Protein AF-0000000079810829 (afdb_homodimer)

Radius of gyration: 22.99 Å; Cα contacts (8 Å, |Δi|>4): 496; chains: 2; bounding box: 79×59×46 Å

Sequence (404 aa):
MSELPKYLPADERRTATVEAVVDLAAQQNPSDITTTAIAQHMGVTQGALFRHFASKDAILQAVMSWVAQRLMARVDAAADGAASPLAALEAVFMAHIHFVCERPGVPRLIFGELQRPGQTLPKQMVQTLITAYGERLRGLLETGKAAGELDPQLDAQAAAVLFIGTVQGLVMQSLLAGDVQRMRRDAQGVFAIYRRGIGRALMSELPKYLPADERRTATVEAVVDLAAQQNPSDITTTAIAQHMGVTQGALFRHFASKDAILQAVMSWVAQRLMARVDAAADGAASPLAALEAVFMAHIHFVCERPGVPRLIFGELQRPGQTLPKQMVQTLITAYGERLRGLLETGKAAGELDPQLDAQAAAVLFIGTVQGLVMQSLLAGDVQRMRRDAQGVFAIYRRGIGRAL

InterPro domains:
  IPR001647 DNA-binding HTH domain, TetR-type [PF00440] (20-63)
  IPR001647 DNA-binding HTH domain, TetR-type [PS50977] (11-71)
  IPR009057 Homedomain-like superfamily [SSF46689] (5-88)
  IPR011075 Tetracyclin repressor-like, C-terminal domain [PF16925] (124-187)
  IPR036271 Tetracyclin repressor-like, C-terminal domain superfamily [SSF48498] (84-199)
  IPR050109 HTH-type, TetR-like transcriptional regulator [PTHR30055] (9-200)

Structure (mmCIF, N/CA/C/O backbone):
data_AF-0000000079810829-model_v1
#
loop_
_entity.id
_entity.type
_entity.pdbx_description
1 polymer 'TetR family transcriptional regulator'
#
loop_
_atom_site.group_PDB
_atom_site.id
_atom_site.type_symbol
_atom_site.label_atom_id
_atom_site.label_alt_id
_atom_site.label_comp_id
_atom_site.label_asym_id
_atom_site.label_entity_id
_atom_site.label_seq_id
_atom_site.pdbx_PDB_ins_code
_atom_site.Cartn_x
_atom_site.Cartn_y
_atom_site.Cartn_z
_atom_site.occupancy
_atom_site.B_iso_or_equiv
_atom_site.auth_seq_id
_atom_site.auth_comp_id
_atom_site.auth_asym_id
_atom_site.auth_atom_id
_atom_site.pdbx_PDB_model_num
ATOM 1 N N . MET A 1 1 ? -42.344 24.406 -6.645 1 32.59 1 MET A N 1
ATOM 2 C CA . MET A 1 1 ? -41.094 24.547 -5.883 1 32.59 1 MET A CA 1
ATOM 3 C C . MET A 1 1 ? -40.844 23.297 -5.051 1 32.59 1 MET A C 1
ATOM 5 O O . MET A 1 1 ? -41.531 23.047 -4.062 1 32.59 1 MET A O 1
ATOM 9 N N . SER A 1 2 ? -40.594 22.109 -5.508 1 36.62 2 SER A N 1
ATOM 10 C CA . SER A 1 2 ? -40.531 20.766 -4.938 1 36.62 2 SER A CA 1
ATOM 11 C C . SER A 1 2 ? -39.625 20.75 -3.701 1 36.62 2 SER A C 1
ATOM 13 O O . SER A 1 2 ? -38.5 21.219 -3.744 1 36.62 2 SER A O 1
ATOM 15 N N . GLU A 1 3 ? -40.156 20.906 -2.438 1 33.78 3 GLU A N 1
ATOM 16 C CA . GLU A 1 3 ? -39.562 21 -1.106 1 33.78 3 GLU A CA 1
ATOM 17 C C . GLU A 1 3 ? -38.5 19.906 -0.902 1 33.78 3 GLU A C 1
ATOM 19 O O . GLU A 1 3 ? -38.781 18.719 -1.124 1 33.78 3 GLU A O 1
ATOM 24 N N . LEU A 1 4 ? -37.312 20.078 -1.296 1 39.59 4 LEU A N 1
ATOM 25 C CA . LEU A 1 4 ? -36.25 19.156 -0.896 1 39.59 4 LEU A CA 1
ATOM 26 C C . LEU A 1 4 ? -36.531 18.562 0.478 1 39.59 4 LEU A C 1
ATOM 28 O O . LEU A 1 4 ? -36.781 19.297 1.439 1 39.59 4 LEU A O 1
ATOM 32 N N . PRO A 1 5 ? -37.188 17.422 0.604 1 41.75 5 PRO A N 1
ATOM 33 C CA . PRO A 1 5 ? -37.688 16.875 1.87 1 41.75 5 PRO A CA 1
ATOM 34 C C . PRO A 1 5 ? -36.75 17.156 3.045 1 41.75 5 PRO A C 1
ATOM 36 O O . PRO A 1 5 ? -35.531 17.219 2.871 1 41.75 5 PRO A O 1
ATOM 39 N N . LYS A 1 6 ? -37.188 17.922 4.094 1 45.38 6 LYS A N 1
ATOM 40 C CA . LYS A 1 6 ? -36.688 18.438 5.359 1 45.38 6 LYS A CA 1
ATOM 41 C C . LYS A 1 6 ? -35.688 17.5 5.984 1 45.38 6 LYS A C 1
ATOM 43 O O . LYS A 1 6 ? -34.562 17.906 6.277 1 45.38 6 LYS A O 1
ATOM 48 N N . TYR A 1 7 ? -35.938 16.75 7.227 1 45.5 7 TYR A N 1
ATOM 49 C CA . TYR A 1 7 ? -35.188 16.062 8.281 1 45.5 7 TYR A CA 1
ATOM 50 C C . TYR A 1 7 ? -34.688 14.711 7.793 1 45.5 7 TYR A C 1
ATOM 52 O O . TYR A 1 7 ? -35.469 13.812 7.512 1 45.5 7 TYR A O 1
ATOM 60 N N . LEU A 1 8 ? -33.812 14.617 6.926 1 53.03 8 LEU A N 1
ATOM 61 C CA . LEU A 1 8 ? -33.312 13.266 6.746 1 53.03 8 LEU A CA 1
ATOM 62 C C . LEU A 1 8 ? -33.188 12.547 8.086 1 53.03 8 LEU A C 1
ATOM 64 O O . LEU A 1 8 ? -32.688 13.125 9.062 1 53.03 8 LEU A O 1
ATOM 68 N N . PRO A 1 9 ? -33.938 11.461 8.32 1 58.72 9 PRO A N 1
ATOM 69 C CA . PRO A 1 9 ? -33.719 10.703 9.555 1 58.72 9 PRO A CA 1
ATOM 70 C C . PRO A 1 9 ? -32.25 10.547 9.922 1 58.72 9 PRO A C 1
ATOM 72 O O . PRO A 1 9 ? -31.375 10.633 9.047 1 58.72 9 PRO A O 1
ATOM 75 N N . ALA A 1 10 ? -31.984 10.672 11.18 1 63.91 10 ALA A N 1
ATOM 76 C CA . ALA A 1 10 ? -30.656 10.68 11.781 1 63.91 10 ALA A CA 1
ATOM 77 C C . ALA A 1 10 ? -29.719 9.727 11.047 1 63.91 10 ALA A C 1
ATOM 79 O O . ALA A 1 10 ? -28.562 10.062 10.797 1 63.91 10 ALA A O 1
ATOM 80 N N . ASP A 1 11 ? -30.312 8.656 10.602 1 70.81 11 ASP A N 1
ATOM 81 C CA . ASP A 1 11 ? -29.5 7.641 9.945 1 70.81 11 ASP A CA 1
ATOM 82 C C . ASP A 1 11 ? -29.125 8.07 8.531 1 70.81 11 ASP A C 1
ATOM 84 O O . ASP A 1 11 ? -28 7.828 8.078 1 70.81 11 ASP A O 1
ATOM 88 N N . GLU A 1 12 ? -29.984 8.758 7.891 1 74.75 12 GLU A N 1
ATOM 89 C CA . GLU A 1 12 ? -29.734 9.227 6.527 1 74.75 12 GLU A CA 1
ATOM 90 C C . GLU A 1 12 ? -28.688 10.344 6.508 1 74.75 12 GLU A C 1
ATOM 92 O O . GLU A 1 12 ? -27.844 10.391 5.617 1 74.75 12 GLU A O 1
ATOM 97 N N . ARG A 1 13 ? -28.781 11.172 7.484 1 78.69 13 ARG A N 1
ATOM 98 C CA . ARG A 1 13 ? -27.828 12.266 7.566 1 78.69 13 ARG A CA 1
ATOM 99 C C . ARG A 1 13 ? -26.422 11.742 7.848 1 78.69 13 ARG A C 1
ATOM 101 O O . ARG A 1 13 ? -25.438 12.258 7.309 1 78.69 13 ARG A O 1
ATOM 108 N N . ARG A 1 14 ? -26.438 10.727 8.672 1 85.06 14 ARG A N 1
ATOM 109 C CA . ARG A 1 14 ? -25.156 10.109 8.969 1 85.06 14 ARG A CA 1
ATOM 110 C C . ARG A 1 14 ? -24.516 9.531 7.711 1 85.06 14 ARG A C 1
ATOM 112 O O . ARG A 1 14 ? -23.328 9.734 7.457 1 85.06 14 ARG A O 1
ATOM 119 N N . THR A 1 15 ? -25.359 8.922 6.949 1 88.44 15 THR A N 1
ATOM 120 C CA . THR A 1 15 ? -24.859 8.336 5.707 1 88.44 15 THR A CA 1
ATOM 121 C C . THR A 1 15 ? -24.438 9.422 4.727 1 88.44 15 THR A C 1
ATOM 123 O O . THR A 1 15 ? -23.422 9.297 4.047 1 88.44 15 THR A O 1
ATOM 126 N N . ALA A 1 16 ? -25.141 10.422 4.711 1 90.56 16 ALA A N 1
ATOM 127 C CA . ALA A 1 16 ? -24.828 11.547 3.83 1 90.56 16 ALA A CA 1
ATOM 128 C C . ALA A 1 16 ? -23.484 12.18 4.215 1 90.56 16 ALA A C 1
ATOM 130 O O . ALA A 1 16 ? -22.719 12.586 3.348 1 90.56 16 ALA A O 1
ATOM 131 N N . THR A 1 17 ? -23.328 12.289 5.484 1 91.94 17 THR A N 1
ATOM 132 C CA . THR A 1 17 ? -22.062 12.852 5.977 1 91.94 17 THR A CA 1
ATOM 133 C C . THR A 1 17 ? -20.891 11.969 5.57 1 91.94 17 THR A C 1
ATOM 135 O O . THR A 1 17 ? -19.859 12.477 5.098 1 91.94 17 THR A O 1
ATOM 138 N N . VAL A 1 18 ? -21.094 10.75 5.738 1 92.44 18 VAL A N 1
ATOM 139 C CA . VAL A 1 18 ? -20.047 9.781 5.398 1 92.44 18 VAL A CA 1
ATOM 140 C C . VAL A 1 18 ? -19.719 9.875 3.912 1 92.44 18 VAL A C 1
ATOM 142 O O . VAL A 1 18 ? -18.547 9.938 3.533 1 92.44 18 VAL A O 1
ATOM 145 N N . GLU A 1 19 ? -20.703 9.953 3.125 1 92.31 19 GLU A N 1
ATOM 146 C CA . GLU A 1 19 ? -20.5 10.039 1.682 1 92.31 19 GLU A CA 1
ATOM 147 C C . GLU A 1 19 ? -19.812 11.344 1.3 1 92.31 19 GLU A C 1
ATOM 149 O O . GLU A 1 19 ? -18.984 11.375 0.392 1 92.31 19 GLU A O 1
ATOM 154 N N . ALA A 1 20 ? -20.156 12.336 1.996 1 93.69 20 ALA A N 1
ATOM 155 C CA . ALA A 1 20 ? -19.5 13.633 1.763 1 93.69 20 ALA A CA 1
ATOM 156 C C . ALA A 1 20 ? -18.016 13.555 2.051 1 93.69 20 ALA A C 1
ATOM 158 O O . ALA A 1 20 ? -17.203 14.078 1.282 1 93.69 20 ALA A O 1
ATOM 159 N N . VAL A 1 21 ? -17.688 12.922 3.16 1 94.5 21 VAL A N 1
ATOM 160 C CA . VAL A 1 21 ? -16.281 12.797 3.541 1 94.5 21 VAL A CA 1
ATOM 161 C C . VAL A 1 21 ? -15.531 11.977 2.49 1 94.5 21 VAL A C 1
ATOM 163 O O . VAL A 1 21 ? -14.43 12.344 2.074 1 94.5 21 VAL A O 1
ATOM 166 N N . VAL A 1 22 ? -16.109 10.93 2.053 1 93.62 22 VAL A N 1
ATOM 167 C CA . VAL A 1 22 ? -15.5 10.062 1.05 1 93.62 22 VAL A CA 1
ATOM 168 C C . VAL A 1 22 ? -15.32 10.828 -0.258 1 93.62 22 VAL A C 1
ATOM 170 O O . VAL A 1 22 ? -14.266 10.734 -0.895 1 93.62 22 VAL A O 1
ATOM 173 N N . ASP A 1 23 ? -16.297 11.594 -0.612 1 92.88 23 ASP A N 1
ATOM 174 C CA . ASP A 1 23 ? -16.234 12.391 -1.832 1 92.88 23 ASP A CA 1
ATOM 175 C C . ASP A 1 23 ? -15.125 13.438 -1.743 1 92.88 23 ASP A C 1
ATOM 177 O O . ASP A 1 23 ? -14.383 13.641 -2.703 1 92.88 23 ASP A O 1
ATOM 181 N N . LEU A 1 24 ? -15.086 14.078 -0.652 1 92.56 24 LEU A N 1
ATOM 182 C CA . LEU A 1 24 ? -14.07 15.102 -0.446 1 92.56 24 LEU A CA 1
ATOM 183 C C . LEU A 1 24 ? -12.672 14.492 -0.461 1 92.56 24 LEU A C 1
ATOM 185 O O . LEU A 1 24 ? -11.727 15.094 -0.982 1 92.56 24 LEU A O 1
ATOM 189 N N . ALA A 1 25 ? -12.562 13.312 0.08 1 90.94 25 ALA A N 1
ATOM 190 C CA . ALA A 1 25 ? -11.266 12.633 0.167 1 90.94 25 ALA A CA 1
ATOM 191 C C . ALA A 1 25 ? -10.773 12.227 -1.217 1 90.94 25 ALA A C 1
ATOM 193 O O . ALA A 1 25 ? -9.586 11.945 -1.398 1 90.94 25 ALA A O 1
ATOM 194 N N . ALA A 1 26 ? -11.656 12.156 -2.17 1 87.06 26 ALA A N 1
ATOM 195 C CA . ALA A 1 26 ? -11.266 11.844 -3.541 1 87.06 26 ALA A CA 1
ATOM 196 C C . ALA A 1 26 ? -10.586 13.031 -4.207 1 87.06 26 ALA A C 1
ATOM 198 O O . ALA A 1 26 ? -9.844 12.867 -5.18 1 87.06 26 ALA A O 1
ATOM 199 N N . GLN A 1 27 ? -10.75 14.195 -3.607 1 83.44 27 GLN A N 1
ATOM 200 C CA . GLN A 1 27 ? -10.336 15.414 -4.297 1 83.44 27 GLN A CA 1
ATOM 201 C C . GLN A 1 27 ? -9.219 16.125 -3.539 1 83.44 27 GLN A C 1
ATOM 203 O O . GLN A 1 27 ? -8.523 16.969 -4.102 1 83.44 27 GLN A O 1
ATOM 208 N N . GLN A 1 28 ? -9.133 15.805 -2.295 1 81.44 28 GLN A N 1
ATOM 209 C CA . GLN A 1 28 ? -8.117 16.484 -1.493 1 81.44 28 GLN A CA 1
ATOM 210 C C . GLN A 1 28 ? -7.535 15.555 -0.435 1 81.44 28 GLN A C 1
ATOM 212 O O . GLN A 1 28 ? -8.07 14.469 -0.19 1 81.44 28 GLN A O 1
ATOM 217 N N . ASN A 1 29 ? -6.492 16.016 0.226 1 78.06 29 ASN A N 1
ATOM 218 C CA . ASN A 1 29 ? -5.879 15.266 1.317 1 78.06 29 ASN A CA 1
ATOM 219 C C . ASN A 1 29 ? -6.848 15.086 2.486 1 78.06 29 ASN A C 1
ATOM 221 O O . ASN A 1 29 ? -7.379 16.062 3.01 1 78.06 29 ASN A O 1
ATOM 225 N N . PRO A 1 30 ? -7.012 13.883 2.881 1 81.75 30 PRO A N 1
ATOM 226 C CA . PRO A 1 30 ? -7.957 13.641 3.975 1 81.75 30 PRO A CA 1
ATOM 227 C C . PRO A 1 30 ? -7.625 14.438 5.23 1 81.75 30 PRO A C 1
ATOM 229 O O . PRO A 1 30 ? -8.531 14.875 5.945 1 81.75 30 PRO A O 1
ATOM 232 N N . SER A 1 31 ? -6.367 14.625 5.496 1 78.44 31 SER A N 1
ATOM 233 C CA . SER A 1 31 ? -5.957 15.352 6.691 1 78.44 31 SER A CA 1
ATOM 234 C C . SER A 1 31 ? -6.379 16.812 6.625 1 78.44 31 SER A C 1
ATOM 236 O O . SER A 1 31 ? -6.441 17.5 7.648 1 78.44 31 SER A O 1
ATOM 238 N N . ASP A 1 32 ? -6.695 17.266 5.484 1 82.62 32 ASP A N 1
ATOM 239 C CA . ASP A 1 32 ? -7.035 18.672 5.289 1 82.62 32 ASP A CA 1
ATOM 240 C C . ASP A 1 32 ? -8.547 18.875 5.27 1 82.62 32 ASP A C 1
ATOM 242 O O . ASP A 1 32 ? -9.023 20.016 5.203 1 82.62 32 ASP A O 1
ATOM 246 N N . ILE A 1 33 ? -9.227 17.812 5.258 1 88.56 33 ILE A N 1
ATOM 247 C CA . ILE A 1 33 ? -10.68 17.922 5.238 1 88.56 33 ILE A CA 1
ATOM 248 C C . ILE A 1 33 ? -11.172 18.469 6.57 1 88.56 33 ILE A C 1
ATOM 250 O O . ILE A 1 33 ? -11.008 17.844 7.613 1 88.56 33 ILE A O 1
ATOM 254 N N . THR A 1 34 ? -11.75 19.641 6.586 1 90.06 34 THR A N 1
ATOM 255 C CA . THR A 1 34 ? -12.273 20.266 7.793 1 90.06 34 THR A CA 1
ATOM 256 C C . THR A 1 34 ? -13.758 19.969 7.953 1 90.06 34 THR A C 1
ATOM 258 O O . THR A 1 34 ? -14.422 19.562 7 1 90.06 34 THR A O 1
ATOM 261 N N . THR A 1 35 ? -14.18 20.156 9.188 1 92.31 35 THR A N 1
ATOM 262 C CA . THR A 1 35 ? -15.602 19.984 9.445 1 92.31 35 THR A CA 1
ATOM 263 C C . THR A 1 35 ? -16.406 21.062 8.727 1 92.31 35 THR A C 1
ATOM 265 O O . THR A 1 35 ? -17.547 20.812 8.305 1 92.31 35 THR A O 1
ATOM 268 N N . THR A 1 36 ? -15.812 22.188 8.516 1 93.06 36 THR A N 1
ATOM 269 C CA . THR A 1 36 ? -16.453 23.25 7.742 1 93.06 36 THR A CA 1
ATOM 270 C C . THR A 1 36 ? -16.641 22.812 6.293 1 93.06 36 THR A C 1
ATOM 272 O O . THR A 1 36 ? -17.719 23.016 5.715 1 93.06 36 THR A O 1
ATOM 275 N N . ALA A 1 37 ? -15.648 22.219 5.695 1 93.19 37 ALA A N 1
ATOM 276 C CA . ALA A 1 37 ? -15.727 21.75 4.312 1 93.19 37 ALA A CA 1
ATOM 277 C C . ALA A 1 37 ? -16.781 20.656 4.164 1 93.19 37 ALA A C 1
ATOM 279 O O . ALA A 1 37 ? -17.5 20.609 3.158 1 93.19 37 ALA A O 1
ATOM 280 N N . ILE A 1 38 ? -16.859 19.766 5.137 1 94.12 38 ILE A N 1
ATOM 281 C CA . ILE A 1 38 ? -17.844 18.703 5.125 1 94.12 38 ILE A CA 1
ATOM 282 C C . ILE A 1 38 ? -19.25 19.297 5.148 1 94.12 38 ILE A C 1
ATOM 284 O O . ILE A 1 38 ? -20.094 18.922 4.336 1 94.12 38 ILE A O 1
ATOM 288 N N . ALA A 1 39 ? -19.469 20.219 6.082 1 93.69 39 ALA A N 1
ATOM 289 C CA . ALA A 1 39 ? -20.766 20.859 6.215 1 93.69 39 ALA A CA 1
ATOM 290 C C . ALA A 1 39 ? -21.156 21.578 4.926 1 93.69 39 ALA A C 1
ATOM 292 O O . ALA A 1 39 ? -22.297 21.453 4.453 1 93.69 39 ALA A O 1
ATOM 293 N N . GLN A 1 40 ? -20.219 22.266 4.34 1 94 40 GLN A N 1
ATOM 294 C CA . GLN A 1 40 ? -20.469 23 3.092 1 94 40 GLN A CA 1
ATOM 295 C C . GLN A 1 40 ? -20.828 22.031 1.964 1 94 40 GLN A C 1
ATOM 297 O O . GLN A 1 40 ? -21.75 22.297 1.186 1 94 40 GLN A O 1
ATOM 302 N N . HIS A 1 41 ? -20.109 20.984 1.918 1 92.81 41 HIS A N 1
ATOM 303 C CA . HIS A 1 41 ? -20.359 19.984 0.894 1 92.81 41 HIS A CA 1
ATOM 304 C C . HIS A 1 41 ? -21.781 19.406 1.019 1 92.81 41 HIS A C 1
ATOM 306 O O . HIS A 1 41 ? -22.406 19.062 0.013 1 92.81 41 HIS A O 1
ATOM 312 N N . MET A 1 42 ? -22.281 19.328 2.176 1 91.88 42 MET A N 1
ATOM 313 C CA . MET A 1 42 ? -23.594 18.766 2.457 1 91.88 42 MET A CA 1
ATOM 314 C C . MET A 1 42 ? -24.688 19.828 2.357 1 91.88 42 MET A C 1
ATOM 316 O O . MET A 1 42 ? -25.875 19.5 2.418 1 91.88 42 MET A O 1
ATOM 320 N N . GLY A 1 43 ? -24.281 21.062 2.299 1 92.94 43 GLY A N 1
ATOM 321 C CA . GLY A 1 43 ? -25.25 22.141 2.252 1 92.94 43 GLY A CA 1
ATOM 322 C C . GLY A 1 43 ? -25.891 22.422 3.596 1 92.94 43 GLY A C 1
ATOM 323 O O . GLY A 1 43 ? -27.078 22.75 3.66 1 92.94 43 GLY A O 1
ATOM 324 N N . VAL A 1 44 ? -25.188 22.172 4.641 1 92.19 44 VAL A N 1
ATOM 325 C CA . VAL A 1 44 ? -25.688 22.422 5.988 1 92.19 44 VAL A CA 1
ATOM 326 C C . VAL A 1 44 ? -24.688 23.312 6.738 1 92.19 44 VAL A C 1
ATOM 328 O O . VAL A 1 44 ? -23.594 23.578 6.254 1 92.19 44 VAL A O 1
ATOM 331 N N . THR A 1 45 ? -25.141 23.828 7.887 1 91.06 45 THR A N 1
ATOM 332 C CA . THR A 1 45 ? -24.234 24.578 8.75 1 91.06 45 THR A CA 1
ATOM 333 C C . THR A 1 45 ? -23.344 23.625 9.547 1 91.06 45 THR A C 1
ATOM 335 O O . THR A 1 45 ? -23.688 22.469 9.758 1 91.06 45 THR A O 1
ATOM 338 N N . GLN A 1 46 ? -22.172 24.094 9.875 1 90.5 46 GLN A N 1
ATOM 339 C CA . GLN A 1 46 ? -21.281 23.297 10.703 1 90.5 46 GLN A CA 1
ATOM 340 C C . GLN A 1 46 ? -21.969 22.891 12.016 1 90.5 46 GLN A C 1
ATOM 342 O O . GLN A 1 46 ? -21.75 21.781 12.508 1 90.5 46 GLN A O 1
ATOM 347 N N . GLY A 1 47 ? -22.75 23.781 12.578 1 90.19 47 GLY A N 1
ATOM 348 C CA . GLY A 1 47 ? -23.516 23.484 13.781 1 90.19 47 GLY A CA 1
ATOM 349 C C . GLY A 1 47 ? -24.438 22.297 13.609 1 90.19 47 GLY A C 1
ATOM 350 O O . GLY A 1 47 ? -24.531 21.438 14.484 1 90.19 47 GLY A O 1
ATOM 351 N N . ALA A 1 48 ? -25.125 22.25 12.562 1 89.5 48 ALA A N 1
ATOM 352 C CA . ALA A 1 48 ? -26.031 21.141 12.242 1 89.5 48 ALA A CA 1
ATOM 353 C C . ALA A 1 48 ? -25.25 19.828 12.148 1 89.5 48 ALA A C 1
ATOM 355 O O . ALA A 1 48 ? -25.75 18.781 12.57 1 89.5 48 ALA A O 1
ATOM 356 N N . LEU A 1 49 ? -24.047 19.859 11.578 1 90.62 49 LEU A N 1
ATOM 357 C CA . LEU A 1 49 ? -23.203 18.672 11.492 1 90.62 49 LEU A CA 1
ATOM 358 C C . LEU A 1 49 ? -22.875 18.125 12.875 1 90.62 49 LEU A C 1
ATOM 360 O O . LEU A 1 49 ? -22.938 16.922 13.094 1 90.62 49 LEU A O 1
ATOM 364 N N . PHE A 1 50 ? -22.672 19.016 13.758 1 89.75 50 PHE A N 1
ATOM 365 C CA . PHE A 1 50 ? -22.234 18.609 15.086 1 89.75 50 PHE A CA 1
ATOM 366 C C . PHE A 1 50 ? -23.438 18.219 15.953 1 89.75 50 PHE A C 1
ATOM 368 O O . PHE A 1 50 ? -23.266 17.734 17.078 1 89.75 50 PHE A O 1
ATOM 375 N N . ARG A 1 51 ? -24.609 18.422 15.516 1 88.38 51 ARG A N 1
ATOM 376 C CA . ARG A 1 51 ? -25.797 17.859 16.172 1 88.38 51 ARG A CA 1
ATOM 377 C C . ARG A 1 51 ? -25.812 16.344 16.031 1 88.38 51 ARG A C 1
ATOM 379 O O . ARG A 1 51 ? -26.359 15.641 16.891 1 88.38 51 ARG A O 1
ATOM 386 N N . HIS A 1 52 ? -25.141 15.961 15 1 87.31 52 HIS A N 1
ATOM 387 C CA . HIS A 1 52 ? -25.172 14.531 14.703 1 87.31 52 HIS A CA 1
ATOM 388 C C . HIS A 1 52 ? -23.859 13.859 15.062 1 87.31 52 HIS A C 1
ATOM 390 O O . HIS A 1 52 ? -23.828 12.656 15.32 1 87.31 52 HIS A O 1
ATOM 396 N N . PHE A 1 53 ? -22.812 14.664 15.062 1 91.12 53 PHE A N 1
ATOM 397 C CA . PHE A 1 53 ? -21.5 14.117 15.375 1 91.12 53 PHE A CA 1
ATOM 398 C C . PHE A 1 53 ? -20.797 14.961 16.438 1 91.12 53 PHE A C 1
ATOM 400 O O . PHE A 1 53 ? -20.609 16.156 16.266 1 91.12 53 PHE A O 1
ATOM 407 N N . ALA A 1 54 ? -20.422 14.273 17.438 1 88.69 54 ALA A N 1
ATOM 408 C CA . ALA A 1 54 ? -19.859 14.961 18.594 1 88.69 54 ALA A CA 1
ATOM 409 C C . ALA A 1 54 ? -18.469 15.531 18.281 1 88.69 54 ALA A C 1
ATOM 411 O O . ALA A 1 54 ? -18.031 16.484 18.922 1 88.69 54 ALA A O 1
ATOM 412 N N . SER A 1 55 ? -17.781 14.914 17.359 1 89.44 55 SER A N 1
ATOM 413 C CA . SER A 1 55 ? -16.422 15.32 17.047 1 89.44 55 SER A CA 1
ATOM 414 C C . SER A 1 55 ? -16.016 14.875 15.641 1 89.44 55 SER A C 1
ATOM 416 O O . SER A 1 55 ? -16.734 14.102 15 1 89.44 55 SER A O 1
ATOM 418 N N . LYS A 1 56 ? -14.898 15.414 15.18 1 88 56 LYS A N 1
ATOM 419 C CA . LYS A 1 56 ? -14.344 14.984 13.898 1 88 56 LYS A CA 1
ATOM 420 C C . LYS A 1 56 ? -14 13.5 13.922 1 88 56 LYS A C 1
ATOM 422 O O . LYS A 1 56 ? -14.188 12.805 12.922 1 88 56 LYS A O 1
ATOM 427 N N . ASP A 1 57 ? -13.594 13.016 15.055 1 87.94 57 ASP A N 1
ATOM 428 C CA . ASP A 1 57 ? -13.258 11.609 15.211 1 87.94 57 ASP A CA 1
ATOM 429 C C . ASP A 1 57 ? -14.508 10.734 15.07 1 87.94 57 ASP A C 1
ATOM 431 O O . ASP A 1 57 ? -14.438 9.633 14.516 1 87.94 57 ASP A O 1
ATOM 435 N N . ALA A 1 58 ? -15.516 11.219 15.609 1 92.12 58 ALA A N 1
ATOM 436 C CA . ALA A 1 58 ? -16.766 10.492 15.484 1 92.12 58 ALA A CA 1
ATOM 437 C C . ALA A 1 58 ? -17.188 10.359 14.023 1 92.12 58 ALA A C 1
ATOM 439 O O . ALA A 1 58 ? -17.75 9.344 13.617 1 92.12 58 ALA A O 1
ATOM 440 N N . ILE A 1 59 ? -16.938 11.391 13.281 1 92.94 59 ILE A N 1
ATOM 441 C CA . ILE A 1 59 ? -17.234 11.359 11.859 1 92.94 59 ILE A CA 1
ATOM 442 C C . ILE A 1 59 ? -16.375 10.297 11.172 1 92.94 59 ILE A C 1
ATOM 444 O O . ILE A 1 59 ? -16.875 9.484 10.398 1 92.94 59 ILE A O 1
ATOM 448 N N . LEU A 1 60 ? -15.125 10.281 11.516 1 91.88 60 LEU A N 1
ATOM 449 C CA . LEU A 1 60 ? -14.203 9.328 10.906 1 91.88 60 LEU A CA 1
ATOM 450 C C . LEU A 1 60 ? -14.562 7.898 11.289 1 91.88 60 LEU A C 1
ATOM 452 O O . LEU A 1 60 ? -14.438 6.984 10.477 1 91.88 60 LEU A O 1
ATOM 456 N N . GLN A 1 61 ? -14.969 7.734 12.469 1 93.12 61 GLN A N 1
ATOM 457 C CA . GLN A 1 61 ? -15.438 6.422 12.891 1 93.12 61 GLN A CA 1
ATOM 458 C C . GLN A 1 61 ? -16.625 5.961 12.055 1 93.12 61 GLN A C 1
ATOM 460 O O . GLN A 1 61 ? -16.688 4.801 11.641 1 93.12 61 GLN A O 1
ATOM 465 N N . ALA A 1 62 ? -17.484 6.891 11.875 1 94.19 62 ALA A N 1
ATOM 466 C CA . ALA A 1 62 ? -18.656 6.574 11.055 1 94.19 62 ALA A CA 1
ATOM 467 C C . ALA A 1 62 ? -18.234 6.23 9.625 1 94.19 62 ALA A C 1
ATOM 469 O O . ALA A 1 62 ? -18.797 5.32 9.016 1 94.19 62 ALA A O 1
ATOM 470 N N . VAL A 1 63 ? -17.297 6.918 9.125 1 94.62 63 VAL A N 1
ATOM 471 C CA . VAL A 1 63 ? -16.781 6.66 7.781 1 94.62 63 VAL A CA 1
ATOM 472 C C . VAL A 1 63 ? -16.172 5.262 7.715 1 94.62 63 VAL A C 1
ATOM 474 O O . VAL A 1 63 ? -16.484 4.492 6.801 1 94.62 63 VAL A O 1
ATOM 477 N N . MET A 1 64 ? -15.352 4.902 8.672 1 93.44 64 MET A N 1
ATOM 478 C CA . MET A 1 64 ? -14.711 3.588 8.688 1 93.44 64 MET A CA 1
ATOM 479 C C . MET A 1 64 ? -15.758 2.48 8.797 1 93.44 64 MET A C 1
ATOM 481 O O . MET A 1 64 ? -15.633 1.443 8.141 1 93.44 64 MET A O 1
ATOM 485 N N . SER A 1 65 ? -16.719 2.717 9.641 1 94.75 65 SER A N 1
ATOM 486 C CA . SER A 1 65 ? -17.797 1.743 9.781 1 94.75 65 SER A CA 1
ATOM 487 C C . SER A 1 65 ? -18.547 1.544 8.469 1 94.75 65 SER A C 1
ATOM 489 O O . SER A 1 65 ? -18.844 0.412 8.086 1 94.75 65 SER A O 1
ATOM 491 N N . TRP A 1 66 ? -18.859 2.617 7.879 1 94.19 66 TRP A N 1
ATOM 492 C CA . TRP A 1 66 ? -19.547 2.574 6.594 1 94.19 66 TRP A CA 1
ATOM 493 C C . TRP A 1 66 ? -18.719 1.836 5.551 1 94.19 66 TRP A C 1
ATOM 495 O O . TRP A 1 66 ? -19.234 0.975 4.832 1 94.19 66 TRP A O 1
ATOM 505 N N . VAL A 1 67 ? -17.469 2.158 5.379 1 94.06 67 VAL A N 1
ATOM 506 C CA . VAL A 1 67 ? -16.562 1.521 4.43 1 94.06 67 VAL A CA 1
ATOM 507 C C . VAL A 1 67 ? -16.516 0.017 4.695 1 94.06 67 VAL A C 1
ATOM 509 O O . VAL A 1 67 ? -16.641 -0.787 3.768 1 94.06 67 VAL A O 1
ATOM 512 N N . ALA A 1 68 ? -16.297 -0.337 5.953 1 94.38 68 ALA A N 1
ATOM 513 C CA . ALA A 1 68 ? -16.219 -1.744 6.34 1 94.38 68 ALA A CA 1
ATOM 514 C C . ALA A 1 68 ? -17.484 -2.496 5.938 1 94.38 68 ALA A C 1
ATOM 516 O O . ALA A 1 68 ? -17.406 -3.561 5.32 1 94.38 68 ALA A O 1
ATOM 517 N N . GLN A 1 69 ? -18.609 -1.906 6.289 1 95.12 69 GLN A N 1
ATOM 518 C CA . GLN A 1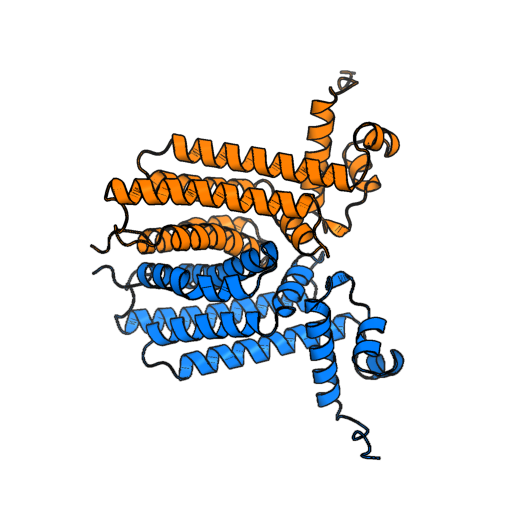 69 ? -19.891 -2.557 6.02 1 95.12 69 GLN A CA 1
ATOM 519 C C . GLN A 1 69 ? -20.125 -2.707 4.52 1 95.12 69 GLN A C 1
ATOM 521 O O . GLN A 1 69 ? -20.547 -3.771 4.059 1 95.12 69 GLN A O 1
ATOM 526 N N . ARG A 1 70 ? -19.891 -1.68 3.807 1 94.88 70 ARG A N 1
ATOM 527 C CA . ARG A 1 70 ? -20.141 -1.696 2.369 1 94.88 70 ARG A CA 1
ATOM 528 C C . ARG A 1 70 ? -19.172 -2.65 1.661 1 94.88 70 ARG A C 1
ATOM 530 O O . ARG A 1 70 ? -19.594 -3.428 0.8 1 94.88 70 ARG A O 1
ATOM 537 N N . LEU A 1 71 ? -17.875 -2.602 1.957 1 95.5 71 LEU A N 1
ATOM 538 C CA . LEU A 1 71 ? -16.891 -3.479 1.336 1 95.5 71 LEU A CA 1
ATOM 539 C C . LEU A 1 71 ? -17.188 -4.941 1.659 1 95.5 71 LEU A C 1
ATOM 541 O O . LEU A 1 71 ? -17.219 -5.785 0.762 1 95.5 71 LEU A O 1
ATOM 545 N N . MET A 1 72 ? -17.453 -5.246 2.979 1 96.62 72 MET A N 1
ATOM 546 C CA . MET A 1 72 ? -17.688 -6.625 3.393 1 96.62 72 MET A CA 1
ATOM 547 C C . MET A 1 72 ? -18.953 -7.176 2.734 1 96.62 72 MET A C 1
ATOM 549 O O . MET A 1 72 ? -18.969 -8.328 2.291 1 96.62 72 MET A O 1
ATOM 553 N N . ALA A 1 73 ? -19.969 -6.316 2.668 1 96.88 73 ALA A N 1
ATOM 554 C CA . ALA A 1 73 ? -21.203 -6.742 2.006 1 96.88 73 ALA A CA 1
ATOM 555 C C . ALA A 1 73 ? -20.938 -7.078 0.539 1 96.88 73 ALA A C 1
ATOM 557 O O . ALA A 1 73 ? -21.469 -8.062 0.019 1 96.88 73 ALA A O 1
ATOM 558 N N . ARG A 1 74 ? -20.188 -6.273 -0.096 1 96.12 74 ARG A N 1
ATOM 559 C CA . ARG A 1 74 ? -19.875 -6.465 -1.511 1 96.12 74 ARG A CA 1
ATOM 560 C C . ARG A 1 74 ? -19.078 -7.738 -1.728 1 96.12 74 ARG A C 1
ATOM 562 O O . ARG A 1 74 ? -19.359 -8.516 -2.645 1 96.12 74 ARG A O 1
ATOM 569 N N . VAL A 1 75 ? -18.047 -7.965 -0.94 1 96.38 75 VAL A N 1
ATOM 570 C CA . VAL A 1 75 ? -17.188 -9.125 -1.151 1 96.38 75 VAL A CA 1
ATOM 571 C C . VAL A 1 75 ? -17.922 -10.398 -0.761 1 96.38 75 VAL A C 1
ATOM 573 O O . VAL A 1 75 ? -17.734 -11.445 -1.389 1 96.38 75 VAL A O 1
ATOM 576 N N . ASP A 1 76 ? -18.781 -10.32 0.314 1 97.12 76 ASP A N 1
ATOM 577 C CA . ASP A 1 76 ? -19.594 -11.477 0.687 1 97.12 76 ASP A CA 1
ATOM 578 C C . ASP A 1 76 ? -20.562 -11.852 -0.434 1 97.12 76 ASP A C 1
ATOM 580 O O . ASP A 1 76 ? -20.703 -13.023 -0.771 1 97.12 76 ASP A O 1
ATOM 584 N N . ALA A 1 77 ? -21.188 -10.852 -0.997 1 97.56 77 ALA A N 1
ATOM 585 C CA . ALA A 1 77 ? -22.109 -11.094 -2.105 1 97.56 77 ALA A CA 1
ATOM 586 C C . ALA A 1 77 ? -21.391 -11.711 -3.299 1 97.56 77 ALA A C 1
ATOM 588 O O . ALA A 1 77 ? -21.922 -12.609 -3.957 1 97.56 77 ALA A O 1
ATOM 589 N N . ALA A 1 78 ? -20.219 -11.211 -3.615 1 97.44 78 ALA A N 1
ATOM 590 C CA . ALA A 1 78 ? -19.422 -11.727 -4.719 1 97.44 78 ALA A CA 1
ATOM 591 C C . ALA A 1 78 ? -19.047 -13.188 -4.488 1 97.44 78 ALA A C 1
ATOM 593 O O . ALA A 1 78 ? -19.094 -14.008 -5.41 1 97.44 78 ALA A O 1
ATOM 594 N N . ALA A 1 79 ? -18.641 -13.531 -3.271 1 96.94 79 ALA A N 1
ATOM 595 C CA . ALA A 1 79 ? -18.266 -14.898 -2.93 1 96.94 79 ALA A CA 1
ATOM 596 C C . ALA A 1 79 ? -19.453 -15.844 -3.031 1 96.94 79 ALA A C 1
ATOM 598 O O . ALA A 1 79 ? -19.328 -16.953 -3.543 1 96.94 79 ALA A O 1
ATOM 599 N N . ASP A 1 80 ? -20.625 -15.406 -2.508 1 95.56 80 ASP A N 1
ATOM 600 C CA . ASP A 1 80 ? -21.828 -16.219 -2.459 1 95.56 80 ASP A CA 1
ATOM 601 C C . ASP A 1 80 ? -22.312 -16.562 -3.863 1 95.56 80 ASP A C 1
ATOM 603 O O . ASP A 1 80 ? -22.906 -17.625 -4.074 1 95.56 80 ASP A O 1
ATOM 607 N N . GLY A 1 81 ? -22.031 -15.758 -4.777 1 93.88 81 GLY A N 1
ATOM 608 C CA . GLY A 1 81 ? -22.516 -15.953 -6.137 1 93.88 81 GLY A CA 1
ATOM 609 C C . GLY A 1 81 ? -21.562 -16.781 -6.992 1 93.88 81 GLY A C 1
ATOM 610 O O . GLY A 1 81 ? -21.891 -17.109 -8.141 1 93.88 81 GLY A O 1
ATOM 611 N N . ALA A 1 82 ? -20.516 -17.219 -6.457 1 94.62 82 ALA A N 1
ATOM 612 C CA . ALA A 1 82 ? -19.484 -17.875 -7.262 1 94.62 82 ALA A CA 1
ATOM 613 C C . ALA A 1 82 ? -19.688 -19.391 -7.309 1 94.62 82 ALA A C 1
ATOM 615 O O . ALA A 1 82 ? -20.219 -19.969 -6.363 1 94.62 82 ALA A O 1
ATOM 616 N N . ALA A 1 83 ? -19.203 -20.031 -8.336 1 94.25 83 ALA A N 1
ATOM 617 C CA . ALA A 1 83 ? -19.453 -21.453 -8.625 1 94.25 83 ALA A CA 1
ATOM 618 C C . ALA A 1 83 ? -18.453 -22.344 -7.906 1 94.25 83 ALA A C 1
ATOM 620 O O . ALA A 1 83 ? -18.688 -23.547 -7.766 1 94.25 83 ALA A O 1
ATOM 621 N N . SER A 1 84 ? -17.391 -21.906 -7.551 1 95.31 84 SER A N 1
ATOM 622 C CA . SER A 1 84 ? -16.312 -22.641 -6.891 1 95.31 84 SER A CA 1
ATOM 623 C C . SER A 1 84 ? -15.5 -21.734 -5.98 1 95.31 84 SER A C 1
ATOM 625 O O . SER A 1 84 ? -15.594 -20.5 -6.07 1 95.31 84 SER A O 1
ATOM 627 N N . PRO A 1 85 ? -14.758 -22.281 -5.105 1 94.56 85 PRO A N 1
ATOM 628 C CA . PRO A 1 85 ? -13.906 -21.453 -4.23 1 94.56 85 PRO A CA 1
ATOM 629 C C . PRO A 1 85 ? -12.945 -20.562 -5.012 1 94.56 85 PRO A C 1
ATOM 631 O O . PRO A 1 85 ? -12.75 -19.406 -4.648 1 94.56 85 PRO A O 1
ATOM 634 N N . LEU A 1 86 ? -12.383 -21.094 -6.023 1 94.75 86 LEU A N 1
ATOM 635 C CA . LEU A 1 86 ? -11.461 -20.297 -6.836 1 94.75 86 LEU A CA 1
ATOM 636 C C . LEU A 1 86 ? -12.203 -19.172 -7.547 1 94.75 86 LEU A C 1
ATOM 638 O O . LEU A 1 86 ? -11.711 -18.047 -7.613 1 94.75 86 LEU A O 1
ATOM 642 N N . ALA A 1 87 ? -13.359 -19.484 -8.078 1 96.5 87 ALA A N 1
ATOM 643 C CA . ALA A 1 87 ? -14.195 -18.438 -8.688 1 96.5 87 ALA A CA 1
ATOM 644 C C . ALA A 1 87 ? -14.609 -17.391 -7.66 1 96.5 87 ALA A C 1
ATOM 646 O O . ALA A 1 87 ? -14.719 -16.203 -7.988 1 96.5 87 ALA A O 1
ATOM 647 N N . ALA A 1 88 ? -14.859 -17.844 -6.48 1 97.62 88 ALA A N 1
ATOM 648 C CA . ALA A 1 88 ? -15.211 -16.922 -5.398 1 97.62 88 ALA A CA 1
ATOM 649 C C . ALA A 1 88 ? -14.062 -15.961 -5.098 1 97.62 88 ALA A C 1
ATOM 651 O O . ALA A 1 88 ? -14.281 -14.758 -4.93 1 97.62 88 ALA A O 1
ATOM 652 N N . LEU A 1 89 ? -12.828 -16.453 -5.039 1 97.62 89 LEU A N 1
ATOM 653 C CA . LEU A 1 89 ? -11.656 -15.617 -4.797 1 97.62 89 LEU A CA 1
ATOM 654 C C . LEU A 1 89 ? -11.516 -14.562 -5.887 1 97.62 89 LEU A C 1
ATOM 656 O O . LEU A 1 89 ? -11.242 -13.398 -5.598 1 97.62 89 LEU A O 1
ATOM 660 N N . GLU A 1 90 ? -11.703 -14.977 -7.07 1 97.44 90 GLU A N 1
ATOM 661 C CA . GLU A 1 90 ? -11.625 -14.031 -8.188 1 97.44 90 GLU A CA 1
ATOM 662 C C . GLU A 1 90 ? -12.727 -12.984 -8.102 1 97.44 90 GLU A C 1
ATOM 664 O O . GLU A 1 90 ? -12.477 -11.797 -8.328 1 97.44 90 GLU A O 1
ATOM 669 N N . ALA A 1 91 ? -13.945 -13.445 -7.84 1 98.12 91 ALA A N 1
ATOM 670 C CA . ALA A 1 91 ? -15.078 -12.531 -7.719 1 98.12 91 ALA A CA 1
ATOM 671 C C . ALA A 1 91 ? -14.852 -11.531 -6.594 1 98.12 91 ALA A C 1
ATOM 673 O O . ALA A 1 91 ? -15.148 -10.344 -6.742 1 98.12 91 ALA A O 1
ATOM 674 N N . VAL A 1 92 ? -14.344 -12.008 -5.504 1 98.25 92 VAL A N 1
ATOM 675 C CA . VAL A 1 92 ? -14.039 -11.148 -4.363 1 98.25 92 VAL A CA 1
ATOM 676 C C . VAL A 1 92 ? -12.969 -10.133 -4.75 1 98.25 92 VAL A C 1
ATOM 678 O O . VAL A 1 92 ? -13.102 -8.945 -4.453 1 98.25 92 VAL A O 1
ATOM 681 N N . PHE A 1 93 ? -11.961 -10.586 -5.418 1 98.25 93 PHE A N 1
ATOM 682 C CA . PHE A 1 93 ? -10.867 -9.719 -5.859 1 98.25 93 PHE A CA 1
ATOM 683 C C . PHE A 1 93 ? -11.391 -8.602 -6.75 1 98.25 93 PHE A C 1
ATOM 685 O O . PHE A 1 93 ? -11.117 -7.426 -6.508 1 98.25 93 PHE A O 1
ATOM 692 N N . MET A 1 94 ? -12.148 -8.953 -7.719 1 97.5 94 MET A N 1
ATOM 693 C CA . MET A 1 94 ? -12.672 -7.977 -8.68 1 97.5 94 MET A CA 1
ATOM 694 C C . MET A 1 94 ? -13.672 -7.035 -8.016 1 97.5 94 MET A C 1
ATOM 696 O O . MET A 1 94 ? -13.688 -5.84 -8.305 1 97.5 94 MET A O 1
ATOM 700 N N . ALA A 1 95 ? -14.484 -7.566 -7.164 1 97.44 95 ALA A N 1
ATOM 701 C CA . ALA A 1 95 ? -15.43 -6.734 -6.43 1 97.44 95 ALA A CA 1
ATOM 702 C C . ALA A 1 95 ? -14.695 -5.676 -5.602 1 97.44 95 ALA A C 1
ATOM 704 O O . ALA A 1 95 ? -15.133 -4.527 -5.531 1 97.44 95 ALA A O 1
ATOM 705 N N . HIS A 1 96 ? -13.672 -6.105 -4.941 1 97.38 96 HIS A N 1
ATOM 706 C CA . HIS A 1 96 ? -12.867 -5.18 -4.152 1 97.38 96 HIS A CA 1
ATOM 707 C C . HIS A 1 96 ? -12.25 -4.098 -5.031 1 97.38 96 HIS A C 1
ATOM 709 O O . HIS A 1 96 ? -12.289 -2.914 -4.688 1 97.38 96 HIS A O 1
ATOM 715 N N . ILE A 1 97 ? -11.68 -4.457 -6.156 1 96.56 97 ILE A N 1
ATOM 716 C CA . ILE A 1 97 ? -11.086 -3.516 -7.102 1 96.56 97 ILE A CA 1
ATOM 717 C C . ILE A 1 97 ? -12.148 -2.529 -7.586 1 96.56 97 ILE A C 1
ATOM 719 O O . ILE A 1 97 ? -11.914 -1.319 -7.609 1 96.56 97 ILE A O 1
ATOM 723 N N . HIS A 1 98 ? -13.289 -3.025 -7.922 1 95.44 98 HIS A N 1
ATOM 724 C CA . HIS A 1 98 ? -14.375 -2.174 -8.391 1 95.44 98 HIS A CA 1
ATOM 725 C C . HIS A 1 98 ? -14.812 -1.196 -7.309 1 95.44 98 HIS A C 1
ATOM 727 O O . HIS A 1 98 ? -15.07 -0.025 -7.59 1 95.44 98 HIS A O 1
ATOM 733 N N . PHE A 1 99 ? -14.922 -1.663 -6.168 1 95.19 99 PHE A N 1
ATOM 734 C CA . PHE A 1 99 ? -15.297 -0.82 -5.039 1 95.19 99 PHE A CA 1
ATOM 735 C C . PHE A 1 99 ? -14.344 0.366 -4.91 1 95.19 99 PHE A C 1
ATOM 737 O O . PHE A 1 99 ? -14.789 1.507 -4.75 1 95.19 99 PHE A O 1
ATOM 744 N N . VAL A 1 100 ? -13.055 0.1 -4.914 1 93.69 100 VAL A N 1
ATOM 745 C CA . VAL A 1 100 ? -12.039 1.133 -4.77 1 93.69 100 VAL A CA 1
ATOM 746 C C . VAL A 1 100 ? -12.094 2.09 -5.957 1 93.69 100 VAL A C 1
ATOM 748 O O . VAL A 1 100 ? -11.938 3.301 -5.797 1 93.69 100 VAL A O 1
ATOM 751 N N . CYS A 1 101 ? -12.305 1.583 -7.16 1 92.62 101 CYS A N 1
ATOM 752 C CA . CYS A 1 101 ? -12.391 2.414 -8.352 1 92.62 101 CYS A CA 1
ATOM 753 C C . CYS A 1 101 ? -13.594 3.35 -8.281 1 92.62 101 CYS A C 1
ATOM 755 O O . CYS A 1 101 ? -13.531 4.484 -8.75 1 92.62 101 CYS A O 1
ATOM 757 N N . GLU A 1 102 ? -14.648 2.891 -7.676 1 92.5 102 GLU A N 1
ATOM 758 C CA . GLU A 1 102 ? -15.867 3.672 -7.543 1 92.5 102 GLU A CA 1
ATOM 759 C C . GLU A 1 102 ? -15.734 4.73 -6.453 1 92.5 102 GLU A C 1
ATOM 761 O O . GLU A 1 102 ? -16.375 5.781 -6.516 1 92.5 102 GLU A O 1
ATOM 766 N N . ARG A 1 103 ? -14.953 4.453 -5.508 1 92.62 103 ARG A N 1
ATOM 767 C CA . ARG A 1 103 ? -14.781 5.344 -4.363 1 92.62 103 ARG A CA 1
ATOM 768 C C . ARG A 1 103 ? -13.297 5.562 -4.066 1 92.62 103 ARG A C 1
ATOM 770 O O . ARG A 1 103 ? -12.797 5.125 -3.025 1 92.62 103 ARG A O 1
ATOM 777 N N . PRO A 1 104 ? -12.688 6.34 -4.918 1 88.69 104 PRO A N 1
ATOM 778 C CA . PRO A 1 104 ? -11.227 6.477 -4.812 1 88.69 104 PRO A CA 1
ATOM 779 C C . PRO A 1 104 ? -10.797 7.207 -3.545 1 88.69 104 PRO A C 1
ATOM 781 O O . PRO A 1 104 ? -9.617 7.16 -3.174 1 88.69 104 PRO A O 1
ATOM 784 N N . GLY A 1 105 ? -11.727 7.852 -2.865 1 89.38 105 GLY A N 1
ATOM 785 C CA . GLY A 1 105 ? -11.414 8.516 -1.613 1 89.38 105 GLY A CA 1
ATOM 786 C C . GLY A 1 105 ? -11.195 7.555 -0.462 1 89.38 105 GLY A C 1
ATOM 787 O O . GLY A 1 105 ? -10.555 7.906 0.532 1 89.38 105 GLY A O 1
ATOM 788 N N . VAL A 1 106 ? -11.664 6.32 -0.592 1 91.56 106 VAL A N 1
ATOM 789 C CA . VAL A 1 106 ? -11.656 5.363 0.508 1 91.56 106 VAL A CA 1
ATOM 790 C C . VAL A 1 106 ? -10.219 4.961 0.828 1 91.56 106 VAL A C 1
ATOM 792 O O . VAL A 1 106 ? -9.773 5.086 1.971 1 91.56 106 VAL A O 1
ATOM 795 N N . PRO A 1 107 ? -9.438 4.527 -0.202 1 88.19 107 PRO A N 1
ATOM 796 C CA . PRO A 1 107 ? -8.062 4.168 0.127 1 88.19 107 PRO A CA 1
ATOM 797 C C . PRO A 1 107 ? -7.262 5.34 0.692 1 88.19 107 PRO A C 1
ATOM 799 O O . PRO A 1 107 ? -6.434 5.152 1.587 1 88.19 107 PRO A O 1
ATOM 802 N N . ARG A 1 108 ? -7.504 6.512 0.26 1 86 108 ARG A N 1
ATOM 803 C CA . ARG A 1 108 ? -6.816 7.699 0.762 1 86 108 ARG A CA 1
ATOM 804 C C . ARG A 1 108 ? -7.141 7.938 2.232 1 86 108 ARG A C 1
ATOM 806 O O . ARG A 1 108 ? -6.254 8.281 3.02 1 86 108 ARG A O 1
ATOM 813 N N . LEU A 1 109 ? -8.367 7.777 2.539 1 89.06 109 LEU A N 1
ATOM 814 C CA . LEU A 1 109 ? -8.797 7.938 3.924 1 89.06 109 LEU A CA 1
ATOM 815 C C . LEU A 1 109 ? -8.141 6.898 4.82 1 89.06 109 LEU A C 1
ATOM 817 O O . LEU A 1 109 ? -7.648 7.227 5.902 1 89.06 109 LEU A O 1
ATOM 821 N N . ILE A 1 110 ? -8.078 5.664 4.344 1 86.69 110 ILE A N 1
ATOM 822 C CA . ILE A 1 110 ? -7.512 4.57 5.121 1 86.69 110 ILE A CA 1
ATOM 823 C C . ILE A 1 110 ? -6.012 4.797 5.309 1 86.69 110 ILE A C 1
ATOM 825 O O . ILE A 1 110 ? -5.5 4.715 6.43 1 86.69 110 ILE A O 1
ATOM 829 N N . PHE A 1 111 ? -5.336 5.137 4.262 1 80 111 PHE A N 1
ATOM 830 C CA . PHE A 1 111 ? -3.895 5.332 4.332 1 80 111 PHE A CA 1
ATOM 831 C C . PHE A 1 111 ? -3.555 6.562 5.164 1 80 111 PHE A C 1
ATOM 833 O O . PHE A 1 111 ? -2.561 6.574 5.891 1 80 111 PHE A O 1
ATOM 840 N N . GLY A 1 112 ? -4.359 7.605 5 1 79.44 112 GLY A N 1
ATOM 841 C CA . GLY A 1 112 ? -4.191 8.781 5.836 1 79.44 112 GLY A CA 1
ATOM 842 C C . GLY A 1 112 ? -4.324 8.492 7.316 1 79.44 112 GLY A C 1
ATOM 843 O O . GLY A 1 112 ? -3.545 9 8.125 1 79.44 112 GLY A O 1
ATOM 844 N N . GLU A 1 113 ? -5.312 7.688 7.625 1 79.25 113 GLU A N 1
ATOM 845 C CA . GLU A 1 113 ? -5.531 7.32 9.023 1 79.25 113 GLU A CA 1
ATOM 846 C C . GLU A 1 113 ? -4.359 6.516 9.57 1 79.25 113 GLU A C 1
ATOM 848 O O . GLU A 1 113 ? -3.973 6.684 10.727 1 79.25 113 GLU A O 1
ATOM 853 N N . LEU A 1 114 ? -3.781 5.699 8.75 1 74.5 114 LEU A N 1
ATOM 854 C CA . LEU A 1 114 ? -2.684 4.836 9.172 1 74.5 114 LEU A CA 1
ATOM 855 C C . LEU A 1 114 ? -1.438 5.656 9.484 1 74.5 114 LEU A C 1
ATOM 857 O O . LEU A 1 114 ? -0.567 5.207 10.234 1 74.5 114 LEU A O 1
ATOM 861 N N . GLN A 1 115 ? -1.355 6.805 8.945 1 72.88 115 GLN A N 1
ATOM 862 C CA . GLN A 1 115 ? -0.2 7.672 9.148 1 72.88 115 GLN A CA 1
ATOM 863 C C . GLN A 1 115 ? -0.365 8.523 10.406 1 72.88 115 GLN A C 1
ATOM 865 O O . GLN A 1 115 ? 0.572 9.195 10.836 1 72.88 115 GLN A O 1
ATOM 870 N N . ARG A 1 116 ? -1.569 8.562 10.93 1 74 116 ARG A N 1
ATOM 871 C CA . ARG A 1 116 ? -1.798 9.32 12.156 1 74 116 ARG A CA 1
ATOM 872 C C . ARG A 1 116 ? -1.063 8.688 13.336 1 74 116 ARG A C 1
ATOM 874 O O . ARG A 1 116 ? -1.076 7.465 13.5 1 74 116 ARG A O 1
ATOM 881 N N . PRO A 1 117 ? -0.386 9.555 14.07 1 71.56 117 PRO A N 1
ATOM 882 C CA . PRO A 1 117 ? 0.309 9 15.234 1 71.56 117 PRO A CA 1
ATOM 883 C C . PRO A 1 117 ? -0.649 8.414 16.281 1 71.56 117 PRO A C 1
ATOM 885 O O . PRO A 1 117 ? -1.772 8.906 16.422 1 71.56 117 PRO A O 1
ATOM 888 N N . GLY A 1 118 ? -0.161 7.391 16.984 1 75.5 118 GLY A N 1
ATOM 889 C CA . GLY A 1 118 ? -0.92 6.82 18.078 1 75.5 118 GLY A CA 1
ATOM 890 C C . GLY A 1 118 ? -1.954 5.805 17.625 1 75.5 118 GLY A C 1
ATOM 891 O O . GLY A 1 118 ? -2.012 5.453 16.453 1 75.5 118 GLY A O 1
ATOM 892 N N . GLN A 1 119 ? -2.613 5.215 18.641 1 81.69 119 GLN A N 1
ATOM 893 C CA . GLN A 1 119 ? -3.672 4.242 18.391 1 81.69 119 GLN A CA 1
ATOM 894 C C . GLN A 1 119 ? -5.051 4.887 18.5 1 81.69 119 GLN A C 1
ATOM 896 O O . GLN A 1 119 ? -5.617 4.961 19.594 1 81.69 119 GLN A O 1
ATOM 901 N N . THR A 1 120 ? -5.578 5.301 17.344 1 83.38 120 THR A N 1
ATOM 902 C CA . THR A 1 120 ? -6.898 5.922 17.312 1 83.38 120 THR A CA 1
ATOM 903 C C . THR A 1 120 ? -7.984 4.875 17.078 1 83.38 120 THR A C 1
ATOM 905 O O . THR A 1 120 ? -7.695 3.773 16.594 1 83.38 120 THR A O 1
ATOM 908 N N . LEU A 1 121 ? -9.156 5.223 17.406 1 88.69 121 LEU A N 1
ATOM 909 C CA . LEU A 1 121 ? -10.266 4.293 17.203 1 88.69 121 LEU A CA 1
ATOM 910 C C . LEU A 1 121 ? -10.461 4.008 15.711 1 88.69 121 LEU A C 1
ATOM 912 O O . LEU A 1 121 ? -10.609 2.852 15.312 1 88.69 121 LEU A O 1
ATOM 916 N N . PRO A 1 122 ? -10.43 5.039 14.859 1 87.88 122 PRO A N 1
ATOM 917 C CA . PRO A 1 122 ? -10.516 4.738 13.43 1 87.88 122 PRO A CA 1
ATOM 918 C C . PRO A 1 122 ? -9.422 3.783 12.961 1 87.88 122 PRO A C 1
ATOM 920 O O . PRO A 1 122 ? -9.68 2.891 12.148 1 87.88 122 PRO A O 1
ATOM 923 N N . LYS A 1 123 ? -8.25 3.949 13.453 1 85.56 123 LYS A N 1
ATOM 924 C CA . LYS A 1 123 ? -7.152 3.047 13.109 1 85.56 123 LYS A CA 1
ATOM 925 C C . LYS A 1 123 ? -7.457 1.62 13.555 1 85.56 123 LYS A C 1
ATOM 927 O O . LYS A 1 123 ? -7.215 0.667 12.812 1 85.56 123 LYS A O 1
ATOM 932 N N . GLN A 1 124 ? -7.945 1.448 14.711 1 89.75 124 GLN A N 1
ATOM 933 C CA . GLN A 1 124 ? -8.328 0.138 15.227 1 89.75 124 GLN A CA 1
ATOM 934 C C . GLN A 1 124 ? -9.414 -0.499 14.367 1 89.75 124 GLN A C 1
ATOM 936 O O . GLN A 1 124 ? -9.406 -1.712 14.148 1 89.75 124 GLN A O 1
ATOM 941 N N . MET A 1 125 ? -10.289 0.333 13.945 1 91.25 125 MET A N 1
ATOM 942 C CA . MET A 1 125 ? -11.375 -0.164 13.109 1 91.25 125 MET A CA 1
ATOM 943 C C . MET A 1 125 ? -10.852 -0.675 11.773 1 91.25 125 MET A C 1
ATOM 945 O O . MET A 1 125 ? -11.32 -1.689 11.258 1 91.25 125 MET A O 1
ATOM 949 N N . VAL A 1 126 ? -9.891 0.021 11.211 1 89.75 126 VAL A N 1
ATOM 950 C CA . VAL A 1 126 ? -9.273 -0.418 9.969 1 89.75 126 VAL A CA 1
ATOM 951 C C . VAL A 1 126 ? -8.562 -1.753 10.188 1 89.75 126 VAL A C 1
ATOM 953 O O . VAL A 1 126 ? -8.672 -2.66 9.359 1 89.75 126 VAL A O 1
ATOM 956 N N . GLN A 1 127 ? -7.867 -1.895 11.305 1 89.12 127 GLN A N 1
ATOM 957 C CA . GLN A 1 127 ? -7.176 -3.137 11.633 1 89.12 127 GLN A CA 1
ATOM 958 C C . GLN A 1 127 ? -8.164 -4.293 11.773 1 89.12 127 GLN A C 1
ATOM 960 O O . GLN A 1 127 ? -7.898 -5.398 11.297 1 89.12 127 GLN A O 1
ATOM 965 N N . THR A 1 128 ? -9.227 -3.992 12.391 1 92.19 128 THR A N 1
ATOM 966 C CA . THR A 1 128 ? -10.266 -4.996 12.562 1 92.19 128 THR A CA 1
ATOM 967 C C . THR A 1 128 ? -10.852 -5.402 11.211 1 92.19 128 THR A C 1
ATOM 969 O O . THR A 1 128 ? -11.109 -6.582 10.969 1 92.19 128 THR A O 1
ATOM 972 N N . LEU A 1 129 ? -11.047 -4.406 10.375 1 92.88 129 LEU A N 1
ATOM 973 C CA . LEU A 1 129 ? -11.562 -4.668 9.031 1 92.88 129 LEU A CA 1
ATOM 974 C C . LEU A 1 129 ? -10.625 -5.582 8.258 1 92.88 129 LEU A C 1
ATOM 976 O O . LEU A 1 129 ? -11.07 -6.559 7.648 1 92.88 129 LEU A O 1
ATOM 980 N N . ILE A 1 130 ? -9.391 -5.344 8.289 1 92.19 130 ILE A N 1
ATOM 981 C CA . ILE A 1 130 ? -8.398 -6.109 7.543 1 92.19 130 ILE A CA 1
ATOM 982 C C . ILE A 1 130 ? -8.328 -7.535 8.094 1 92.19 130 ILE A C 1
ATOM 984 O O . ILE A 1 130 ? -8.266 -8.5 7.324 1 92.19 130 ILE A O 1
ATOM 988 N N . THR A 1 131 ? -8.367 -7.652 9.414 1 92.88 131 THR A N 1
ATOM 989 C CA . THR A 1 131 ? -8.344 -8.961 10.055 1 92.88 131 THR A CA 1
ATOM 990 C C . THR A 1 131 ? -9.57 -9.781 9.664 1 92.88 131 THR A C 1
ATOM 992 O O . THR A 1 131 ? -9.445 -10.945 9.281 1 92.88 131 THR A O 1
ATOM 995 N N . ALA A 1 132 ? -10.695 -9.148 9.75 1 95.56 132 ALA A N 1
ATOM 996 C CA . ALA A 1 132 ? -11.938 -9.836 9.398 1 95.56 132 ALA A CA 1
ATOM 997 C C . ALA A 1 132 ? -11.945 -10.234 7.922 1 95.56 132 ALA A C 1
ATOM 999 O O . ALA A 1 132 ? -12.398 -11.328 7.574 1 95.56 132 ALA A O 1
ATOM 1000 N N . TYR A 1 133 ? -11.484 -9.375 7.109 1 96.44 133 TYR A N 1
ATOM 1001 C CA . TYR A 1 133 ? -11.375 -9.656 5.684 1 96.44 133 TYR A CA 1
ATOM 1002 C C . TYR A 1 133 ? -10.422 -10.828 5.434 1 96.44 133 TYR A C 1
ATOM 1004 O O . TYR A 1 133 ? -10.742 -11.734 4.66 1 96.44 133 TYR A O 1
ATOM 1012 N N . GLY A 1 134 ? -9.281 -10.797 6.07 1 96.31 134 GLY A N 1
ATOM 1013 C CA . GLY A 1 134 ? -8.328 -11.891 5.973 1 96.31 134 GLY A CA 1
ATOM 1014 C C . GLY A 1 134 ? -8.914 -13.234 6.375 1 96.31 134 GLY A C 1
ATOM 1015 O O . GLY A 1 134 ? -8.633 -14.25 5.742 1 96.31 134 GLY A O 1
ATOM 1016 N N . GLU A 1 135 ? -9.711 -13.172 7.371 1 96.06 135 GLU A N 1
ATOM 1017 C CA . GLU A 1 135 ? -10.352 -14.391 7.848 1 96.06 135 GLU A CA 1
ATOM 1018 C C . GLU A 1 135 ? -11.312 -14.953 6.805 1 96.06 135 GLU A C 1
ATOM 1020 O O . GLU A 1 135 ? -11.375 -16.172 6.605 1 96.06 135 GLU A O 1
ATOM 1025 N N . ARG A 1 136 ? -12.031 -14.086 6.16 1 96.38 136 ARG A N 1
ATOM 1026 C CA . ARG A 1 136 ? -12.914 -14.523 5.09 1 96.38 136 ARG A CA 1
ATOM 1027 C C . ARG A 1 136 ? -12.133 -15.18 3.959 1 96.38 136 ARG A C 1
ATOM 1029 O O . ARG A 1 136 ? -12.531 -16.219 3.443 1 96.38 136 ARG A O 1
ATOM 1036 N N . LEU A 1 137 ? -11.039 -14.562 3.604 1 97.75 137 LEU A N 1
ATOM 1037 C CA . LEU A 1 137 ? -10.203 -15.094 2.531 1 97.75 137 LEU A CA 1
ATOM 1038 C C . LEU A 1 137 ? -9.633 -16.453 2.912 1 97.75 137 LEU A C 1
ATOM 1040 O O . LEU A 1 137 ? -9.633 -17.391 2.102 1 97.75 137 LEU A O 1
ATOM 1044 N N . ARG A 1 138 ? -9.125 -16.531 4.164 1 97.38 138 ARG A N 1
ATOM 1045 C CA . ARG A 1 138 ? -8.57 -17.797 4.625 1 97.38 138 ARG A CA 1
ATOM 1046 C C . ARG A 1 138 ? -9.625 -18.906 4.57 1 97.38 138 ARG A C 1
ATOM 1048 O O . ARG A 1 138 ? -9.32 -20.031 4.191 1 97.38 138 ARG A O 1
ATOM 1055 N N . GLY A 1 139 ? -10.82 -18.531 4.969 1 96.81 139 GLY A N 1
ATOM 1056 C CA . GLY A 1 139 ? -11.906 -19.5 4.855 1 96.81 139 GLY A CA 1
ATOM 1057 C C . GLY A 1 139 ? -12.125 -19.984 3.438 1 96.81 139 GLY A C 1
ATOM 1058 O O . GLY A 1 139 ? -12.266 -21.188 3.201 1 96.81 139 GLY A O 1
ATOM 1059 N N . LEU A 1 140 ? -12.18 -19.078 2.473 1 96.94 140 LEU A N 1
ATOM 1060 C CA . LEU A 1 140 ? -12.336 -19.422 1.064 1 96.94 140 LEU A CA 1
ATOM 1061 C C . LEU A 1 140 ? -11.172 -20.297 0.589 1 96.94 140 LEU A C 1
ATOM 1063 O O . LEU A 1 140 ? -11.375 -21.266 -0.146 1 96.94 140 LEU A O 1
ATOM 1067 N N . LEU A 1 141 ? -9.945 -19.938 0.998 1 97.75 141 LEU A N 1
ATOM 1068 C CA . LEU A 1 141 ? -8.75 -20.656 0.599 1 97.75 141 LEU A CA 1
ATOM 1069 C C . LEU A 1 141 ? -8.766 -22.078 1.149 1 97.75 141 LEU A C 1
ATOM 1071 O O . LEU A 1 141 ? -8.445 -23.031 0.436 1 97.75 141 LEU A O 1
ATOM 1075 N N . GLU A 1 142 ? -9.195 -22.203 2.43 1 97.56 142 GLU A N 1
ATOM 1076 C CA . GLU A 1 142 ? -9.273 -23.531 3.039 1 97.56 142 GLU A CA 1
ATOM 1077 C C . GLU A 1 142 ? -10.336 -24.391 2.361 1 97.56 142 GLU A C 1
ATOM 1079 O O . GLU A 1 142 ? -10.141 -25.578 2.162 1 97.56 142 GLU A O 1
ATOM 1084 N N . THR A 1 143 ? -11.445 -23.812 2.068 1 96.31 143 THR A N 1
ATOM 1085 C CA . THR A 1 143 ? -12.492 -24.516 1.33 1 96.31 143 THR A CA 1
ATOM 1086 C C . THR A 1 143 ? -11.984 -24.969 -0.036 1 96.31 143 THR A C 1
ATOM 1088 O O . THR A 1 143 ? -12.305 -26.062 -0.493 1 96.31 143 THR A O 1
ATOM 1091 N N . GLY A 1 144 ? -11.242 -24.062 -0.685 1 96.06 144 GLY A N 1
ATOM 1092 C CA . GLY A 1 144 ? -10.656 -24.422 -1.968 1 96.06 144 GLY A CA 1
ATOM 1093 C C . GLY A 1 144 ? -9.672 -25.578 -1.879 1 96.06 144 GLY A C 1
ATOM 1094 O O . GLY A 1 144 ? -9.625 -26.422 -2.768 1 96.06 144 GLY A O 1
ATOM 1095 N N . LYS A 1 145 ? -8.883 -25.594 -0.846 1 95.94 145 LYS A N 1
ATOM 1096 C CA . LYS A 1 145 ? -7.98 -26.719 -0.606 1 95.94 145 LYS A CA 1
ATOM 1097 C C . LYS A 1 145 ? -8.758 -28.016 -0.425 1 95.94 145 LYS A C 1
ATOM 1099 O O . LYS A 1 145 ? -8.414 -29.031 -1.023 1 95.94 145 LYS A O 1
ATOM 1104 N N . ALA A 1 146 ? -9.758 -27.969 0.347 1 95.38 146 ALA A N 1
ATOM 1105 C CA . ALA A 1 146 ? -10.586 -29.125 0.642 1 95.38 146 ALA A CA 1
ATOM 1106 C C . ALA A 1 146 ? -11.281 -29.641 -0.616 1 95.38 146 ALA A C 1
ATOM 1108 O O . ALA A 1 146 ? -11.477 -30.844 -0.781 1 95.38 146 ALA A O 1
ATOM 1109 N N . ALA A 1 147 ? -11.633 -28.766 -1.531 1 94.25 147 ALA A N 1
ATOM 1110 C CA . ALA A 1 147 ? -12.336 -29.094 -2.768 1 94.25 147 ALA A CA 1
ATOM 1111 C C . ALA A 1 147 ? -11.359 -29.594 -3.83 1 94.25 147 ALA A C 1
ATOM 1113 O O . ALA A 1 147 ? -11.773 -30.031 -4.906 1 94.25 147 ALA A O 1
ATOM 1114 N N . GLY A 1 148 ? -10.086 -29.453 -3.57 1 93.25 148 GLY A N 1
ATOM 1115 C CA . GLY A 1 148 ? -9.07 -29.922 -4.5 1 93.25 148 GLY A CA 1
ATOM 1116 C C . GLY A 1 148 ? -8.758 -28.938 -5.602 1 93.25 148 GLY A C 1
ATOM 1117 O O . GLY A 1 148 ? -8.094 -29.266 -6.582 1 93.25 148 GLY A O 1
ATOM 1118 N N . GLU A 1 149 ? -9.203 -27.719 -5.434 1 92.62 149 GLU A N 1
ATOM 1119 C CA . GLU A 1 149 ? -8.977 -26.672 -6.438 1 92.62 149 GLU A CA 1
ATOM 1120 C C . GLU A 1 149 ? -7.645 -25.969 -6.215 1 92.62 149 GLU A C 1
ATOM 1122 O O . GLU A 1 149 ? -7.059 -25.438 -7.152 1 92.62 149 GLU A O 1
ATOM 1127 N N . LEU A 1 150 ? -7.25 -25.969 -5.004 1 94.81 150 LEU A N 1
ATOM 1128 C CA . LEU A 1 150 ? -6.004 -25.297 -4.641 1 94.81 150 LEU A CA 1
ATOM 1129 C C . LEU A 1 150 ? -4.965 -26.312 -4.164 1 94.81 150 LEU A C 1
ATOM 1131 O O . LEU A 1 150 ? -5.293 -27.469 -3.893 1 94.81 150 LEU A O 1
ATOM 1135 N N . ASP A 1 151 ? -3.701 -25.938 -4.168 1 93.12 151 ASP A N 1
ATOM 1136 C CA . ASP A 1 151 ? -2.631 -26.766 -3.633 1 93.12 151 ASP A CA 1
ATOM 1137 C C . ASP A 1 151 ? -2.908 -27.156 -2.182 1 93.12 151 ASP A C 1
ATOM 1139 O O . ASP A 1 151 ? -3.092 -26.281 -1.327 1 93.12 151 ASP A O 1
ATOM 1143 N N . PRO A 1 152 ? -2.918 -28.453 -1.882 1 92.44 152 PRO A N 1
ATOM 1144 C CA . PRO A 1 152 ? -3.199 -28.891 -0.512 1 92.44 152 PRO A CA 1
ATOM 1145 C C . PRO A 1 152 ? -2.16 -28.391 0.491 1 92.44 152 PRO A C 1
ATOM 1147 O O . PRO A 1 152 ? -2.457 -28.266 1.683 1 92.44 152 PRO A O 1
ATOM 1150 N N . GLN A 1 153 ? -0.979 -28.047 0.069 1 93.31 153 GLN A N 1
ATOM 1151 C CA . GLN A 1 153 ? 0.088 -27.609 0.958 1 93.31 153 GLN A CA 1
ATOM 1152 C C . GLN A 1 153 ? 0.176 -26.078 0.989 1 93.31 153 GLN A C 1
ATOM 1154 O O . GLN A 1 153 ? 1.093 -25.516 1.591 1 93.31 153 GLN A O 1
ATOM 1159 N N . LEU A 1 154 ? -0.822 -25.469 0.359 1 94.88 154 LEU A N 1
ATOM 1160 C CA . LEU A 1 154 ? -0.834 -24.016 0.296 1 94.88 154 LEU A CA 1
ATOM 1161 C C . LEU A 1 154 ? -0.882 -23.406 1.695 1 94.88 154 LEU A C 1
ATOM 1163 O O . LEU A 1 154 ? -1.666 -23.844 2.539 1 94.88 154 LEU A O 1
ATOM 1167 N N . ASP A 1 155 ? 0.004 -22.516 1.977 1 96 155 ASP A N 1
ATOM 1168 C CA . ASP A 1 155 ? -0.11 -21.688 3.178 1 96 155 ASP A CA 1
ATOM 1169 C C . ASP A 1 155 ? -1.234 -20.672 3.039 1 96 155 ASP A C 1
ATOM 1171 O O . ASP A 1 155 ? -1.035 -19.594 2.467 1 96 155 ASP A O 1
ATOM 1175 N N . ALA A 1 156 ? -2.365 -20.984 3.625 1 96.69 156 ALA A N 1
ATOM 1176 C CA . ALA A 1 156 ? -3.561 -20.172 3.455 1 96.69 156 ALA A CA 1
ATOM 1177 C C . ALA A 1 156 ? -3.355 -18.781 4.039 1 96.69 156 ALA A C 1
ATOM 1179 O O . ALA A 1 156 ? -3.887 -17.797 3.514 1 96.69 156 ALA A O 1
ATOM 1180 N N . GLN A 1 157 ? -2.625 -18.719 5.105 1 95.19 157 GLN A N 1
ATOM 1181 C CA . GLN A 1 157 ? -2.344 -17.422 5.707 1 95.19 157 GLN A CA 1
ATOM 1182 C C . GLN A 1 157 ? -1.512 -16.547 4.77 1 95.19 157 GLN A C 1
ATOM 1184 O O . GLN A 1 157 ? -1.846 -15.391 4.535 1 95.19 157 GLN A O 1
ATOM 1189 N N . ALA A 1 158 ? -0.479 -17.094 4.211 1 95.56 158 ALA A N 1
ATOM 1190 C CA . ALA A 1 158 ? 0.355 -16.359 3.266 1 95.56 158 ALA A CA 1
ATOM 1191 C C . ALA A 1 158 ? -0.443 -15.961 2.029 1 95.56 158 ALA A C 1
ATOM 1193 O O . ALA A 1 158 ? -0.263 -14.859 1.496 1 95.56 158 ALA A O 1
ATOM 1194 N N . ALA A 1 159 ? -1.278 -16.875 1.61 1 97.56 159 ALA A N 1
ATOM 1195 C CA . ALA A 1 159 ? -2.104 -16.594 0.438 1 97.56 159 ALA A CA 1
ATOM 1196 C C . ALA A 1 159 ? -3.053 -15.43 0.7 1 97.56 159 ALA A C 1
ATOM 1198 O O . ALA A 1 159 ? -3.256 -14.578 -0.169 1 97.56 159 ALA A O 1
ATOM 1199 N N . ALA A 1 160 ? -3.607 -15.391 1.893 1 97.38 160 ALA A N 1
ATOM 1200 C CA . ALA A 1 160 ? -4.508 -14.305 2.254 1 97.38 160 ALA A CA 1
ATOM 1201 C C . ALA A 1 160 ? -3.75 -12.977 2.348 1 97.38 160 ALA A C 1
ATOM 1203 O O . ALA A 1 160 ? -4.227 -11.945 1.864 1 97.38 160 ALA A O 1
ATOM 1204 N N . VAL A 1 161 ? -2.619 -13 2.953 1 95.31 161 VAL A N 1
ATOM 1205 C CA . VAL A 1 161 ? -1.772 -11.82 3.072 1 95.31 161 VAL A CA 1
ATOM 1206 C C . VAL A 1 161 ? -1.416 -11.297 1.682 1 95.31 161 VAL A C 1
ATOM 1208 O O . VAL A 1 161 ? -1.518 -10.094 1.417 1 95.31 161 VAL A O 1
ATOM 1211 N N . LEU A 1 162 ? -1.024 -12.18 0.812 1 97 162 LEU A N 1
ATOM 1212 C CA . LEU A 1 162 ? -0.663 -11.797 -0.548 1 97 162 LEU A CA 1
ATOM 1213 C C . LEU A 1 162 ? -1.869 -11.234 -1.293 1 97 162 LEU A C 1
ATOM 1215 O O . LEU A 1 162 ? -1.743 -10.266 -2.049 1 97 162 LEU A O 1
ATOM 1219 N N . PHE A 1 163 ? -3.045 -11.844 -1.113 1 98.06 163 PHE A N 1
ATOM 1220 C CA . PHE A 1 163 ? -4.273 -11.367 -1.741 1 98.06 163 PHE A CA 1
ATOM 1221 C C . PHE A 1 163 ? -4.543 -9.914 -1.376 1 98.06 163 PHE A C 1
ATOM 1223 O O . PHE A 1 163 ? -4.695 -9.062 -2.256 1 98.06 163 PHE A O 1
ATOM 1230 N N . ILE A 1 164 ? -4.574 -9.648 -0.123 1 95.88 164 ILE A N 1
ATOM 1231 C CA . ILE A 1 164 ? -4.828 -8.297 0.365 1 95.88 164 ILE A CA 1
ATOM 1232 C C . ILE A 1 164 ? -3.711 -7.363 -0.099 1 95.88 164 ILE A C 1
ATOM 1234 O O . ILE A 1 164 ? -3.977 -6.246 -0.549 1 95.88 164 ILE A O 1
ATOM 1238 N N . GLY A 1 165 ? -2.529 -7.832 0.035 1 94.25 165 GLY A N 1
ATOM 1239 C CA . GLY A 1 165 ? -1.396 -7.059 -0.443 1 94.25 165 GLY A CA 1
ATOM 1240 C C . GLY A 1 165 ? -1.486 -6.715 -1.917 1 94.25 165 GLY A C 1
ATOM 1241 O O . GLY A 1 165 ? -1.07 -5.633 -2.334 1 94.25 165 GLY A O 1
ATOM 1242 N N . THR A 1 166 ? -1.945 -7.633 -2.729 1 95.94 166 THR A N 1
ATOM 1243 C CA . THR A 1 166 ? -2.109 -7.406 -4.16 1 95.94 166 THR A CA 1
ATOM 1244 C C . THR A 1 166 ? -3.076 -6.25 -4.414 1 95.94 166 THR A C 1
ATOM 1246 O O . THR A 1 166 ? -2.795 -5.367 -5.227 1 95.94 166 THR A O 1
ATOM 1249 N N . VAL A 1 167 ? -4.145 -6.25 -3.734 1 95.69 167 VAL A N 1
ATOM 1250 C CA . VAL A 1 167 ? -5.109 -5.164 -3.857 1 95.69 167 VAL A CA 1
ATOM 1251 C C . VAL A 1 167 ? -4.469 -3.848 -3.422 1 95.69 167 VAL A C 1
ATOM 1253 O O . VAL A 1 167 ? -4.543 -2.846 -4.137 1 95.69 167 VAL A O 1
ATOM 1256 N N . GLN A 1 168 ? -3.871 -3.875 -2.289 1 92.06 168 GLN A N 1
ATOM 1257 C CA . GLN A 1 168 ? -3.234 -2.678 -1.746 1 92.06 168 GLN A CA 1
ATOM 1258 C C . GLN A 1 168 ? -2.131 -2.176 -2.67 1 92.06 168 GLN A C 1
ATOM 1260 O O . GLN A 1 168 ? -1.974 -0.967 -2.859 1 92.06 168 GLN A O 1
ATOM 1265 N N . GLY A 1 169 ? -1.376 -3.111 -3.234 1 91.38 169 GLY A N 1
ATOM 1266 C CA . GLY A 1 169 ? -0.369 -2.721 -4.207 1 91.38 169 GLY A CA 1
ATOM 1267 C C . GLY A 1 169 ? -0.955 -2.041 -5.43 1 91.38 169 GLY A C 1
ATOM 1268 O O . GLY A 1 169 ? -0.43 -1.025 -5.891 1 91.38 169 GLY A O 1
ATOM 1269 N N . LEU A 1 170 ? -2.043 -2.566 -5.965 1 93.31 170 LEU A N 1
ATOM 1270 C CA . LEU A 1 170 ? -2.709 -1.971 -7.121 1 93.31 170 LEU A CA 1
ATOM 1271 C C . LEU A 1 170 ? -3.232 -0.578 -6.785 1 93.31 170 LEU A C 1
ATOM 1273 O O . LEU A 1 170 ? -3.119 0.344 -7.598 1 93.31 170 LEU A O 1
ATOM 1277 N N . VAL A 1 171 ? -3.783 -0.452 -5.605 1 90.69 171 VAL A N 1
ATOM 1278 C CA . VAL A 1 171 ? -4.273 0.844 -5.148 1 90.69 171 VAL A CA 1
ATOM 1279 C C . VAL A 1 171 ? -3.121 1.843 -5.094 1 90.69 171 VAL A C 1
ATOM 1281 O O . VAL A 1 171 ? -3.221 2.947 -5.633 1 90.69 171 VAL A O 1
ATOM 1284 N N . MET A 1 172 ? -2.082 1.425 -4.492 1 85.56 172 MET A N 1
ATOM 1285 C CA . MET A 1 172 ? -0.927 2.305 -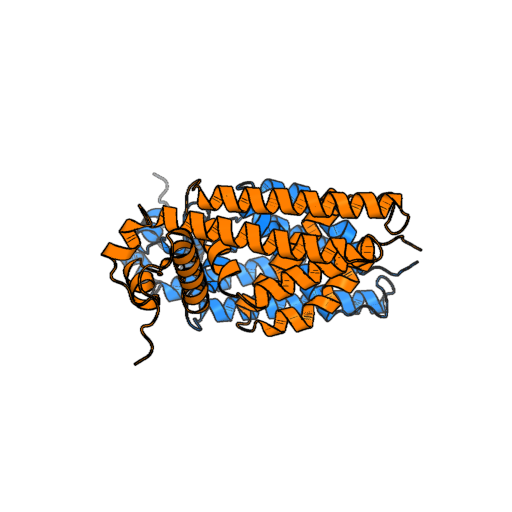4.332 1 85.56 172 MET A CA 1
ATOM 1286 C C . MET A 1 172 ? -0.379 2.734 -5.691 1 85.56 172 MET A C 1
ATOM 1288 O O . MET A 1 172 ? -0.099 3.914 -5.906 1 85.56 172 MET A O 1
ATOM 1292 N N . GLN A 1 173 ? -0.21 1.856 -6.586 1 86.19 173 GLN A N 1
ATOM 1293 C CA . GLN A 1 173 ? 0.3 2.166 -7.918 1 86.19 173 GLN A CA 1
ATOM 1294 C C . GLN A 1 173 ? -0.646 3.1 -8.664 1 86.19 173 GLN A C 1
ATOM 1296 O O . GLN A 1 173 ? -0.2 3.986 -9.398 1 86.19 173 GLN A O 1
ATOM 1301 N N . SER A 1 174 ? -1.907 2.867 -8.484 1 87.25 174 SER A N 1
ATOM 1302 C CA . SER A 1 174 ? -2.887 3.748 -9.117 1 87.25 174 SER A CA 1
ATOM 1303 C C . SER A 1 174 ? -2.799 5.164 -8.555 1 87.25 174 SER A C 1
ATOM 1305 O O . SER A 1 174 ? -2.904 6.141 -9.305 1 87.25 174 SER A O 1
ATOM 130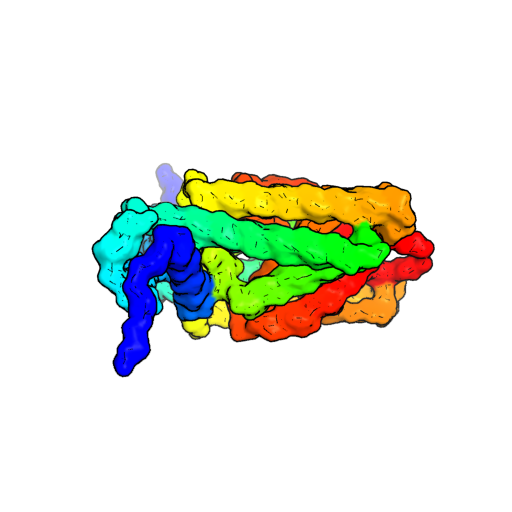7 N N . LEU A 1 175 ? -2.635 5.297 -7.258 1 79.62 175 LEU A N 1
ATOM 1308 C CA . LEU A 1 175 ? -2.482 6.598 -6.621 1 79.62 175 LEU A CA 1
ATOM 1309 C C . LEU A 1 175 ? -1.218 7.297 -7.109 1 79.62 175 LEU A C 1
ATOM 1311 O O . LEU A 1 175 ? -1.234 8.5 -7.379 1 79.62 175 LEU A O 1
ATOM 1315 N N . LEU A 1 176 ? -0.246 6.551 -7.273 1 77 176 LEU A N 1
ATOM 1316 C CA . LEU A 1 176 ? 1.035 7.082 -7.727 1 77 176 LEU A CA 1
ATOM 1317 C C . LEU A 1 176 ? 0.943 7.57 -9.172 1 77 176 LEU A C 1
ATOM 1319 O O . LEU A 1 176 ? 1.535 8.594 -9.523 1 77 176 LEU A O 1
ATOM 1323 N N . ALA A 1 177 ? 0.212 6.859 -9.938 1 80.31 177 ALA A N 1
ATOM 1324 C CA . ALA A 1 177 ? 0.069 7.195 -11.352 1 80.31 177 ALA A CA 1
ATOM 1325 C C . ALA A 1 177 ? -0.996 8.266 -11.555 1 80.31 177 ALA A C 1
ATOM 1327 O O . ALA A 1 177 ? -1.061 8.891 -12.617 1 80.31 177 ALA A O 1
ATOM 1328 N N . GLY A 1 178 ? -1.845 8.508 -10.516 1 78.31 178 GLY A N 1
ATOM 1329 C CA . GLY A 1 178 ? -2.979 9.406 -10.656 1 78.31 178 GLY A CA 1
ATOM 1330 C C . GLY A 1 178 ? -4.012 8.922 -11.656 1 78.31 178 GLY A C 1
ATOM 1331 O O . GLY A 1 178 ? -4.668 9.719 -12.32 1 78.31 178 GLY A O 1
ATOM 1332 N N . ASP A 1 179 ? -4.031 7.605 -11.828 1 84.44 179 ASP A N 1
ATOM 1333 C CA . ASP A 1 179 ? -4.914 6.988 -12.82 1 84.44 179 ASP A CA 1
ATOM 1334 C C . ASP A 1 179 ? -5.586 5.742 -12.258 1 84.44 179 ASP A C 1
ATOM 1336 O O . ASP A 1 179 ? -5.035 4.641 -12.336 1 84.44 179 ASP A O 1
ATOM 1340 N N . VAL A 1 180 ? -6.836 5.906 -11.852 1 82.94 180 VAL A N 1
ATOM 1341 C CA . VAL A 1 180 ? -7.582 4.828 -11.219 1 82.94 180 VAL A CA 1
ATOM 1342 C C . VAL A 1 180 ? -7.836 3.709 -12.227 1 82.94 180 VAL A C 1
ATOM 1344 O O . VAL A 1 180 ? -7.945 2.539 -11.852 1 82.94 180 VAL A O 1
ATOM 1347 N N . GLN A 1 181 ? -7.934 4.023 -13.5 1 85.38 181 GLN A N 1
ATOM 1348 C CA . GLN A 1 181 ? -8.195 3.025 -14.531 1 85.38 181 GLN A CA 1
ATOM 1349 C C . GLN A 1 181 ? -7.027 2.053 -14.664 1 85.38 181 GLN A C 1
ATOM 1351 O O . GLN A 1 181 ? -7.191 0.946 -15.188 1 85.38 181 GLN A O 1
ATOM 1356 N N . ARG A 1 182 ? -5.91 2.518 -14.227 1 89.44 182 ARG A N 1
ATOM 1357 C CA . ARG A 1 182 ? -4.746 1.638 -14.242 1 89.44 182 ARG A CA 1
ATOM 1358 C C . ARG A 1 182 ? -4.992 0.387 -13.398 1 89.44 182 ARG A C 1
ATOM 1360 O O . ARG A 1 182 ? -4.559 -0.708 -13.766 1 89.44 182 ARG A O 1
ATOM 1367 N N . MET A 1 183 ? -5.664 0.59 -12.297 1 91.5 183 MET A N 1
ATOM 1368 C CA . MET A 1 183 ? -5.984 -0.541 -11.43 1 91.5 183 MET A CA 1
ATOM 1369 C C . MET A 1 183 ? -6.84 -1.566 -12.164 1 91.5 183 MET A C 1
ATOM 1371 O O . MET A 1 183 ? -6.586 -2.77 -12.086 1 91.5 183 MET A O 1
ATOM 1375 N N . ARG A 1 184 ? -7.781 -1.072 -12.859 1 90.31 184 ARG A N 1
ATOM 1376 C CA . ARG A 1 184 ? -8.68 -1.951 -13.602 1 90.31 184 ARG A CA 1
ATOM 1377 C C . ARG A 1 184 ? -7.93 -2.703 -14.695 1 90.31 184 ARG A C 1
ATOM 1379 O O . ARG A 1 184 ? -8.172 -3.895 -14.906 1 90.31 184 ARG A O 1
ATOM 1386 N N . ARG A 1 185 ? -7.074 -2 -15.297 1 90.62 185 ARG A N 1
ATOM 1387 C CA . ARG A 1 185 ? -6.312 -2.572 -16.406 1 90.62 185 ARG A CA 1
ATOM 1388 C C . ARG A 1 185 ? -5.363 -3.656 -15.906 1 90.62 185 ARG A C 1
ATOM 1390 O O . ARG A 1 185 ? -5.176 -4.676 -16.578 1 90.62 185 ARG A O 1
ATOM 1397 N N . ASP A 1 186 ? -4.832 -3.465 -14.75 1 94.75 186 ASP A N 1
ATOM 1398 C CA . ASP A 1 186 ? -3.783 -4.355 -14.258 1 94.75 186 ASP A CA 1
ATOM 1399 C C . ASP A 1 186 ? -4.379 -5.508 -13.445 1 94.75 186 ASP A C 1
ATOM 1401 O O . ASP A 1 186 ? -3.732 -6.543 -13.266 1 94.75 186 ASP A O 1
ATOM 1405 N N . ALA A 1 187 ? -5.586 -5.332 -12.984 1 96.44 187 ALA A N 1
ATOM 1406 C CA . ALA A 1 187 ? -6.18 -6.227 -11.992 1 96.44 187 ALA A CA 1
ATOM 1407 C C . ALA A 1 187 ? -6.238 -7.66 -12.516 1 96.44 187 ALA A C 1
ATOM 1409 O O . ALA A 1 187 ? -5.848 -8.594 -11.82 1 96.44 187 ALA A O 1
ATOM 1410 N N . GLN A 1 188 ? -6.664 -7.852 -13.758 1 95.5 188 GLN A N 1
ATOM 1411 C CA . GLN A 1 188 ? -6.859 -9.188 -14.297 1 95.5 188 GLN A CA 1
ATOM 1412 C C . GLN A 1 188 ? -5.531 -9.93 -14.43 1 95.5 188 GLN A C 1
ATOM 1414 O O . GLN A 1 188 ? -5.438 -11.109 -14.086 1 95.5 188 GLN A O 1
ATOM 1419 N N . GLY A 1 189 ? -4.527 -9.258 -14.953 1 95.38 189 GLY A N 1
ATOM 1420 C CA . GLY A 1 189 ? -3.215 -9.867 -15.117 1 95.38 189 GLY A CA 1
ATOM 1421 C C . GLY A 1 189 ? -2.564 -10.242 -13.797 1 95.38 189 GLY A C 1
ATOM 1422 O O . GLY A 1 189 ? -1.982 -11.328 -13.672 1 95.38 189 GLY A O 1
ATOM 1423 N N . VAL A 1 190 ? -2.68 -9.406 -12.836 1 96.81 190 VAL A N 1
ATOM 1424 C CA . VAL A 1 190 ? -2.084 -9.633 -11.523 1 96.81 190 VAL A CA 1
ATOM 1425 C C . VAL A 1 190 ? -2.793 -10.789 -10.828 1 96.81 190 VAL A C 1
ATOM 1427 O O . VAL A 1 190 ? -2.145 -11.648 -10.219 1 96.81 190 VAL A O 1
ATOM 1430 N N . PHE A 1 191 ? -4.125 -10.812 -10.969 1 97.19 191 PHE A N 1
ATOM 1431 C CA . PHE A 1 191 ? -4.859 -11.906 -10.336 1 97.19 191 PHE A CA 1
ATOM 1432 C C . PHE A 1 191 ? -4.512 -13.234 -11 1 97.19 191 PHE A C 1
ATOM 1434 O O . PHE A 1 191 ? -4.449 -14.266 -10.328 1 97.19 191 PHE A O 1
ATOM 1441 N N . ALA A 1 192 ? -4.332 -13.273 -12.32 1 96.25 192 ALA A N 1
ATOM 1442 C CA . ALA A 1 192 ? -3.982 -14.508 -13.023 1 96.25 192 ALA A CA 1
ATOM 1443 C C . ALA A 1 192 ? -2.699 -15.117 -12.469 1 96.25 192 ALA A C 1
ATOM 1445 O O . ALA A 1 192 ? -2.588 -16.328 -12.344 1 96.25 192 ALA A O 1
ATOM 1446 N N . ILE A 1 193 ? -1.774 -14.312 -12.156 1 96 193 ILE A N 1
ATOM 1447 C CA . ILE A 1 193 ? -0.516 -14.789 -11.594 1 96 193 ILE A CA 1
ATOM 1448 C C . ILE A 1 193 ? -0.749 -15.305 -10.172 1 96 193 ILE A C 1
ATOM 1450 O O . ILE A 1 193 ? -0.223 -16.344 -9.789 1 96 193 ILE A O 1
ATOM 1454 N N . TYR A 1 194 ? -1.491 -14.531 -9.352 1 97.19 194 TYR A N 1
ATOM 1455 C CA . TYR A 1 194 ? -1.859 -14.992 -8.016 1 97.19 194 TYR A CA 1
ATOM 1456 C C . TYR A 1 194 ? -2.543 -16.344 -8.07 1 97.19 194 TYR A C 1
ATOM 1458 O O . TYR A 1 194 ? -2.209 -17.25 -7.301 1 97.19 194 TYR A O 1
ATOM 1466 N N . ARG A 1 195 ? -3.51 -16.453 -8.992 1 96 195 ARG A N 1
ATOM 1467 C CA . ARG A 1 195 ? -4.266 -17.688 -9.18 1 96 195 ARG A CA 1
ATOM 1468 C C . ARG A 1 195 ? -3.334 -18.859 -9.453 1 96 195 ARG A C 1
ATOM 1470 O O . ARG A 1 195 ? -3.5 -19.938 -8.875 1 96 195 ARG A O 1
ATOM 1477 N N . ARG A 1 196 ? -2.389 -18.672 -10.312 1 93.81 196 ARG A N 1
ATOM 1478 C CA . ARG A 1 196 ? -1.416 -19.719 -10.617 1 93.81 196 ARG A CA 1
ATOM 1479 C C . ARG A 1 196 ? -0.602 -20.078 -9.383 1 93.81 196 ARG A C 1
ATOM 1481 O O . ARG A 1 196 ? -0.251 -21.25 -9.188 1 93.81 196 ARG A O 1
ATOM 1488 N N . GLY A 1 197 ? -0.325 -19.094 -8.57 1 95.25 197 GLY A N 1
ATOM 1489 C CA . GLY A 1 197 ? 0.497 -19.297 -7.387 1 95.25 197 GLY A CA 1
ATOM 1490 C C . GLY A 1 197 ? -0.187 -20.141 -6.324 1 95.25 197 GLY A C 1
ATOM 1491 O O . GLY A 1 197 ? 0.478 -20.797 -5.527 1 95.25 197 GLY A O 1
ATOM 1492 N N . ILE A 1 198 ? -1.484 -20.094 -6.352 1 94.38 198 ILE A N 1
ATOM 1493 C CA . ILE A 1 198 ? -2.189 -20.812 -5.297 1 94.38 198 ILE A CA 1
ATOM 1494 C C . ILE A 1 198 ? -2.758 -22.125 -5.859 1 94.38 198 ILE A C 1
ATOM 1496 O O . ILE A 1 198 ? -3.232 -22.969 -5.105 1 94.38 198 ILE A O 1
ATOM 1500 N N . GLY A 1 199 ? -2.736 -22.172 -7.125 1 90.06 199 GLY A N 1
ATOM 1501 C CA . GLY A 1 199 ? -3.338 -23.312 -7.777 1 90.06 199 GLY A CA 1
ATOM 1502 C C . GLY A 1 199 ? -2.535 -24.594 -7.598 1 90.06 199 GLY A C 1
ATOM 1503 O O . GLY A 1 199 ? -1.388 -24.547 -7.148 1 90.06 199 GLY A O 1
ATOM 1504 N N . ARG A 1 200 ? -3.164 -25.734 -7.914 1 78.06 200 ARG A N 1
ATOM 1505 C CA . ARG A 1 200 ? -2.539 -27.047 -7.84 1 78.06 200 ARG A CA 1
ATOM 1506 C C . ARG A 1 200 ? -1.466 -27.203 -8.914 1 78.06 200 ARG A C 1
ATOM 1508 O O . ARG A 1 200 ? -1.638 -26.75 -10.039 1 78.06 200 ARG A O 1
ATOM 1515 N N . ALA A 1 201 ? -0.132 -27.234 -8.375 1 63.28 201 ALA A N 1
ATOM 1516 C CA . ALA A 1 201 ? 0.918 -27.547 -9.344 1 63.28 201 ALA A CA 1
ATOM 1517 C C . ALA A 1 201 ? 0.526 -28.734 -10.211 1 63.28 201 ALA A C 1
ATOM 1519 O O . ALA A 1 201 ? 0.037 -29.75 -9.703 1 63.28 201 ALA A O 1
ATOM 1520 N N . LEU A 1 202 ? -0.015 -28.625 -11.406 1 49.97 202 LEU A N 1
ATOM 1521 C CA . LEU A 1 202 ? -0.225 -29.828 -12.188 1 49.97 202 LEU A CA 1
ATOM 1522 C C . LEU A 1 202 ? 1.042 -30.672 -12.234 1 49.97 202 LEU A C 1
ATOM 1524 O O . LEU A 1 202 ? 2.152 -30.141 -12.156 1 49.97 202 LEU A O 1
ATOM 1528 N N . MET B 1 1 ? 39.375 16.109 24.969 1 32.66 1 MET B N 1
ATOM 1529 C CA . MET B 1 1 ? 38.094 16.625 24.5 1 32.66 1 MET B CA 1
ATOM 1530 C C . MET B 1 1 ? 37.969 16.484 22.984 1 32.66 1 MET B C 1
ATOM 1532 O O . MET B 1 1 ? 38.625 17.203 22.234 1 32.66 1 MET B O 1
ATOM 1536 N N . SER B 1 2 ? 37.969 15.367 22.328 1 36.34 2 SER B N 1
ATOM 1537 C CA . SER B 1 2 ? 38.031 14.961 20.922 1 36.34 2 SER B CA 1
ATOM 1538 C C . SER B 1 2 ? 37.031 15.758 20.078 1 36.34 2 SER B C 1
ATOM 1540 O O . SER B 1 2 ? 35.844 15.828 20.406 1 36.34 2 SER B O 1
ATOM 1542 N N . GLU B 1 3 ? 37.406 16.922 19.438 1 33.84 3 GLU B N 1
ATOM 1543 C CA . GLU B 1 3 ? 36.688 17.906 18.641 1 33.84 3 GLU B CA 1
ATOM 1544 C C . GLU B 1 3 ? 35.781 17.234 17.609 1 33.84 3 GLU B C 1
ATOM 1546 O O . GLU B 1 3 ? 36.25 16.391 16.828 1 33.84 3 GLU B O 1
ATOM 1551 N N . LEU B 1 4 ? 34.594 16.828 17.922 1 39.09 4 LEU B N 1
ATOM 1552 C CA . LEU B 1 4 ? 33.656 16.391 16.906 1 39.09 4 LEU B CA 1
ATOM 1553 C C . LEU B 1 4 ? 33.875 17.125 15.586 1 39.09 4 LEU B C 1
ATOM 1555 O O . LEU B 1 4 ? 33.938 18.359 15.562 1 39.09 4 LEU B O 1
ATOM 1559 N N . PRO B 1 5 ? 34.656 16.641 14.617 1 41.16 5 PRO B N 1
ATOM 1560 C CA . PRO B 1 5 ? 35.125 17.359 13.43 1 41.16 5 PRO B CA 1
ATOM 1561 C C . PRO B 1 5 ? 34.062 18.312 12.867 1 41.16 5 PRO B C 1
ATOM 1563 O O . PRO B 1 5 ? 32.875 18.031 12.938 1 41.16 5 PRO B O 1
ATOM 1566 N N . LYS B 1 6 ? 34.312 19.656 12.828 1 44.56 6 LYS B N 1
ATOM 1567 C CA . LYS B 1 6 ? 33.625 20.875 12.414 1 44.56 6 LYS B CA 1
ATOM 1568 C C . LYS B 1 6 ? 32.719 20.609 11.211 1 44.56 6 LYS B C 1
ATOM 1570 O O . LYS B 1 6 ? 31.516 20.906 11.258 1 44.56 6 LYS B O 1
ATOM 1575 N N . TYR B 1 7 ? 33.031 21.125 9.852 1 44.84 7 TYR B N 1
ATOM 1576 C CA . TYR B 1 7 ? 32.344 21.391 8.602 1 44.84 7 TYR B CA 1
ATOM 1577 C C . TYR B 1 7 ? 32.062 20.094 7.848 1 44.84 7 TYR B C 1
ATOM 1579 O O . TYR B 1 7 ? 33 19.406 7.402 1 44.84 7 TYR B O 1
ATOM 1587 N N . LEU B 1 8 ? 31.266 19.266 8.266 1 53.16 8 LEU B N 1
ATOM 1588 C CA . LEU B 1 8 ? 30.953 18.203 7.332 1 53.16 8 LEU B CA 1
ATOM 1589 C C . LEU B 1 8 ? 30.859 18.719 5.902 1 53.16 8 LEU B C 1
ATOM 1591 O O . LEU B 1 8 ? 30.234 19.766 5.66 1 53.16 8 LEU B O 1
ATOM 1595 N N . PRO B 1 9 ? 31.734 18.281 4.977 1 58.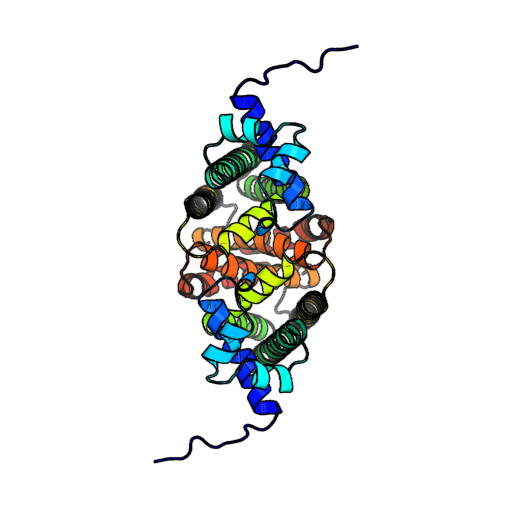62 9 PRO B N 1
ATOM 1596 C CA . PRO B 1 9 ? 31.578 18.703 3.58 1 58.62 9 PRO B CA 1
ATOM 1597 C C . PRO B 1 9 ? 30.125 18.688 3.127 1 58.62 9 PRO B C 1
ATOM 1599 O O . PRO B 1 9 ? 29.297 17.969 3.709 1 58.62 9 PRO B O 1
ATOM 1602 N N . ALA B 1 10 ? 29.781 19.672 2.361 1 63.88 10 ALA B N 1
ATOM 1603 C CA . ALA B 1 10 ? 28.422 19.953 1.879 1 63.88 10 ALA B CA 1
ATOM 1604 C C . ALA B 1 10 ? 27.672 18.656 1.594 1 63.88 10 ALA B C 1
ATOM 1606 O O . ALA B 1 10 ? 26.484 18.547 1.938 1 63.88 10 ALA B O 1
ATOM 1607 N N . ASP B 1 11 ? 28.422 17.719 1.114 1 70.88 11 ASP B N 1
ATOM 1608 C CA . ASP B 1 11 ? 27.797 16.453 0.738 1 70.88 11 ASP B CA 1
ATOM 1609 C C . ASP B 1 11 ? 27.438 15.625 1.972 1 70.88 11 ASP B C 1
ATOM 1611 O O . ASP B 1 11 ? 26.391 14.984 2.016 1 70.88 11 ASP B O 1
ATOM 1615 N N . GLU B 1 12 ? 28.234 15.703 2.969 1 74.94 12 GLU B N 1
ATOM 1616 C CA . GLU B 1 12 ? 28.016 14.953 4.199 1 74.94 12 GLU B CA 1
ATOM 1617 C C . GLU B 1 12 ? 26.828 15.531 4.988 1 74.94 12 GLU B C 1
ATOM 1619 O O . GLU B 1 12 ? 26.031 14.781 5.559 1 74.94 12 GLU B O 1
ATOM 1624 N N . ARG B 1 13 ? 26.75 16.812 4.969 1 78.62 13 ARG B N 1
ATOM 1625 C CA . ARG B 1 13 ? 25.656 17.453 5.676 1 78.62 13 ARG B CA 1
ATOM 1626 C C . ARG B 1 13 ? 24.312 17.156 5.012 1 78.62 13 ARG B C 1
ATOM 1628 O O . ARG B 1 13 ? 23.312 16.953 5.695 1 78.62 13 ARG B O 1
ATOM 1635 N N . ARG B 1 14 ? 24.438 17.109 3.715 1 85 14 ARG B N 1
ATOM 1636 C CA . ARG B 1 14 ? 23.234 16.766 2.977 1 85 14 ARG B CA 1
ATOM 1637 C C . ARG B 1 14 ? 22.75 15.367 3.332 1 85 14 ARG B C 1
ATOM 1639 O O . ARG B 1 14 ? 21.562 15.148 3.576 1 85 14 ARG B O 1
ATOM 1646 N N . THR B 1 15 ? 23.703 14.508 3.42 1 88.5 15 THR B N 1
ATOM 1647 C CA . THR B 1 15 ? 23.359 13.133 3.768 1 88.5 15 THR B CA 1
ATOM 1648 C C . THR B 1 15 ? 22.844 13.047 5.203 1 88.5 15 THR B C 1
ATOM 1650 O O . THR B 1 15 ? 21.891 12.32 5.488 1 88.5 15 THR B O 1
ATOM 1653 N N . ALA B 1 16 ? 23.406 13.781 6.016 1 90.62 16 ALA B N 1
ATOM 1654 C CA . ALA B 1 16 ? 23 13.805 7.414 1 90.62 16 ALA B CA 1
ATOM 1655 C C . ALA B 1 16 ? 21.562 14.336 7.551 1 90.62 16 ALA B C 1
ATOM 1657 O O . ALA B 1 16 ? 20.797 13.844 8.375 1 90.62 16 ALA B O 1
ATOM 1658 N N . THR B 1 17 ? 21.312 15.32 6.785 1 92 17 THR B N 1
ATOM 1659 C CA . THR B 1 17 ? 19.969 15.891 6.801 1 92 17 THR B CA 1
ATOM 1660 C C . THR B 1 17 ? 18.953 14.859 6.336 1 92 17 THR B C 1
ATOM 1662 O O . THR B 1 17 ? 17.891 14.695 6.961 1 92 17 THR B O 1
ATOM 1665 N N . VAL B 1 18 ? 19.297 14.227 5.324 1 92.44 18 VAL B N 1
ATOM 1666 C CA . VAL B 1 18 ? 18.422 13.203 4.754 1 92.44 18 VAL B CA 1
ATOM 1667 C C . VAL B 1 18 ? 18.172 12.109 5.781 1 92.44 18 VAL B C 1
ATOM 1669 O O . VAL B 1 18 ? 17.031 11.711 6.004 1 92.44 18 VAL B O 1
ATOM 1672 N N . GLU B 1 19 ? 19.172 11.695 6.418 1 92.31 19 GLU B N 1
ATOM 1673 C CA . GLU B 1 19 ? 19.047 10.641 7.418 1 92.31 19 GLU B CA 1
ATOM 1674 C C . GLU B 1 19 ? 18.219 11.117 8.609 1 92.31 19 GLU B C 1
ATOM 1676 O O . GLU B 1 19 ? 17.438 10.344 9.18 1 92.31 19 GLU B O 1
ATOM 1681 N N . ALA B 1 20 ? 18.375 12.312 8.922 1 93.81 20 ALA B N 1
ATOM 1682 C CA . ALA B 1 20 ? 17.578 12.891 10 1 93.81 20 ALA B CA 1
ATOM 1683 C C . ALA B 1 20 ? 16.094 12.867 9.664 1 93.81 20 ALA B C 1
ATOM 1685 O O . ALA B 1 20 ? 15.266 12.516 10.508 1 93.81 20 ALA B O 1
ATOM 1686 N N . VAL B 1 21 ? 15.797 13.242 8.438 1 94.62 21 VAL B N 1
ATOM 1687 C CA . VAL B 1 21 ? 14.398 13.258 8 1 94.62 21 VAL B CA 1
ATOM 1688 C C . VAL B 1 21 ? 13.836 11.836 8.031 1 94.62 21 VAL B C 1
ATOM 1690 O O . VAL B 1 21 ? 12.719 11.625 8.516 1 94.62 21 VAL B O 1
ATOM 1693 N N . VAL B 1 22 ? 14.562 10.914 7.582 1 93.69 22 VAL B N 1
ATOM 1694 C CA . VAL B 1 22 ? 14.141 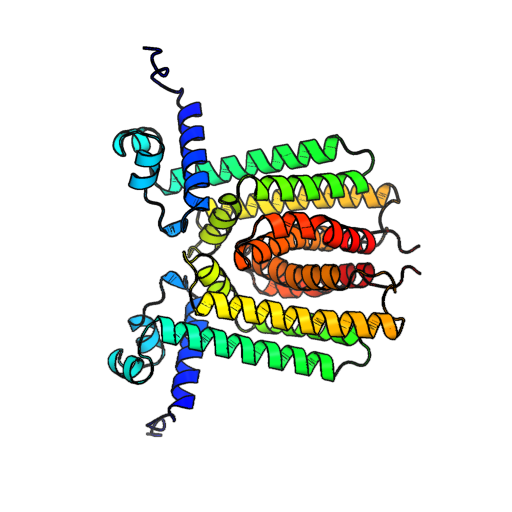9.516 7.555 1 93.69 22 VAL B CA 1
ATOM 1695 C C . VAL B 1 22 ? 13.93 9.008 8.977 1 93.69 22 VAL B C 1
ATOM 1697 O O . VAL B 1 22 ? 12.938 8.328 9.266 1 93.69 22 VAL B O 1
ATOM 1700 N N . ASP B 1 23 ? 14.82 9.367 9.844 1 93 23 ASP B N 1
ATOM 1701 C CA . ASP B 1 23 ? 14.719 8.961 11.242 1 93 23 ASP B CA 1
ATOM 1702 C C . ASP B 1 23 ? 13.477 9.562 11.898 1 93 23 ASP B C 1
ATOM 1704 O O . ASP B 1 23 ? 12.766 8.875 12.633 1 93 23 ASP B O 1
ATOM 1708 N N . LEU B 1 24 ? 13.281 10.789 11.664 1 92.69 24 LEU B N 1
ATOM 1709 C CA . LEU B 1 24 ? 12.125 11.469 12.227 1 92.69 24 LEU B CA 1
ATOM 1710 C C . LEU B 1 24 ? 10.828 10.875 11.688 1 92.69 24 LEU B C 1
ATOM 1712 O O . LEU B 1 24 ? 9.844 10.75 12.43 1 92.69 24 LEU B O 1
ATOM 1716 N N . ALA B 1 25 ? 10.844 10.508 10.445 1 91.19 25 ALA B N 1
ATOM 1717 C CA . ALA B 1 25 ? 9.656 9.969 9.797 1 91.19 25 ALA B CA 1
ATOM 1718 C C . ALA B 1 25 ? 9.297 8.594 10.367 1 91.19 25 ALA B C 1
ATOM 1720 O O . ALA B 1 25 ? 8.164 8.125 10.203 1 91.19 25 ALA B O 1
ATOM 1721 N N . ALA B 1 26 ? 10.234 7.957 11.008 1 87.25 26 ALA B N 1
ATOM 1722 C CA . ALA B 1 26 ? 9.969 6.676 11.648 1 87.25 26 ALA B CA 1
ATOM 1723 C C . ALA B 1 26 ? 9.172 6.859 12.938 1 87.25 26 ALA B C 1
ATOM 1725 O O . ALA B 1 26 ? 8.516 5.926 13.414 1 87.25 26 ALA B O 1
ATOM 1726 N N . GLN B 1 27 ? 9.156 8.086 13.422 1 83.56 27 GLN B N 1
ATOM 1727 C CA . GLN B 1 27 ? 8.625 8.305 14.766 1 83.56 27 GLN B CA 1
ATOM 1728 C C . GLN B 1 27 ? 7.383 9.195 14.727 1 83.56 27 GLN B C 1
ATOM 1730 O O . GLN B 1 27 ? 6.617 9.234 15.695 1 83.56 27 GLN B O 1
ATOM 1735 N N . GLN B 1 28 ? 7.254 9.898 13.664 1 81.69 28 GLN B N 1
ATOM 1736 C CA . GLN B 1 28 ? 6.117 10.805 13.578 1 81.69 28 GLN B CA 1
ATOM 1737 C C . GLN B 1 28 ? 5.605 10.922 12.148 1 81.69 28 GLN B C 1
ATOM 1739 O O . GLN B 1 28 ? 6.266 10.469 11.211 1 81.69 28 GLN B O 1
ATOM 1744 N N . ASN B 1 29 ? 4.477 11.586 11.992 1 78.5 29 ASN B N 1
ATOM 1745 C CA . ASN B 1 29 ? 3.912 11.836 10.672 1 78.5 29 ASN B CA 1
ATOM 1746 C C . ASN B 1 29 ? 4.824 12.719 9.836 1 78.5 29 ASN B C 1
ATOM 1748 O O . ASN B 1 29 ? 5.191 13.82 10.258 1 78.5 29 ASN B O 1
ATOM 1752 N N . PRO B 1 30 ? 5.121 12.25 8.672 1 82.19 30 PRO B N 1
ATOM 1753 C CA . PRO B 1 30 ? 6.027 13.031 7.832 1 82.19 30 PRO B CA 1
ATOM 1754 C C . PRO B 1 30 ? 5.523 14.453 7.578 1 82.19 30 PRO B C 1
ATOM 1756 O O . PRO B 1 30 ? 6.324 15.391 7.492 1 82.19 30 PRO B O 1
ATOM 1759 N N . SER B 1 31 ? 4.238 14.617 7.473 1 78.75 31 SER B N 1
ATOM 1760 C CA . SER B 1 31 ? 3.672 15.93 7.195 1 78.75 31 SER B CA 1
ATOM 1761 C C . SER B 1 31 ? 3.898 16.891 8.367 1 78.75 31 SER B C 1
ATOM 1763 O O . SER B 1 31 ? 3.812 18.109 8.203 1 78.75 31 SER B O 1
ATOM 1765 N N . ASP B 1 32 ? 4.215 16.375 9.477 1 82.94 32 ASP B N 1
ATOM 1766 C CA . ASP B 1 32 ? 4.375 17.188 10.68 1 82.94 32 ASP B CA 1
ATOM 1767 C C . ASP B 1 32 ? 5.848 17.5 10.938 1 82.94 32 ASP B C 1
ATOM 1769 O O . ASP B 1 32 ? 6.176 18.25 11.859 1 82.94 32 ASP B O 1
ATOM 1773 N N . ILE B 1 33 ? 6.656 16.875 10.195 1 89 33 ILE B N 1
ATOM 1774 C CA . ILE B 1 33 ? 8.086 17.125 10.375 1 89 33 ILE B CA 1
ATOM 1775 C C . ILE B 1 33 ? 8.422 18.547 9.945 1 89 33 ILE B C 1
ATOM 1777 O O . ILE B 1 33 ? 8.281 18.891 8.766 1 89 33 ILE B O 1
ATOM 1781 N N . THR B 1 34 ? 8.836 19.391 10.836 1 90.25 34 THR B N 1
ATOM 1782 C CA . THR B 1 34 ? 9.203 20.766 10.547 1 90.25 34 THR B CA 1
ATOM 1783 C C . THR B 1 34 ? 10.703 20.891 10.312 1 90.25 34 THR B C 1
ATOM 1785 O O . THR B 1 34 ? 11.469 20 10.672 1 90.25 34 THR B O 1
ATOM 1788 N N . THR B 1 35 ? 11.016 22 9.664 1 92.56 35 THR B N 1
ATOM 1789 C CA . THR B 1 35 ? 12.438 22.281 9.461 1 92.56 35 THR B CA 1
ATOM 1790 C C . THR B 1 35 ? 13.133 22.531 10.797 1 92.56 35 THR B C 1
ATOM 1792 O O . THR B 1 35 ? 14.312 22.203 10.961 1 92.56 35 THR B O 1
ATOM 1795 N N . THR B 1 36 ? 12.406 23.031 11.734 1 93.12 36 THR B N 1
ATOM 1796 C CA . THR B 1 36 ? 12.938 23.219 13.078 1 93.12 36 THR B CA 1
ATOM 1797 C C . THR B 1 36 ? 13.266 21.875 13.727 1 93.12 36 THR B C 1
ATOM 1799 O O . THR B 1 36 ? 14.336 21.719 14.32 1 93.12 36 THR B O 1
ATOM 1802 N N . ALA B 1 37 ? 12.406 20.922 13.617 1 93.25 37 ALA B N 1
ATOM 1803 C CA . ALA B 1 37 ? 12.625 19.594 14.18 1 93.25 37 ALA B CA 1
ATOM 1804 C C . ALA B 1 37 ? 13.82 18.906 13.531 1 93.25 37 ALA B C 1
ATOM 1806 O O . ALA B 1 37 ? 14.594 18.219 14.203 1 93.25 37 ALA B O 1
ATOM 1807 N N . ILE B 1 38 ? 13.945 19.062 12.227 1 94.25 38 ILE B N 1
ATOM 1808 C CA . ILE B 1 38 ? 15.07 18.484 11.492 1 94.25 38 ILE B CA 1
ATOM 1809 C C . ILE B 1 38 ? 16.375 19.078 12.008 1 94.25 38 ILE B C 1
ATOM 1811 O O . ILE B 1 38 ? 17.312 18.344 12.32 1 94.25 38 ILE B O 1
ATOM 1815 N N . ALA B 1 39 ? 16.422 20.406 12.102 1 93.75 39 ALA B N 1
ATOM 1816 C CA . ALA B 1 39 ? 17.609 21.094 12.578 1 93.75 39 ALA B CA 1
ATOM 1817 C C . ALA B 1 39 ? 17.984 20.641 13.992 1 93.75 39 ALA B C 1
ATOM 1819 O O . ALA B 1 39 ? 19.156 20.359 14.273 1 93.75 39 ALA B O 1
ATOM 1820 N N . GLN B 1 40 ? 17 20.531 14.836 1 94.06 40 GLN B N 1
ATOM 1821 C CA . GLN B 1 40 ? 17.219 20.094 16.219 1 94.06 40 GLN B CA 1
ATOM 1822 C C . GLN B 1 40 ? 17.766 18.672 16.266 1 94.06 40 GLN B C 1
ATOM 1824 O O . GLN B 1 40 ? 18.688 18.391 17.031 1 94.06 40 GLN B O 1
ATOM 1829 N N . HIS B 1 41 ? 17.219 17.875 15.461 1 92.88 41 HIS B N 1
ATOM 1830 C CA . HIS B 1 41 ? 17.656 16.484 15.398 1 92.88 41 HIS B CA 1
ATOM 1831 C C . HIS B 1 41 ? 19.125 16.391 14.977 1 92.88 41 HIS B C 1
ATOM 1833 O O . HIS B 1 41 ? 19.844 15.5 15.422 1 92.88 41 HIS B O 1
ATOM 1839 N N . MET B 1 42 ? 19.562 17.281 14.18 1 91.94 42 MET B N 1
ATOM 1840 C CA . MET B 1 42 ? 20.922 17.281 13.648 1 91.94 42 MET B CA 1
ATOM 1841 C C . MET B 1 42 ? 21.859 18.031 14.578 1 91.94 42 MET B C 1
ATOM 1843 O O . MET B 1 42 ? 23.078 18.031 14.375 1 91.94 42 MET B O 1
ATOM 1847 N N . GLY B 1 43 ? 21.281 18.75 15.516 1 92.88 43 GLY B N 1
ATOM 1848 C CA . GLY B 1 43 ? 22.109 19.547 16.406 1 92.88 43 GLY B CA 1
ATOM 1849 C C . GLY B 1 43 ? 22.625 20.812 15.773 1 92.88 43 GLY B C 1
ATOM 1850 O O . GLY B 1 43 ? 23.766 21.234 16.047 1 92.88 43 GLY B O 1
ATOM 1851 N N . VAL B 1 44 ? 21.906 21.344 14.852 1 92.19 44 VAL B N 1
ATOM 1852 C CA . VAL B 1 44 ? 22.281 22.594 14.188 1 92.19 44 VAL B CA 1
ATOM 1853 C C . VAL B 1 44 ? 21.141 23.609 14.297 1 92.19 44 VAL B C 1
ATOM 1855 O O . VAL B 1 44 ? 20.047 23.266 14.742 1 92.19 44 VAL B O 1
ATOM 1858 N N . THR B 1 45 ? 21.453 24.844 13.945 1 91.12 45 THR B N 1
ATOM 1859 C CA . THR B 1 45 ? 20.406 25.859 13.883 1 91.12 45 THR B CA 1
ATOM 1860 C C . THR B 1 45 ? 19.594 25.734 12.602 1 91.12 45 THR B C 1
ATOM 1862 O O . THR B 1 45 ? 20.078 25.172 11.609 1 91.12 45 THR B O 1
ATOM 1865 N N . GLN B 1 46 ? 18.375 26.125 12.664 1 90.56 46 GLN B N 1
ATOM 1866 C CA . GLN B 1 46 ? 17.547 26.109 11.469 1 90.56 46 GLN B CA 1
ATOM 1867 C C . GLN B 1 46 ? 18.188 26.922 10.344 1 90.56 46 GLN B C 1
ATOM 1869 O O . GLN B 1 46 ? 18.094 26.547 9.172 1 90.56 46 GLN B O 1
ATOM 1874 N N . GLY B 1 47 ? 18.812 28.031 10.68 1 90.19 47 GLY B N 1
ATOM 1875 C CA . GLY B 1 47 ? 19.531 28.828 9.703 1 90.19 47 GLY B CA 1
ATOM 1876 C C . GLY B 1 47 ? 20.625 28.047 8.984 1 90.19 47 GLY B C 1
ATOM 1877 O O . GLY B 1 47 ? 20.781 28.156 7.766 1 90.19 47 GLY B O 1
ATOM 1878 N N . ALA B 1 48 ? 21.375 27.328 9.695 1 89.62 48 ALA B N 1
ATOM 1879 C CA . ALA B 1 48 ? 22.422 26.484 9.125 1 89.62 48 ALA B CA 1
ATOM 1880 C C . ALA B 1 48 ? 21.844 25.469 8.156 1 89.62 48 ALA B C 1
ATOM 1882 O O . ALA B 1 48 ? 22.453 25.156 7.121 1 89.62 48 ALA B O 1
ATOM 1883 N N . LEU B 1 49 ? 20.688 24.891 8.484 1 90.75 49 LEU B N 1
ATOM 1884 C CA . LEU B 1 49 ? 20 23.938 7.605 1 90.75 49 LEU B CA 1
ATOM 1885 C C . LEU B 1 49 ? 19.688 24.578 6.262 1 90.75 49 LEU B C 1
ATOM 1887 O O . LEU B 1 49 ? 19.875 23.969 5.211 1 90.75 49 LEU B O 1
ATOM 1891 N N . PHE B 1 50 ? 19.312 25.797 6.316 1 89.75 50 PHE B N 1
ATOM 1892 C CA . PHE B 1 50 ? 18.859 26.469 5.109 1 89.75 50 PHE B CA 1
ATOM 1893 C C . PHE B 1 50 ? 20.031 27.016 4.32 1 89.75 50 PHE B C 1
ATOM 1895 O O . PHE B 1 50 ? 19.859 27.531 3.211 1 89.75 50 PHE B O 1
ATOM 1902 N N . ARG B 1 51 ? 21.203 27 4.844 1 88.38 51 ARG B N 1
ATOM 1903 C CA . ARG B 1 51 ? 22.406 27.281 4.062 1 88.38 51 ARG B CA 1
ATOM 1904 C C . ARG B 1 51 ? 22.641 26.203 3.018 1 88.38 51 ARG B C 1
ATOM 1906 O O . ARG B 1 51 ? 23.219 26.453 1.962 1 88.38 51 ARG B O 1
ATOM 1913 N N . HIS B 1 52 ? 22.078 25.078 3.371 1 87.38 52 HIS B N 1
ATOM 1914 C CA . HIS B 1 52 ? 22.328 23.938 2.502 1 87.38 52 HIS B CA 1
ATOM 1915 C C . HIS B 1 52 ? 21.094 23.594 1.678 1 87.38 52 HIS B C 1
ATOM 1917 O O . HIS B 1 52 ? 21.203 23 0.604 1 87.38 52 HIS B O 1
ATOM 1923 N N . PHE B 1 53 ? 19.938 23.969 2.213 1 91.19 53 PHE B N 1
ATOM 1924 C CA . PHE B 1 53 ? 18.688 23.672 1.519 1 91.19 53 PHE B CA 1
ATOM 1925 C C . PHE B 1 53 ? 17.844 24.938 1.399 1 91.19 53 PHE B C 1
ATOM 1927 O O . PHE B 1 53 ? 17.5 25.562 2.408 1 91.19 53 PHE B O 1
ATOM 1934 N N . ALA B 1 54 ? 17.484 25.188 0.2 1 88.69 54 ALA B N 1
ATOM 1935 C CA . ALA B 1 54 ? 16.766 26.422 -0.081 1 88.69 54 ALA B CA 1
ATOM 1936 C C . ALA B 1 54 ? 15.352 26.375 0.47 1 88.69 54 ALA B C 1
ATOM 1938 O O . ALA B 1 54 ? 14.75 27.422 0.75 1 88.69 54 ALA B O 1
ATOM 1939 N N . SER B 1 55 ? 14.805 25.188 0.581 1 89.56 55 SER B N 1
ATOM 1940 C CA . SER B 1 55 ? 13.414 25.031 1.013 1 89.56 55 SER B CA 1
ATOM 1941 C C . SER B 1 55 ? 13.164 23.641 1.584 1 89.56 55 SER B C 1
ATOM 1943 O O . SER B 1 55 ? 14.016 22.766 1.467 1 89.56 55 SER B O 1
ATOM 1945 N N . LYS B 1 56 ? 12.016 23.516 2.217 1 88.06 56 LYS B N 1
ATOM 1946 C CA . LYS B 1 56 ? 11.602 22.203 2.709 1 88.06 56 LYS B CA 1
ATOM 1947 C C . LYS B 1 56 ? 11.453 21.203 1.562 1 88.06 56 LYS B C 1
ATOM 1949 O O . LYS B 1 56 ? 11.797 20.031 1.707 1 88.06 56 LYS B O 1
ATOM 1954 N N . ASP B 1 57 ? 11.031 21.688 0.433 1 88.06 57 ASP B N 1
ATOM 1955 C CA . ASP B 1 57 ? 10.883 20.828 -0.745 1 88.06 57 ASP B CA 1
ATOM 1956 C C . ASP B 1 57 ? 12.234 20.328 -1.24 1 88.06 57 ASP B C 1
ATOM 1958 O O . ASP B 1 57 ? 12.352 19.203 -1.704 1 88.06 57 ASP B O 1
ATOM 1962 N N . ALA B 1 58 ? 13.141 21.188 -1.17 1 92.19 58 ALA B N 1
ATOM 1963 C CA . ALA B 1 58 ? 14.484 20.781 -1.563 1 92.19 58 ALA B CA 1
ATOM 1964 C C . ALA B 1 58 ? 15.008 19.656 -0.669 1 92.19 58 ALA B C 1
ATOM 1966 O O . ALA B 1 58 ? 15.719 18.766 -1.134 1 92.19 58 ALA B O 1
ATOM 1967 N N . ILE B 1 59 ? 14.664 19.734 0.574 1 93.06 59 ILE B N 1
ATOM 1968 C CA . ILE B 1 59 ? 15.039 18.688 1.512 1 93.06 59 ILE B CA 1
ATOM 1969 C C . ILE B 1 59 ? 14.375 17.375 1.112 1 93.06 59 ILE B C 1
ATOM 1971 O O . ILE B 1 59 ? 15.031 16.328 1.041 1 93.06 59 ILE B O 1
ATOM 1975 N N . LEU B 1 60 ? 13.133 17.453 0.793 1 92 60 LEU B N 1
ATOM 1976 C CA . LEU B 1 60 ? 12.375 16.266 0.422 1 92 60 LEU B CA 1
ATOM 1977 C C . LEU B 1 60 ? 12.906 15.672 -0.881 1 92 60 LEU B C 1
ATOM 1979 O O . LEU B 1 60 ? 12.945 14.445 -1.04 1 92 60 LEU B O 1
ATOM 1983 N N . GLN B 1 61 ? 13.242 16.5 -1.749 1 93.19 61 GLN B N 1
ATOM 1984 C CA . GLN B 1 61 ? 13.852 16.031 -2.988 1 93.19 61 GLN B CA 1
ATOM 1985 C C . GLN B 1 61 ? 15.141 15.25 -2.707 1 93.19 61 GLN B C 1
ATOM 1987 O O . GLN B 1 61 ? 15.383 14.203 -3.303 1 93.19 61 GLN B O 1
ATOM 1992 N N . ALA B 1 62 ? 15.891 15.836 -1.842 1 94.19 62 ALA B N 1
ATOM 1993 C CA . ALA B 1 62 ? 17.125 15.172 -1.467 1 94.19 62 ALA B CA 1
ATOM 1994 C C . ALA B 1 62 ? 16.859 13.82 -0.81 1 94.19 62 ALA B C 1
ATOM 1996 O O . ALA B 1 62 ? 17.562 12.844 -1.055 1 94.19 62 ALA B O 1
ATOM 1997 N N . VAL B 1 63 ? 15.859 13.766 -0.018 1 94.69 63 VAL B N 1
ATOM 1998 C CA . VAL B 1 63 ? 15.469 12.523 0.643 1 94.69 63 VAL B CA 1
ATOM 1999 C C . VAL B 1 63 ? 15.062 11.492 -0.402 1 94.69 63 VAL B C 1
ATOM 2001 O O . VAL B 1 63 ? 15.516 10.344 -0.358 1 94.69 63 VAL B O 1
ATOM 2004 N N . MET B 1 64 ? 14.227 11.867 -1.348 1 93.5 64 MET B N 1
ATOM 2005 C CA . MET B 1 64 ? 13.773 10.945 -2.381 1 93.5 64 MET B CA 1
ATOM 2006 C C . MET B 1 64 ? 14.945 10.445 -3.219 1 93.5 64 MET B C 1
ATOM 2008 O O . MET B 1 64 ? 15 9.266 -3.572 1 93.5 64 MET B O 1
ATOM 2012 N N . SER B 1 65 ? 15.812 11.352 -3.537 1 94.75 65 SER B N 1
ATOM 2013 C CA . SER B 1 65 ? 17 10.969 -4.297 1 94.75 65 SER B CA 1
ATOM 2014 C C . SER B 1 65 ? 17.844 9.953 -3.533 1 94.75 65 SER B C 1
ATOM 2016 O O . SER B 1 65 ? 18.312 8.969 -4.113 1 94.75 65 SER B O 1
ATOM 2018 N N . TRP B 1 66 ? 18.047 10.258 -2.326 1 94.19 66 TRP B N 1
ATOM 2019 C CA . TRP B 1 66 ? 18.812 9.359 -1.47 1 94.19 66 TRP B CA 1
ATOM 2020 C C . TRP B 1 66 ? 18.156 7.984 -1.385 1 94.19 66 TRP B C 1
ATOM 2022 O O . TRP B 1 66 ? 18.812 6.957 -1.525 1 94.19 66 TRP B O 1
ATOM 2032 N N . VAL B 1 67 ? 16.891 7.898 -1.107 1 94.06 67 VAL B N 1
ATOM 2033 C CA . VAL B 1 67 ? 16.141 6.652 -1.013 1 94.06 67 VAL B CA 1
ATOM 2034 C C . VAL B 1 67 ? 16.266 5.867 -2.316 1 94.06 67 VAL B C 1
ATOM 2036 O O . VAL B 1 67 ? 16.547 4.668 -2.301 1 94.06 67 VAL B O 1
ATOM 2039 N N . ALA B 1 68 ? 16.016 6.551 -3.426 1 94.38 68 ALA B N 1
ATOM 2040 C CA . ALA B 1 68 ? 16.109 5.914 -4.738 1 94.38 68 ALA B CA 1
ATOM 2041 C C . ALA B 1 68 ? 17.484 5.293 -4.957 1 94.38 68 ALA B C 1
ATOM 2043 O O . ALA B 1 68 ? 17.594 4.129 -5.352 1 94.38 68 ALA B O 1
ATOM 2044 N N . GLN B 1 69 ? 18.5 6.09 -4.68 1 95.06 69 GLN B N 1
ATOM 2045 C CA . GLN B 1 69 ? 19.859 5.637 -4.91 1 95.06 69 GLN B CA 1
ATOM 2046 C C . GLN B 1 69 ? 20.203 4.449 -4.02 1 95.06 69 GLN B C 1
ATOM 2048 O O . GLN B 1 69 ? 20.797 3.467 -4.484 1 95.06 69 GLN B O 1
ATOM 2053 N N . ARG B 1 70 ? 19.891 4.547 -2.799 1 94.81 70 ARG B N 1
ATOM 2054 C CA . ARG B 1 70 ? 20.219 3.492 -1.846 1 94.81 70 ARG B CA 1
ATOM 2055 C C . ARG B 1 70 ? 19.438 2.215 -2.148 1 94.81 70 ARG B C 1
ATOM 2057 O O . ARG B 1 70 ? 20.016 1.119 -2.139 1 94.81 70 ARG B O 1
ATOM 2064 N N . LEU B 1 71 ? 18.141 2.297 -2.393 1 95.44 71 LEU B N 1
ATOM 2065 C CA . LEU B 1 71 ? 17.312 1.13 -2.701 1 95.44 71 LEU B CA 1
ATOM 2066 C C . LEU B 1 71 ? 17.781 0.463 -3.99 1 95.44 71 LEU B C 1
ATOM 2068 O O . LEU B 1 71 ? 17.984 -0.754 -4.027 1 95.44 71 LEU B O 1
ATOM 2072 N N . MET B 1 72 ? 18 1.288 -5.07 1 96.56 72 MET B N 1
ATOM 2073 C CA . MET B 1 72 ? 18.406 0.735 -6.359 1 96.56 72 MET B CA 1
ATOM 2074 C C . MET B 1 72 ? 19.766 0.054 -6.258 1 96.56 72 MET B C 1
ATOM 2076 O O . MET B 1 72 ? 19.969 -1.021 -6.828 1 96.56 72 MET B O 1
ATOM 2080 N N . ALA B 1 73 ? 20.656 0.701 -5.504 1 96.88 73 ALA B N 1
ATOM 2081 C CA . ALA B 1 73 ? 21.969 0.09 -5.312 1 96.88 73 ALA B CA 1
ATOM 2082 C C . ALA B 1 73 ? 21.859 -1.26 -4.609 1 96.88 73 ALA B C 1
ATOM 2084 O O . ALA B 1 73 ? 22.547 -2.217 -4.973 1 96.88 73 ALA B O 1
ATOM 2085 N N . ARG B 1 74 ? 21.031 -1.314 -3.637 1 96.06 74 ARG B N 1
ATOM 2086 C CA . ARG B 1 74 ? 20.844 -2.539 -2.867 1 96.06 74 ARG B CA 1
ATOM 2087 C C . ARG B 1 74 ? 20.219 -3.639 -3.727 1 96.06 74 ARG B C 1
ATOM 2089 O O . ARG B 1 74 ? 20.672 -4.789 -3.682 1 96.06 74 ARG B O 1
ATOM 2096 N N . VAL B 1 75 ? 19.203 -3.336 -4.477 1 96.38 75 VAL B N 1
ATOM 2097 C CA . VAL B 1 75 ? 18.516 -4.359 -5.258 1 96.38 75 VAL B CA 1
ATOM 2098 C C . VAL B 1 75 ? 19.391 -4.797 -6.426 1 96.38 75 VAL B C 1
ATOM 2100 O O . VAL B 1 75 ? 19.391 -5.973 -6.809 1 96.38 75 VAL B O 1
ATOM 2103 N N . ASP B 1 76 ? 20.156 -3.82 -7.023 1 97.12 76 ASP B N 1
ATOM 2104 C CA . ASP B 1 76 ? 21.094 -4.184 -8.078 1 97.12 76 ASP B CA 1
ATOM 2105 C C . ASP B 1 76 ? 22.172 -5.137 -7.562 1 97.12 76 ASP B C 1
ATOM 2107 O O . ASP B 1 76 ? 22.484 -6.137 -8.211 1 97.12 76 ASP B O 1
ATOM 2111 N N . ALA B 1 77 ? 22.703 -4.832 -6.41 1 97.5 77 ALA B N 1
ATOM 2112 C CA . ALA B 1 77 ? 23.703 -5.691 -5.797 1 97.5 77 ALA B CA 1
ATOM 2113 C C . ALA B 1 77 ? 23.141 -7.082 -5.512 1 97.5 77 ALA B C 1
ATOM 2115 O O . ALA B 1 77 ? 23.828 -8.086 -5.715 1 97.5 77 ALA B O 1
ATOM 2116 N N . ALA B 1 78 ? 21.953 -7.152 -5.016 1 97.44 78 ALA B N 1
ATOM 2117 C CA . ALA B 1 78 ? 21.281 -8.422 -4.723 1 97.44 78 ALA B CA 1
ATOM 2118 C C . ALA B 1 78 ? 21.094 -9.242 -5.992 1 97.44 78 ALA B C 1
ATOM 2120 O O . ALA B 1 78 ? 21.312 -10.461 -5.988 1 97.44 78 ALA B O 1
ATOM 2121 N N . ALA B 1 79 ? 20.672 -8.609 -7.07 1 96.88 79 ALA B N 1
ATOM 2122 C CA . ALA B 1 79 ? 20.469 -9.297 -8.344 1 96.88 79 ALA B CA 1
ATOM 2123 C C . ALA B 1 79 ? 21.781 -9.828 -8.906 1 96.88 79 ALA B C 1
ATOM 2125 O O . ALA B 1 79 ? 21.828 -10.953 -9.414 1 96.88 79 ALA B O 1
ATOM 2126 N N . ASP B 1 80 ? 22.844 -8.992 -8.852 1 95.5 80 ASP B N 1
ATOM 2127 C CA . ASP B 1 80 ? 24.141 -9.32 -9.422 1 95.5 80 ASP B CA 1
ATOM 2128 C C . ASP B 1 80 ? 24.75 -10.539 -8.727 1 95.5 80 ASP B C 1
ATOM 2130 O O . ASP B 1 80 ? 25.5 -11.305 -9.344 1 95.5 80 ASP B O 1
ATOM 2134 N N . GLY B 1 81 ? 24.406 -10.742 -7.539 1 93.88 81 GLY B N 1
ATOM 2135 C CA . GLY B 1 81 ? 24.984 -11.82 -6.762 1 93.88 81 GLY B CA 1
ATOM 2136 C C . GLY B 1 81 ? 24.219 -13.125 -6.879 1 93.88 81 GLY B C 1
ATOM 2137 O O . GLY B 1 81 ? 24.641 -14.156 -6.352 1 93.88 81 GLY B O 1
ATOM 2138 N N . ALA B 1 82 ? 23.203 -13.148 -7.617 1 94.69 82 ALA B N 1
ATOM 2139 C CA . ALA B 1 82 ? 22.312 -14.305 -7.641 1 94.69 82 ALA B CA 1
ATOM 2140 C C . ALA B 1 82 ? 22.734 -15.297 -8.727 1 94.69 82 ALA B C 1
ATOM 2142 O O . ALA B 1 82 ? 23.297 -14.898 -9.758 1 94.69 82 ALA B O 1
ATOM 2143 N N . ALA B 1 83 ? 22.391 -16.562 -8.562 1 94.31 83 ALA B N 1
ATOM 2144 C CA . ALA B 1 83 ? 22.859 -17.656 -9.406 1 94.31 83 ALA B CA 1
ATOM 2145 C C . ALA B 1 83 ? 21.953 -17.828 -10.625 1 94.31 83 ALA B C 1
ATOM 2147 O O . ALA B 1 83 ? 22.344 -18.469 -11.609 1 94.31 83 ALA B O 1
ATOM 2148 N N . SER B 1 84 ? 20.812 -17.406 -10.602 1 95.38 84 SER B N 1
ATOM 2149 C CA . SER B 1 84 ? 19.828 -17.531 -11.656 1 95.38 84 SER B CA 1
ATOM 2150 C C . SER B 1 84 ? 18.828 -16.375 -11.633 1 95.38 84 SER B C 1
ATOM 2152 O O . SER B 1 84 ? 18.766 -15.625 -10.648 1 95.38 84 SER B O 1
ATOM 2154 N N . PRO B 1 85 ? 18.125 -16.172 -12.672 1 94.62 85 PRO B N 1
ATOM 2155 C CA . PRO B 1 85 ? 17.125 -15.102 -12.688 1 94.62 85 PRO B CA 1
ATOM 2156 C C . PRO B 1 85 ? 16.094 -15.234 -11.562 1 94.62 85 PRO B C 1
ATOM 2158 O O . PRO B 1 85 ? 15.719 -14.234 -10.945 1 94.62 85 PRO B O 1
ATOM 2161 N N . LEU B 1 86 ? 15.672 -16.406 -11.32 1 94.75 86 LEU B N 1
ATOM 2162 C CA . LEU B 1 86 ? 14.703 -16.625 -10.25 1 94.75 86 LEU B CA 1
ATOM 2163 C C . LEU B 1 86 ? 15.32 -16.328 -8.891 1 94.75 86 LEU B C 1
ATOM 2165 O O . LEU B 1 86 ? 14.68 -15.711 -8.031 1 94.75 86 LEU B O 1
ATOM 2169 N N . ALA B 1 87 ? 16.547 -16.766 -8.695 1 96.56 87 ALA B N 1
ATOM 2170 C CA . ALA B 1 87 ? 17.266 -16.453 -7.469 1 96.56 87 ALA B CA 1
ATOM 2171 C C . ALA B 1 87 ? 17.469 -14.938 -7.332 1 96.56 87 ALA B C 1
ATOM 2173 O O . ALA B 1 87 ? 17.438 -14.398 -6.223 1 96.56 87 ALA B O 1
ATOM 2174 N N . ALA B 1 88 ? 17.703 -14.305 -8.43 1 97.62 88 ALA B N 1
ATOM 2175 C CA . ALA B 1 88 ? 17.859 -12.859 -8.438 1 97.62 88 ALA B CA 1
ATOM 2176 C C . ALA B 1 88 ? 16.578 -12.164 -7.988 1 97.62 88 ALA B C 1
ATOM 2178 O O . ALA B 1 88 ? 16.609 -11.227 -7.188 1 97.62 88 ALA B O 1
ATOM 2179 N N . LEU B 1 89 ? 15.422 -12.609 -8.477 1 97.62 89 LEU B N 1
ATOM 2180 C CA . LEU B 1 89 ? 14.141 -12.039 -8.078 1 97.62 89 LEU B CA 1
ATOM 2181 C C . LEU B 1 89 ? 13.922 -12.188 -6.574 1 97.62 89 LEU B C 1
ATOM 2183 O O . LEU B 1 89 ? 13.469 -11.25 -5.91 1 97.62 89 LEU B O 1
ATOM 2187 N N . GLU B 1 90 ? 14.234 -13.312 -6.094 1 97.44 90 GLU B N 1
ATOM 2188 C CA . GLU B 1 90 ? 14.086 -13.547 -4.66 1 97.44 90 GLU B CA 1
ATOM 2189 C C . GLU B 1 90 ? 15.031 -12.656 -3.855 1 97.44 90 GLU B C 1
ATOM 2191 O O . GLU B 1 90 ? 14.633 -12.086 -2.836 1 97.44 90 GLU B O 1
ATOM 2196 N N . ALA B 1 91 ? 16.281 -12.602 -4.297 1 98.12 91 ALA B N 1
ATOM 2197 C CA . ALA B 1 91 ? 17.266 -11.766 -3.619 1 98.12 91 ALA B CA 1
ATOM 2198 C C . ALA B 1 91 ? 16.844 -10.297 -3.623 1 98.12 91 ALA B C 1
ATOM 2200 O O . ALA B 1 91 ? 17 -9.602 -2.615 1 98.12 91 ALA B O 1
ATOM 2201 N N . VAL B 1 92 ? 16.344 -9.867 -4.734 1 98.25 92 VAL B N 1
ATOM 2202 C CA . VAL B 1 92 ? 15.867 -8.492 -4.859 1 98.25 92 VAL B CA 1
ATOM 2203 C C . VAL B 1 92 ? 14.695 -8.266 -3.91 1 98.25 92 VAL B C 1
ATOM 2205 O O . VAL B 1 92 ? 14.648 -7.254 -3.205 1 98.25 92 VAL B O 1
ATOM 2208 N N . PHE B 1 93 ? 13.789 -9.195 -3.875 1 98.25 93 PHE B N 1
ATOM 2209 C CA . PHE B 1 93 ? 12.617 -9.109 -3.008 1 98.25 93 PHE B CA 1
ATOM 2210 C C . PHE B 1 93 ? 13.039 -8.984 -1.548 1 98.25 93 PHE B C 1
ATOM 2212 O O . PHE B 1 93 ? 12.586 -8.07 -0.846 1 98.25 93 PHE B O 1
ATOM 2219 N N . MET B 1 94 ? 13.883 -9.836 -1.116 1 97.5 94 MET B N 1
ATOM 2220 C CA . MET B 1 94 ? 14.32 -9.859 0.277 1 97.5 94 MET B CA 1
ATOM 2221 C C . MET B 1 94 ? 15.141 -8.617 0.609 1 97.5 94 MET B C 1
ATOM 2223 O O . MET B 1 94 ? 15.016 -8.055 1.698 1 97.5 94 MET B O 1
ATOM 2227 N N . ALA B 1 95 ? 15.977 -8.211 -0.303 1 97.38 95 ALA B N 1
ATOM 2228 C CA . ALA B 1 95 ? 16.75 -6.996 -0.102 1 97.38 95 ALA B CA 1
ATOM 2229 C C . ALA B 1 95 ? 15.844 -5.789 0.099 1 97.38 95 ALA B C 1
ATOM 2231 O O . ALA B 1 95 ? 16.109 -4.934 0.944 1 97.38 95 ALA B O 1
ATOM 2232 N N . HIS B 1 96 ? 14.844 -5.707 -0.725 1 97.38 96 HIS B N 1
ATOM 2233 C CA . HIS B 1 96 ? 13.883 -4.617 -0.601 1 97.38 96 HIS B CA 1
ATOM 2234 C C . HIS B 1 96 ? 13.172 -4.66 0.75 1 97.38 96 HIS B C 1
ATOM 2236 O O . HIS B 1 96 ? 13.039 -3.629 1.413 1 97.38 96 HIS B O 1
ATOM 2242 N N . ILE B 1 97 ? 12.727 -5.809 1.192 1 96.56 97 ILE B N 1
ATOM 2243 C CA . ILE B 1 97 ? 12.062 -5.988 2.48 1 96.56 97 ILE B CA 1
ATOM 2244 C C . ILE B 1 97 ? 13.008 -5.574 3.605 1 96.56 97 ILE B C 1
ATOM 2246 O O . ILE B 1 97 ? 12.617 -4.84 4.516 1 96.56 97 ILE B O 1
ATOM 2250 N N . HIS B 1 98 ? 14.219 -5.996 3.531 1 95.44 98 HIS B N 1
ATOM 2251 C CA . HIS B 1 98 ? 15.203 -5.652 4.547 1 95.44 98 HIS B CA 1
ATOM 2252 C C . HIS B 1 98 ? 15.453 -4.148 4.594 1 95.44 98 HIS B C 1
ATOM 2254 O O . HIS B 1 98 ? 15.57 -3.566 5.672 1 95.44 98 HIS B O 1
ATOM 2260 N N . PHE B 1 99 ? 15.555 -3.58 3.496 1 95.19 99 PHE B N 1
ATOM 2261 C CA . PHE B 1 99 ? 15.758 -2.139 3.408 1 95.19 99 PHE B CA 1
ATOM 2262 C C . PHE B 1 99 ? 14.656 -1.394 4.152 1 95.19 99 PHE B C 1
ATOM 2264 O O . PHE B 1 99 ? 14.93 -0.476 4.926 1 95.19 99 PHE B O 1
ATOM 2271 N N . VAL B 1 100 ? 13.406 -1.738 3.875 1 93.69 100 VAL B N 1
ATOM 2272 C CA . VAL B 1 100 ? 12.25 -1.091 4.488 1 93.69 100 VAL B CA 1
ATOM 2273 C C . VAL B 1 100 ? 12.25 -1.359 5.992 1 93.69 100 VAL B C 1
ATOM 2275 O O . VAL B 1 100 ? 11.914 -0.476 6.785 1 93.69 100 VAL B O 1
ATOM 2278 N N . CYS B 1 101 ? 12.586 -2.564 6.414 1 92.62 101 CYS B N 1
ATOM 2279 C CA . CYS B 1 101 ? 12.633 -2.91 7.828 1 92.62 101 CYS B CA 1
ATOM 2280 C C . CYS B 1 101 ? 13.688 -2.09 8.555 1 92.62 101 CYS B C 1
ATOM 2282 O O . CYS B 1 101 ? 13.5 -1.719 9.719 1 92.62 101 CYS B O 1
ATOM 2284 N N . GLU B 1 102 ? 14.766 -1.792 7.879 1 92.44 102 GLU B N 1
ATOM 2285 C CA . GLU B 1 102 ? 15.859 -1.022 8.453 1 92.44 102 GLU B CA 1
ATOM 2286 C C . GLU B 1 102 ? 15.523 0.463 8.516 1 92.44 102 GLU B C 1
ATOM 2288 O O . GLU B 1 102 ? 16.031 1.183 9.383 1 92.44 102 GLU B O 1
ATOM 2293 N N . ARG B 1 103 ? 14.734 0.886 7.652 1 92.69 103 ARG B N 1
ATOM 2294 C CA . ARG B 1 103 ? 14.375 2.297 7.555 1 92.69 103 ARG B CA 1
ATOM 2295 C C . ARG B 1 103 ? 12.867 2.469 7.426 1 92.69 103 ARG B C 1
ATOM 2297 O O . ARG B 1 103 ? 12.367 2.889 6.379 1 92.69 103 ARG B O 1
ATOM 2304 N N . PRO B 1 104 ? 12.195 2.26 8.531 1 88.69 104 PRO B N 1
ATOM 2305 C CA . PRO B 1 104 ? 10.727 2.234 8.469 1 88.69 104 PRO B CA 1
ATOM 2306 C C . PRO B 1 104 ? 10.133 3.604 8.156 1 88.69 104 PRO B C 1
ATOM 2308 O O . PRO B 1 104 ? 8.953 3.697 7.797 1 88.69 104 PRO B O 1
ATOM 2311 N N . GLY B 1 105 ? 10.93 4.656 8.25 1 89.38 105 GLY B N 1
ATOM 2312 C CA . GLY B 1 105 ? 10.461 5.988 7.902 1 89.38 105 GLY B CA 1
ATOM 2313 C C . GLY B 1 105 ? 10.305 6.195 6.41 1 89.38 105 GLY B C 1
ATOM 2314 O O . GLY B 1 105 ? 9.562 7.078 5.973 1 89.38 105 GLY B O 1
ATOM 2315 N N . VAL B 1 106 ? 10.945 5.355 5.602 1 91.56 106 VAL B N 1
ATOM 2316 C CA . VAL B 1 106 ? 11 5.555 4.156 1 91.56 106 VAL B CA 1
ATOM 2317 C C . VAL B 1 106 ? 9.609 5.348 3.557 1 91.56 106 VAL B C 1
ATOM 2319 O O . VAL B 1 106 ? 9.086 6.227 2.867 1 91.56 106 VAL B O 1
ATOM 2322 N N . PRO B 1 107 ? 8.961 4.191 3.861 1 88.19 107 PRO B N 1
ATOM 2323 C CA . PRO B 1 107 ? 7.621 4.023 3.289 1 88.19 107 PRO B CA 1
ATOM 2324 C C . PRO B 1 107 ? 6.645 5.105 3.746 1 88.19 107 PRO B C 1
ATOM 2326 O O . PRO B 1 107 ? 5.797 5.547 2.967 1 88.19 107 PRO B O 1
ATOM 2329 N N . ARG B 1 108 ? 6.758 5.57 4.918 1 86.19 108 ARG B N 1
ATOM 2330 C CA . ARG B 1 108 ? 5.887 6.621 5.434 1 86.19 108 ARG B CA 1
ATOM 2331 C C . ARG B 1 108 ? 6.086 7.922 4.664 1 86.19 108 ARG B C 1
ATOM 2333 O O . ARG B 1 108 ? 5.121 8.617 4.352 1 86.19 108 ARG B O 1
ATOM 2340 N N . LEU B 1 109 ? 7.309 8.211 4.418 1 89.12 109 LEU B N 1
ATOM 2341 C CA . LEU B 1 109 ? 7.633 9.414 3.652 1 89.12 109 LEU B CA 1
ATOM 2342 C C . LEU B 1 109 ? 7.062 9.32 2.24 1 89.12 109 LEU B C 1
ATOM 2344 O O . LEU B 1 109 ? 6.473 10.281 1.742 1 89.12 109 LEU B O 1
ATOM 2348 N N . ILE B 1 110 ? 7.207 8.156 1.625 1 86.81 110 ILE B N 1
ATOM 2349 C CA . ILE B 1 110 ? 6.746 7.953 0.255 1 86.81 110 ILE B CA 1
ATOM 2350 C C . ILE B 1 110 ? 5.223 8.047 0.205 1 86.81 110 ILE B C 1
ATOM 2352 O O . ILE B 1 110 ? 4.664 8.766 -0.623 1 86.81 110 ILE B O 1
ATOM 2356 N N . PHE B 1 111 ? 4.57 7.391 1.097 1 80.06 111 PHE B N 1
ATOM 2357 C CA . PHE B 1 111 ? 3.113 7.379 1.102 1 80.06 111 PHE B CA 1
ATOM 2358 C C . PHE B 1 111 ? 2.562 8.758 1.458 1 80.06 111 PHE B C 1
ATOM 2360 O O . PHE B 1 111 ? 1.537 9.18 0.92 1 80.06 111 PHE B O 1
ATOM 2367 N N . GLY B 1 112 ? 3.223 9.406 2.406 1 79.56 112 GLY B N 1
ATOM 2368 C CA . GLY B 1 112 ? 2.85 10.773 2.738 1 79.56 112 GLY B CA 1
ATOM 2369 C C . GLY B 1 112 ? 2.932 11.711 1.553 1 79.56 112 GLY B C 1
ATOM 2370 O O . GLY B 1 112 ? 2.045 12.547 1.352 1 79.56 112 GLY B O 1
ATOM 2371 N N . GLU B 1 113 ? 4 11.562 0.813 1 79.25 113 GLU B N 1
ATOM 2372 C CA . GLU B 1 113 ? 4.188 12.406 -0.362 1 79.25 113 GLU B CA 1
ATOM 2373 C C . GLU B 1 113 ? 3.113 12.141 -1.411 1 79.25 113 GLU B C 1
ATOM 2375 O O . GLU B 1 113 ? 2.637 13.07 -2.07 1 79.25 113 GLU B O 1
ATOM 2380 N N . LEU B 1 114 ? 2.715 10.906 -1.529 1 74.94 114 LEU B N 1
ATOM 2381 C CA . LEU B 1 114 ? 1.731 10.516 -2.533 1 74.94 114 LEU B CA 1
ATOM 2382 C C . LEU B 1 114 ? 0.362 11.109 -2.215 1 74.94 114 LEU B C 1
ATOM 2384 O O . LEU B 1 114 ? -0.476 11.258 -3.105 1 74.94 114 LEU B O 1
ATOM 2388 N N . GLN B 1 115 ? 0.144 11.43 -1 1 73.38 115 GLN B N 1
ATOM 2389 C CA . GLN B 1 115 ? -1.135 11.984 -0.566 1 73.38 115 GLN B CA 1
ATOM 2390 C C . GLN B 1 115 ? -1.17 13.5 -0.745 1 73.38 115 GLN B C 1
ATOM 2392 O O . GLN B 1 115 ? -2.223 14.125 -0.592 1 73.38 115 GLN B O 1
ATOM 2397 N N . ARG B 1 116 ? -0.023 14.102 -0.971 1 74.31 116 ARG B N 1
ATOM 2398 C CA . ARG B 1 116 ? 0.02 15.539 -1.192 1 74.31 116 ARG B CA 1
ATOM 2399 C C . ARG B 1 116 ? -0.687 15.922 -2.49 1 74.31 116 ARG B C 1
ATOM 2401 O O . ARG B 1 116 ? -0.51 15.258 -3.514 1 74.31 116 ARG B O 1
ATOM 2408 N N . PRO B 1 117 ? -1.527 16.938 -2.369 1 71.69 117 PRO B N 1
ATOM 2409 C CA . PRO B 1 117 ? -2.203 17.359 -3.6 1 71.69 117 PRO B CA 1
ATOM 2410 C C . PRO B 1 117 ? -1.234 17.891 -4.652 1 71.69 117 PRO B C 1
ATOM 2412 O O . PRO B 1 117 ? -0.205 18.484 -4.309 1 71.69 117 PRO B O 1
ATOM 2415 N N . GLY B 1 118 ? -1.616 17.688 -5.918 1 75.62 118 GLY B N 1
ATOM 2416 C CA . GLY B 1 118 ? -0.844 18.25 -7.016 1 75.62 118 GLY B CA 1
ATOM 2417 C C . GLY B 1 118 ? 0.338 17.375 -7.41 1 75.62 118 GLY B C 1
ATOM 2418 O O . GLY B 1 118 ? 0.499 16.266 -6.902 1 75.62 118 GLY B O 1
ATOM 2419 N N . GLN B 1 119 ? 1.018 17.828 -8.477 1 81.81 119 GLN B N 1
ATOM 2420 C CA . GLN B 1 119 ? 2.207 17.141 -8.969 1 81.81 119 GLN B CA 1
ATOM 2421 C C . GLN B 1 119 ? 3.48 17.828 -8.484 1 81.81 119 GLN B C 1
ATOM 2423 O O . GLN B 1 119 ? 3.992 18.75 -9.133 1 81.81 119 GLN B O 1
ATOM 2428 N N . THR B 1 120 ? 3.992 17.312 -7.363 1 83.44 120 THR B N 1
ATOM 2429 C CA . THR B 1 120 ? 5.219 17.875 -6.797 1 83.44 120 THR B CA 1
ATOM 2430 C C . THR B 1 120 ? 6.445 17.156 -7.355 1 83.44 120 THR B C 1
ATOM 2432 O O . THR B 1 120 ? 6.336 16.047 -7.883 1 83.44 120 THR B O 1
ATOM 2435 N N . LEU B 1 121 ? 7.547 17.781 -7.246 1 88.81 121 LEU B N 1
ATOM 2436 C CA . LEU B 1 121 ? 8.773 17.172 -7.738 1 88.81 121 LEU B CA 1
ATOM 2437 C C . LEU B 1 121 ? 9.102 15.898 -6.957 1 88.81 121 LEU B C 1
ATOM 2439 O O . LEU B 1 121 ? 9.43 14.867 -7.551 1 88.81 121 LEU B O 1
ATOM 2443 N N . PRO B 1 122 ? 8.984 15.93 -5.625 1 87.94 122 PRO B N 1
ATOM 2444 C CA . PRO B 1 122 ? 9.195 14.664 -4.906 1 87.94 122 PRO B CA 1
ATOM 2445 C C . PRO B 1 122 ? 8.266 13.555 -5.383 1 87.94 122 PRO B C 1
ATOM 2447 O O . PRO B 1 122 ? 8.688 12.398 -5.504 1 87.94 122 PRO B O 1
ATOM 2450 N N . LYS B 1 123 ? 7.051 13.859 -5.652 1 85.62 123 LYS B N 1
ATOM 2451 C CA . LYS B 1 123 ? 6.105 12.875 -6.168 1 85.62 123 LYS B CA 1
ATOM 2452 C C . LYS B 1 123 ? 6.566 12.328 -7.516 1 85.62 123 LYS B C 1
ATOM 2454 O O . LYS B 1 123 ? 6.5 11.117 -7.754 1 85.62 123 LYS B O 1
ATOM 2459 N N . GLN B 1 124 ? 7.008 13.148 -8.367 1 89.75 124 GLN B N 1
ATOM 2460 C CA . GLN B 1 124 ? 7.523 12.742 -9.672 1 89.75 124 GLN B CA 1
ATOM 2461 C C . GLN B 1 124 ? 8.734 11.828 -9.516 1 89.75 124 GLN B C 1
ATOM 2463 O O . GLN B 1 124 ? 8.906 10.875 -10.281 1 89.75 124 GLN B O 1
ATOM 2468 N N . MET B 1 125 ? 9.516 12.172 -8.562 1 91.31 125 MET B N 1
ATOM 2469 C CA . MET B 1 125 ? 10.711 11.367 -8.32 1 91.31 125 MET B CA 1
ATOM 2470 C C . MET B 1 125 ? 10.336 9.969 -7.855 1 91.31 125 MET B C 1
ATOM 2472 O O . MET B 1 125 ? 10.977 8.992 -8.25 1 91.31 125 MET B O 1
ATOM 2476 N N . VAL B 1 126 ? 9.336 9.859 -7.023 1 89.69 126 VAL B N 1
ATOM 2477 C CA . VAL B 1 126 ? 8.852 8.555 -6.57 1 89.69 126 VAL B CA 1
ATOM 2478 C C . VAL B 1 126 ? 8.32 7.758 -7.758 1 89.69 126 VAL B C 1
ATOM 2480 O O . VAL B 1 126 ? 8.594 6.562 -7.887 1 89.69 126 VAL B O 1
ATOM 2483 N N . GLN B 1 127 ? 7.574 8.414 -8.641 1 89.12 127 GLN B N 1
ATOM 2484 C CA . GLN B 1 127 ? 7.035 7.758 -9.828 1 89.12 127 GLN B CA 1
ATOM 2485 C C . GLN B 1 127 ? 8.156 7.246 -10.727 1 89.12 127 GLN B C 1
ATOM 2487 O O . GLN B 1 127 ? 8.07 6.137 -11.258 1 89.12 127 GLN B O 1
ATOM 2492 N N . THR B 1 128 ? 9.133 8.055 -10.852 1 92.25 128 THR B N 1
ATOM 2493 C CA . THR B 1 128 ? 10.289 7.668 -11.656 1 92.25 128 THR B CA 1
ATOM 2494 C C . THR B 1 128 ? 11.008 6.477 -11.031 1 92.25 128 THR B C 1
ATOM 2496 O O . THR B 1 128 ? 11.438 5.566 -11.742 1 92.25 128 THR B O 1
ATOM 2499 N N . LEU B 1 129 ? 11.109 6.52 -9.727 1 92.88 129 LEU B N 1
ATOM 2500 C CA . LEU B 1 129 ? 11.734 5.418 -9.008 1 92.88 129 LEU B CA 1
ATOM 2501 C C . LEU B 1 129 ? 10.977 4.113 -9.234 1 92.88 129 LEU B C 1
ATOM 2503 O O . LEU B 1 129 ? 11.586 3.084 -9.539 1 92.88 129 LEU B O 1
ATOM 2507 N N . ILE B 1 130 ? 9.734 4.125 -9.156 1 92.31 130 ILE B N 1
ATOM 2508 C CA . ILE B 1 130 ? 8.898 2.936 -9.305 1 92.31 130 ILE B CA 1
ATOM 2509 C C . ILE B 1 130 ? 8.992 2.414 -10.734 1 92.31 130 ILE B C 1
ATOM 2511 O O . ILE B 1 130 ? 9.109 1.206 -10.953 1 92.31 130 ILE B O 1
ATOM 2515 N N . THR B 1 131 ? 8.969 3.334 -11.695 1 92.94 131 THR B N 1
ATOM 2516 C CA . THR B 1 131 ? 9.078 2.961 -13.102 1 92.94 131 THR B CA 1
ATOM 2517 C C . THR B 1 131 ? 10.422 2.297 -13.383 1 92.94 131 THR B C 1
ATOM 2519 O O . THR B 1 131 ? 10.484 1.238 -14.008 1 92.94 131 THR B O 1
ATOM 2522 N N . ALA B 1 132 ? 11.453 2.928 -12.891 1 95.56 132 ALA B N 1
ATOM 2523 C CA . ALA B 1 132 ? 12.789 2.387 -13.094 1 95.56 132 ALA B CA 1
ATOM 2524 C C . ALA B 1 132 ? 12.938 1.023 -12.422 1 95.56 132 ALA B C 1
ATOM 2526 O O . ALA B 1 132 ? 13.555 0.114 -12.984 1 95.56 132 ALA B O 1
ATOM 2527 N N . TYR B 1 133 ? 12.422 0.904 -11.266 1 96.44 133 TYR B N 1
ATOM 2528 C CA . TYR B 1 133 ? 12.43 -0.365 -10.547 1 96.44 133 TYR B CA 1
ATOM 2529 C C . TYR B 1 133 ? 11.664 -1.436 -11.32 1 96.44 133 TYR B C 1
ATOM 2531 O O . TYR B 1 133 ? 12.148 -2.562 -11.461 1 96.44 133 TYR B O 1
ATOM 2539 N N . GLY B 1 134 ? 10.5 -1.091 -11.789 1 96.31 134 GLY B N 1
ATOM 2540 C CA . GLY B 1 134 ? 9.711 -2 -12.602 1 96.31 134 GLY B CA 1
ATOM 2541 C C . GLY B 1 134 ? 10.445 -2.492 -13.836 1 96.31 134 GLY B C 1
ATOM 2542 O O . GLY B 1 134 ? 10.344 -3.664 -14.203 1 96.31 134 GLY B O 1
ATOM 2543 N N . GLU B 1 135 ? 11.164 -1.602 -14.398 1 96.06 135 GLU B N 1
ATOM 2544 C CA . GLU B 1 135 ? 11.938 -1.953 -15.586 1 96.06 135 GLU B CA 1
ATOM 2545 C C . GLU B 1 135 ? 13.023 -2.975 -15.258 1 96.06 135 GLU B C 1
ATOM 2547 O O . GLU B 1 135 ? 13.266 -3.906 -16.031 1 96.06 135 GLU B O 1
ATOM 2552 N N . ARG B 1 136 ? 13.656 -2.797 -14.133 1 96.38 136 ARG B N 1
ATOM 2553 C CA . ARG B 1 136 ? 14.656 -3.766 -13.695 1 96.38 136 ARG B CA 1
ATOM 2554 C C . ARG B 1 136 ? 14.031 -5.141 -13.484 1 96.38 136 ARG B C 1
ATOM 2556 O O . ARG B 1 136 ? 14.602 -6.152 -13.906 1 96.38 136 ARG B O 1
ATOM 2563 N N . LEU B 1 137 ? 12.891 -5.148 -12.875 1 97.75 137 LEU B N 1
ATOM 2564 C CA . LEU B 1 137 ? 12.203 -6.406 -12.609 1 97.75 137 LEU B CA 1
ATOM 2565 C C . LEU B 1 137 ? 11.789 -7.082 -13.914 1 97.75 137 LEU B C 1
ATOM 2567 O O . LEU B 1 137 ? 11.961 -8.289 -14.078 1 97.75 137 LEU B O 1
ATOM 2571 N N . ARG B 1 138 ? 11.219 -6.258 -14.828 1 97.38 138 ARG B N 1
ATOM 2572 C CA . ARG B 1 138 ? 10.82 -6.809 -16.125 1 97.38 138 ARG B CA 1
ATOM 2573 C C . ARG B 1 138 ? 12.008 -7.43 -16.844 1 97.38 138 ARG B C 1
ATOM 2575 O O . ARG B 1 138 ? 11.883 -8.492 -17.453 1 97.38 138 ARG B O 1
ATOM 2582 N N . GLY B 1 139 ? 13.125 -6.738 -16.766 1 96.81 139 GLY B N 1
ATOM 2583 C CA . GLY B 1 139 ? 14.336 -7.305 -17.328 1 96.81 139 GLY B CA 1
ATOM 2584 C C . GLY B 1 139 ? 14.695 -8.656 -16.75 1 96.81 139 GLY B C 1
ATOM 2585 O O . GLY B 1 139 ? 15.008 -9.594 -17.484 1 96.81 139 GLY B O 1
ATOM 2586 N N . LEU B 1 140 ? 14.68 -8.781 -15.438 1 96.94 140 LEU B N 1
ATOM 2587 C CA . LEU B 1 140 ? 14.961 -10.039 -14.758 1 96.94 140 LEU B CA 1
ATOM 2588 C C . LEU B 1 140 ? 13.961 -11.109 -15.164 1 96.94 140 LEU B C 1
ATOM 2590 O O . LEU B 1 140 ? 14.328 -12.266 -15.391 1 96.94 140 LEU B O 1
ATOM 2594 N N . LEU B 1 141 ? 12.672 -10.734 -15.234 1 97.75 141 LEU B N 1
ATOM 2595 C CA . LEU B 1 141 ? 11.609 -11.664 -15.586 1 97.75 141 LEU B CA 1
ATOM 2596 C C . LEU B 1 141 ? 11.781 -12.172 -17.016 1 97.75 141 LEU B C 1
ATOM 2598 O O . LEU B 1 141 ? 11.633 -13.367 -17.281 1 97.75 141 LEU B O 1
ATOM 2602 N N . GLU B 1 142 ? 12.148 -11.234 -17.922 1 97.56 142 GLU B N 1
ATOM 2603 C CA . GLU B 1 142 ? 12.367 -11.625 -19.312 1 97.56 142 GLU B CA 1
ATOM 2604 C C . GLU B 1 142 ? 13.578 -12.547 -19.438 1 97.56 142 GLU B C 1
ATOM 2606 O O . GLU B 1 142 ? 13.555 -13.5 -20.219 1 97.56 142 GLU B O 1
ATOM 2611 N N . THR B 1 143 ? 14.609 -12.242 -18.75 1 96.31 143 THR B N 1
ATOM 2612 C CA . THR B 1 143 ? 15.781 -13.109 -18.719 1 96.31 143 THR B CA 1
ATOM 2613 C C . THR B 1 143 ? 15.422 -14.492 -18.188 1 96.31 143 THR B C 1
ATOM 2615 O O . THR B 1 143 ? 15.914 -15.508 -18.703 1 96.31 143 THR B O 1
ATOM 2618 N N . GLY B 1 144 ? 14.609 -14.508 -17.141 1 95.94 144 GLY B N 1
ATOM 2619 C CA . GLY B 1 144 ? 14.148 -15.773 -16.594 1 95.94 144 GLY B CA 1
ATOM 2620 C C . GLY B 1 144 ? 13.328 -16.578 -17.578 1 95.94 144 GLY B C 1
ATOM 2621 O O . GLY B 1 144 ? 13.445 -17.812 -17.641 1 95.94 144 GLY B O 1
ATOM 2622 N N . LYS B 1 145 ? 12.484 -15.922 -18.312 1 95.88 145 LYS B N 1
ATOM 2623 C CA . LYS B 1 145 ? 11.727 -16.594 -19.375 1 95.88 145 LYS B CA 1
ATOM 2624 C C . LYS B 1 145 ? 12.664 -17.203 -20.422 1 95.88 145 LYS B C 1
ATOM 2626 O O . LYS B 1 145 ? 12.5 -18.359 -20.812 1 95.88 145 LYS B O 1
ATOM 2631 N N . ALA B 1 146 ? 13.594 -16.453 -20.828 1 95.31 146 ALA B N 1
ATOM 2632 C CA . ALA B 1 146 ? 14.555 -16.875 -21.844 1 95.31 146 ALA B CA 1
ATOM 2633 C C . ALA B 1 146 ? 15.383 -18.062 -21.359 1 95.31 146 ALA B C 1
ATOM 2635 O O . ALA B 1 146 ? 15.75 -18.938 -22.141 1 95.31 146 ALA B O 1
ATOM 2636 N N . ALA B 1 147 ? 15.664 -18.125 -20.078 1 94.19 147 ALA B N 1
ATOM 2637 C CA . ALA B 1 147 ? 16.484 -19.188 -19.484 1 94.19 147 ALA B CA 1
ATOM 2638 C C . ALA B 1 147 ? 15.648 -20.438 -19.203 1 94.19 147 ALA B C 1
ATOM 2640 O O . ALA B 1 147 ? 16.172 -21.469 -18.797 1 94.19 147 ALA B O 1
ATOM 2641 N N . GLY B 1 148 ? 14.352 -20.312 -19.359 1 93.12 148 GLY B N 1
ATOM 2642 C CA . GLY B 1 148 ? 13.461 -21.453 -19.156 1 93.12 148 GLY B CA 1
ATOM 2643 C C . GLY B 1 148 ? 13.102 -21.672 -17.703 1 93.12 148 GLY B C 1
ATOM 2644 O O . GLY B 1 148 ? 12.547 -22.719 -17.344 1 93.12 148 GLY B O 1
ATOM 2645 N N . GLU B 1 149 ? 13.367 -20.703 -16.875 1 92.62 149 GLU B N 1
ATOM 2646 C CA . GLU B 1 149 ? 13.07 -20.812 -15.453 1 92.62 149 GLU B CA 1
ATOM 2647 C C . GLU B 1 149 ? 11.641 -20.375 -15.148 1 92.62 149 GLU B C 1
ATOM 2649 O O . GLU B 1 149 ? 11.047 -20.797 -14.164 1 92.62 149 GLU B O 1
ATOM 2654 N N . LEU B 1 150 ? 11.172 -19.516 -15.969 1 94.75 150 LEU B N 1
ATOM 2655 C CA . LEU B 1 150 ? 9.828 -18.969 -15.781 1 94.75 150 LEU B CA 1
ATOM 2656 C C . LEU B 1 150 ? 8.906 -19.406 -16.906 1 94.75 150 LEU B C 1
ATOM 2658 O O . LEU B 1 150 ? 9.367 -19.906 -17.938 1 94.75 150 LEU B O 1
ATOM 2662 N N . ASP B 1 151 ? 7.602 -19.328 -16.703 1 93.12 151 ASP B N 1
ATOM 2663 C CA . ASP B 1 151 ? 6.617 -19.594 -17.75 1 93.12 151 ASP B CA 1
ATOM 2664 C C . ASP B 1 151 ? 6.863 -18.719 -18.969 1 93.12 151 ASP B C 1
ATOM 2666 O O . ASP B 1 151 ? 6.879 -17.5 -18.875 1 93.12 151 ASP B O 1
ATOM 2670 N N . PRO B 1 152 ? 7.031 -19.344 -20.141 1 92.38 152 PRO B N 1
ATOM 2671 C CA . PRO B 1 152 ? 7.289 -18.562 -21.359 1 92.38 152 PRO B CA 1
ATOM 2672 C C . PRO B 1 152 ? 6.137 -17.625 -21.719 1 92.38 152 PRO B C 1
ATOM 2674 O O . PRO B 1 152 ? 6.34 -16.625 -22.391 1 92.38 152 PRO B O 1
ATOM 2677 N N . GLN B 1 153 ? 4.945 -17.875 -21.25 1 93.25 153 GLN B N 1
ATOM 2678 C CA . GLN B 1 153 ? 3.773 -17.062 -21.578 1 93.25 153 GLN B CA 1
ATOM 2679 C C . GLN B 1 153 ? 3.479 -16.062 -20.469 1 93.25 153 GLN B C 1
ATOM 2681 O O . GLN B 1 153 ? 2.457 -15.375 -20.5 1 93.25 153 GLN B O 1
ATOM 2686 N N . LEU B 1 154 ? 4.426 -16 -19.531 1 94.75 154 LEU B N 1
ATOM 2687 C CA . LEU B 1 154 ? 4.246 -15.102 -18.406 1 94.75 154 LEU B CA 1
ATOM 2688 C C . LEU B 1 154 ? 4.133 -13.656 -18.875 1 94.75 154 LEU B C 1
ATOM 2690 O O . LEU B 1 154 ? 4.922 -13.203 -19.703 1 94.75 154 LEU B O 1
ATOM 2694 N N . ASP B 1 155 ? 3.117 -12.984 -18.438 1 95.94 155 ASP B N 1
ATOM 2695 C CA . ASP B 1 155 ? 3.053 -11.539 -18.609 1 95.94 155 ASP B CA 1
ATOM 2696 C C . ASP B 1 155 ? 4.035 -10.828 -17.672 1 95.94 155 ASP B C 1
ATOM 2698 O O . ASP B 1 155 ? 3.729 -10.594 -16.516 1 95.94 155 ASP B O 1
ATOM 2702 N N . ALA B 1 156 ? 5.172 -10.445 -18.234 1 96.62 156 ALA B N 1
ATOM 2703 C CA . ALA B 1 156 ? 6.254 -9.883 -17.438 1 96.62 156 ALA B CA 1
ATOM 2704 C C . ALA B 1 156 ? 5.828 -8.57 -16.781 1 96.62 156 ALA B C 1
ATOM 2706 O O . ALA B 1 156 ? 6.25 -8.258 -15.664 1 96.62 156 ALA B O 1
ATOM 2707 N N . GLN B 1 157 ? 5.031 -7.84 -17.5 1 95.19 157 GLN B N 1
ATOM 2708 C CA . GLN B 1 157 ? 4.543 -6.582 -16.938 1 95.19 157 GLN B CA 1
ATOM 2709 C C . GLN B 1 157 ? 3.654 -6.824 -15.719 1 95.19 157 GLN B C 1
ATOM 2711 O O . GLN B 1 157 ? 3.842 -6.203 -14.672 1 95.19 157 GLN B O 1
ATOM 2716 N N . ALA B 1 158 ? 2.74 -7.73 -15.828 1 95.5 158 ALA B N 1
ATOM 2717 C CA . ALA B 1 158 ? 1.869 -8.07 -14.703 1 95.5 158 ALA B CA 1
ATOM 2718 C C . ALA B 1 158 ? 2.674 -8.625 -13.531 1 95.5 158 ALA B C 1
ATOM 2720 O O . ALA B 1 158 ? 2.379 -8.336 -12.375 1 95.5 158 ALA B O 1
ATOM 2721 N N . ALA B 1 159 ? 3.648 -9.43 -13.891 1 97.5 159 ALA B N 1
ATOM 2722 C CA . ALA B 1 159 ? 4.492 -10.016 -12.852 1 97.5 159 ALA B CA 1
ATOM 2723 C C . ALA B 1 159 ? 5.266 -8.938 -12.094 1 97.5 159 ALA B C 1
ATOM 2725 O O . ALA B 1 159 ? 5.398 -9.008 -10.875 1 97.5 159 ALA B O 1
ATOM 2726 N N . ALA B 1 160 ? 5.742 -7.949 -12.82 1 97.38 160 ALA B N 1
ATOM 2727 C CA . ALA B 1 160 ? 6.465 -6.852 -12.18 1 97.38 160 ALA B CA 1
ATOM 2728 C C . ALA B 1 160 ? 5.535 -6.02 -11.305 1 97.38 160 ALA B C 1
ATOM 2730 O O . ALA B 1 160 ? 5.898 -5.648 -10.188 1 97.38 160 ALA B O 1
ATOM 2731 N N . VAL B 1 161 ? 4.383 -5.734 -11.797 1 95.31 161 VAL B N 1
ATOM 2732 C CA . VAL B 1 161 ? 3.383 -4.984 -11.047 1 95.31 161 VAL B CA 1
ATOM 2733 C C . VAL B 1 161 ? 3.039 -5.734 -9.758 1 95.31 161 VAL B C 1
ATOM 2735 O O . VAL B 1 161 ? 2.994 -5.137 -8.68 1 95.31 161 VAL B O 1
ATOM 2738 N N . LEU B 1 162 ? 2.811 -7.012 -9.867 1 96.94 162 LEU B N 1
ATOM 2739 C CA . LEU B 1 162 ? 2.482 -7.824 -8.703 1 96.94 162 LEU B CA 1
ATOM 2740 C C . LEU B 1 162 ? 3.645 -7.855 -7.719 1 96.94 162 LEU B C 1
ATOM 2742 O O . LEU B 1 162 ? 3.434 -7.8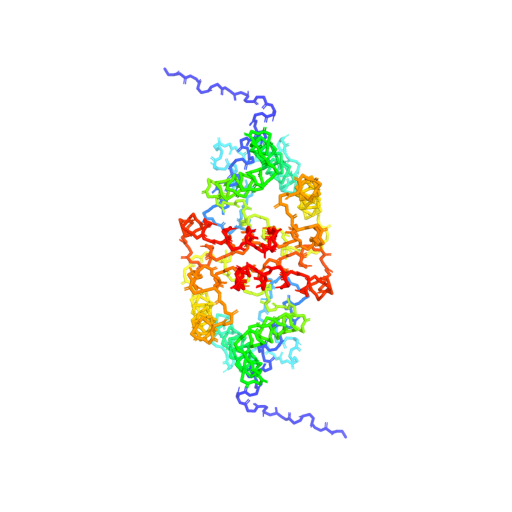09 -6.504 1 96.94 162 LEU B O 1
ATOM 2746 N N . PHE B 1 163 ? 4.883 -7.969 -8.211 1 98.06 163 PHE B N 1
ATOM 2747 C CA . PHE B 1 163 ? 6.07 -7.969 -7.371 1 98.06 163 PHE B CA 1
ATOM 2748 C C . PHE B 1 163 ? 6.121 -6.715 -6.508 1 98.06 163 PHE B C 1
ATOM 2750 O O . PHE B 1 163 ? 6.211 -6.801 -5.281 1 98.06 163 PHE B O 1
ATOM 2757 N N . ILE B 1 164 ? 6.043 -5.598 -7.133 1 95.88 164 ILE B N 1
ATOM 2758 C CA . ILE B 1 164 ? 6.086 -4.32 -6.43 1 95.88 164 ILE B CA 1
ATOM 2759 C C . ILE B 1 164 ? 4.883 -4.203 -5.492 1 95.88 164 ILE B C 1
ATOM 2761 O O . ILE B 1 164 ? 5.023 -3.779 -4.344 1 95.88 164 ILE B O 1
ATOM 2765 N N . GLY B 1 165 ? 3.771 -4.562 -6.012 1 94.25 165 GLY B N 1
ATOM 2766 C CA . GLY B 1 165 ? 2.572 -4.562 -5.188 1 94.25 165 GLY B CA 1
ATOM 2767 C C . GLY B 1 165 ? 2.697 -5.434 -3.951 1 94.25 165 GLY B C 1
ATOM 2768 O O . GLY B 1 165 ? 2.166 -5.098 -2.893 1 94.25 165 GLY B O 1
ATOM 2769 N N . THR B 1 166 ? 3.32 -6.578 -4.078 1 95.88 166 THR B N 1
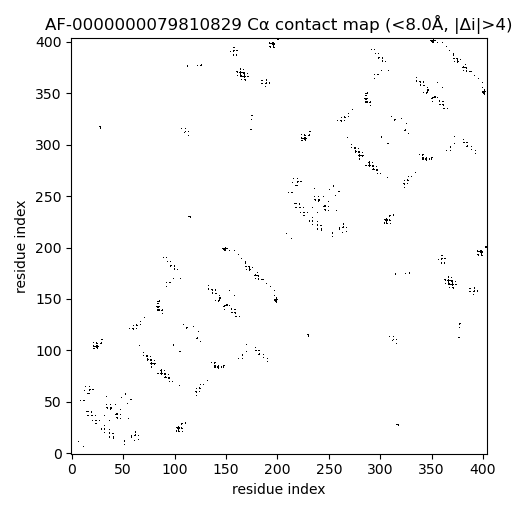ATOM 2770 C CA . THR B 1 166 ? 3.531 -7.48 -2.953 1 95.88 166 THR B CA 1
ATOM 2771 C C . THR B 1 166 ? 4.348 -6.797 -1.859 1 95.88 166 THR B C 1
ATOM 2773 O O . THR B 1 166 ? 3.998 -6.867 -0.679 1 95.88 166 THR B O 1
ATOM 2776 N N . VAL B 1 167 ? 5.371 -6.152 -2.236 1 95.75 167 VAL B N 1
ATOM 2777 C CA . VAL B 1 167 ? 6.188 -5.414 -1.276 1 95.75 167 VAL B CA 1
ATOM 2778 C C . VAL B 1 167 ? 5.352 -4.32 -0.62 1 95.75 167 VAL B C 1
ATOM 2780 O O . VAL B 1 167 ? 5.332 -4.195 0.607 1 95.75 167 VAL B O 1
ATOM 2783 N N . GLN B 1 168 ? 4.699 -3.562 -1.424 1 92.06 168 GLN B N 1
ATOM 2784 C CA . GLN B 1 168 ? 3.881 -2.463 -0.925 1 92.06 168 GLN B CA 1
ATOM 2785 C C . GLN B 1 168 ? 2.771 -2.977 -0.009 1 92.06 168 GLN B C 1
ATOM 2787 O O . GLN B 1 168 ? 2.469 -2.357 1.013 1 92.06 168 GLN B O 1
ATOM 2792 N N . GLY B 1 169 ? 2.189 -4.105 -0.392 1 91.44 169 GLY B N 1
ATOM 2793 C CA . GLY B 1 169 ? 1.195 -4.715 0.477 1 91.44 169 GLY B CA 1
ATOM 2794 C C . GLY B 1 169 ? 1.752 -5.121 1.829 1 91.44 169 GLY B C 1
ATOM 2795 O O . GLY B 1 169 ? 1.123 -4.879 2.861 1 91.44 169 GLY B O 1
ATOM 2796 N N . LEU B 1 170 ? 2.928 -5.715 1.861 1 93.31 170 LEU B N 1
ATOM 2797 C CA . LEU B 1 170 ? 3.572 -6.109 3.111 1 93.31 170 LEU B CA 1
ATOM 2798 C C . LEU B 1 170 ? 3.883 -4.887 3.969 1 93.31 170 LEU B C 1
ATOM 2800 O O . LEU B 1 170 ? 3.688 -4.91 5.188 1 93.31 170 LEU B O 1
ATOM 2804 N N . VAL B 1 171 ? 4.344 -3.844 3.322 1 90.81 171 VAL B N 1
ATOM 2805 C CA . VAL B 1 171 ? 4.625 -2.598 4.023 1 90.81 171 VAL B CA 1
ATOM 2806 C C . VAL B 1 171 ? 3.346 -2.059 4.656 1 90.81 171 VAL B C 1
ATOM 2808 O O . VAL B 1 171 ? 3.322 -1.734 5.848 1 90.81 171 VAL B O 1
ATOM 2811 N N . MET B 1 172 ? 2.346 -2.021 3.879 1 85.75 172 MET B N 1
ATOM 2812 C CA . MET B 1 172 ? 1.073 -1.484 4.355 1 85.75 172 MET B CA 1
ATOM 2813 C C . MET B 1 172 ? 0.546 -2.297 5.531 1 85.75 172 MET B C 1
ATOM 2815 O O . MET B 1 172 ? 0.115 -1.732 6.539 1 85.75 172 MET B O 1
ATOM 2819 N N . GLN B 1 173 ? 0.552 -3.562 5.453 1 86.31 173 GLN B N 1
ATOM 2820 C CA . GLN B 1 173 ? 0.077 -4.426 6.531 1 86.31 173 GLN B CA 1
ATOM 2821 C C . GLN B 1 173 ? 0.925 -4.258 7.785 1 86.31 173 GLN B C 1
ATOM 2823 O O . GLN B 1 173 ? 0.403 -4.289 8.906 1 86.31 173 GLN B O 1
ATOM 2828 N N . SER B 1 174 ? 2.188 -4.105 7.582 1 87.38 174 SER B N 1
ATOM 2829 C CA . SER B 1 174 ? 3.07 -3.875 8.719 1 87.38 174 SER B CA 1
ATOM 2830 C C . SER B 1 174 ? 2.758 -2.549 9.406 1 87.38 174 SER B C 1
ATOM 2832 O O . SER B 1 174 ? 2.764 -2.461 10.633 1 87.38 174 SER B O 1
ATOM 2834 N N . LEU B 1 175 ? 2.51 -1.508 8.633 1 79.75 175 LEU B N 1
ATOM 2835 C CA . LEU B 1 175 ? 2.145 -0.205 9.18 1 79.75 175 LEU B CA 1
ATOM 2836 C C . LEU B 1 175 ? 0.824 -0.285 9.938 1 79.75 175 LEU B C 1
ATOM 2838 O O . LEU B 1 175 ? 0.688 0.297 11.023 1 79.75 175 LEU B O 1
ATOM 2842 N N . LEU B 1 176 ? -0.024 -1.019 9.422 1 77 176 LEU B N 1
ATOM 2843 C CA . LEU B 1 176 ? -1.34 -1.183 10.031 1 77 176 LEU B CA 1
ATOM 2844 C C . LEU B 1 176 ? -1.237 -1.939 11.352 1 77 176 LEU B C 1
ATOM 2846 O O . LEU B 1 176 ? -1.95 -1.627 12.305 1 77 176 LEU B O 1
ATOM 2850 N N . ALA B 1 177 ? -0.369 -2.873 11.391 1 80.25 177 ALA B N 1
ATOM 2851 C CA . ALA B 1 177 ? -0.195 -3.695 12.586 1 80.25 177 ALA B CA 1
ATOM 2852 C C . ALA B 1 177 ? 0.725 -3.012 13.594 1 80.25 177 ALA B C 1
ATOM 2854 O O . ALA B 1 177 ? 0.762 -3.393 14.766 1 80.25 177 ALA B O 1
ATOM 2855 N N . GLY B 1 178 ? 1.487 -1.962 13.133 1 78.19 178 GLY B N 1
ATOM 2856 C CA . GLY B 1 178 ? 2.494 -1.333 13.977 1 78.19 178 GLY B CA 1
ATOM 2857 C C . GLY B 1 178 ? 3.637 -2.264 14.336 1 78.19 178 GLY B C 1
ATOM 2858 O O . GLY B 1 178 ? 4.215 -2.156 15.422 1 78.19 178 GLY B O 1
ATOM 2859 N N . ASP B 1 179 ? 3.844 -3.26 13.477 1 84.12 179 ASP B N 1
ATOM 2860 C CA . ASP B 1 179 ? 4.852 -4.285 13.727 1 84.12 179 ASP B CA 1
ATOM 2861 C C . ASP B 1 179 ? 5.66 -4.582 12.469 1 84.12 179 ASP B C 1
ATOM 2863 O O . ASP B 1 179 ? 5.27 -5.426 11.656 1 84.12 179 ASP B O 1
ATOM 2867 N N . VAL B 1 180 ? 6.84 -4.008 12.414 1 82.75 180 VAL B N 1
ATOM 2868 C CA . VAL B 1 180 ? 7.695 -4.133 11.234 1 82.75 180 VAL B CA 1
ATOM 2869 C C . VAL B 1 180 ? 8.148 -5.582 11.078 1 82.75 180 VAL B C 1
ATOM 2871 O O . VAL B 1 180 ? 8.398 -6.043 9.961 1 82.75 180 VAL B O 1
ATOM 2874 N N . GLN B 1 181 ? 8.281 -6.332 12.164 1 85.06 181 GLN B N 1
ATOM 2875 C CA . GLN B 1 181 ? 8.734 -7.719 12.109 1 85.06 181 GLN B CA 1
ATOM 2876 C C . GLN B 1 181 ? 7.719 -8.602 11.391 1 85.06 181 GLN B C 1
ATOM 2878 O O . GLN B 1 181 ? 8.062 -9.688 10.914 1 85.06 181 GLN B O 1
ATOM 2883 N N . ARG B 1 182 ? 6.527 -8.102 11.359 1 89.38 182 ARG B N 1
ATOM 2884 C CA . ARG B 1 182 ? 5.496 -8.844 10.633 1 89.38 182 ARG B CA 1
ATOM 2885 C C . ARG B 1 182 ? 5.871 -8.992 9.164 1 89.38 182 ARG B C 1
ATOM 2887 O O . ARG B 1 182 ? 5.613 -10.031 8.555 1 89.38 182 ARG B O 1
ATOM 2894 N N . MET B 1 183 ? 6.441 -7.938 8.633 1 91.5 183 MET B N 1
ATOM 2895 C CA . MET B 1 183 ? 6.867 -7.98 7.234 1 91.5 183 MET B CA 1
ATOM 2896 C C . MET B 1 183 ? 7.895 -9.086 7.012 1 91.5 183 MET B C 1
ATOM 2898 O O . MET B 1 183 ? 7.805 -9.836 6.043 1 91.5 183 MET B O 1
ATOM 2902 N N . ARG B 1 184 ? 8.797 -9.156 7.906 1 90.19 184 ARG B N 1
ATOM 2903 C CA . ARG B 1 184 ? 9.852 -10.156 7.801 1 90.19 184 ARG B CA 1
ATOM 2904 C C . ARG B 1 184 ? 9.281 -11.57 7.906 1 90.19 184 ARG B C 1
ATOM 2906 O O . ARG B 1 184 ? 9.695 -12.469 7.176 1 90.19 184 ARG B O 1
ATOM 2913 N N . ARG B 1 185 ? 8.359 -11.68 8.773 1 90.56 185 ARG B N 1
ATOM 2914 C CA . ARG B 1 185 ? 7.746 -12.984 9.016 1 90.56 185 ARG B CA 1
ATOM 2915 C C . ARG B 1 185 ? 6.93 -13.445 7.816 1 90.56 185 ARG B C 1
ATOM 2917 O O . ARG B 1 185 ? 6.922 -14.633 7.484 1 90.56 185 ARG B O 1
ATOM 2924 N N . ASP B 1 186 ? 6.316 -12.516 7.164 1 94.75 186 ASP B N 1
ATOM 2925 C CA . ASP B 1 186 ? 5.375 -12.867 6.105 1 94.75 186 ASP B CA 1
ATOM 2926 C C . ASP B 1 186 ? 6.074 -12.93 4.746 1 94.75 186 ASP B C 1
ATOM 2928 O O . ASP B 1 186 ? 5.574 -13.562 3.814 1 94.75 186 ASP B O 1
ATOM 2932 N N . ALA B 1 187 ? 7.223 -12.305 4.652 1 96.5 187 ALA B N 1
ATOM 2933 C CA . ALA B 1 187 ? 7.875 -12.062 3.367 1 96.5 187 ALA B CA 1
ATOM 2934 C C . ALA B 1 187 ? 8.164 -13.375 2.645 1 96.5 187 ALA B C 1
ATOM 2936 O O . ALA B 1 187 ? 7.863 -13.516 1.457 1 96.5 187 ALA B O 1
ATOM 2937 N N . GLN B 1 188 ? 8.672 -14.383 3.342 1 95.56 188 GLN B N 1
ATOM 2938 C CA . GLN B 1 188 ? 9.086 -15.625 2.709 1 95.56 188 GLN B CA 1
ATOM 2939 C C . GLN B 1 188 ? 7.887 -16.391 2.156 1 95.56 188 GLN B C 1
ATOM 2941 O O . GLN B 1 188 ? 7.934 -16.906 1.04 1 95.56 188 GLN B O 1
ATOM 2946 N N . GLY B 1 189 ? 6.832 -16.469 2.943 1 95.44 189 GLY B N 1
ATOM 2947 C CA . GLY B 1 189 ? 5.633 -17.172 2.51 1 95.44 189 GLY B CA 1
ATOM 2948 C C . GLY B 1 189 ? 4.961 -16.516 1.317 1 95.44 189 GLY B C 1
ATOM 2949 O O . GLY B 1 189 ? 4.523 -17.203 0.39 1 95.44 189 GLY B O 1
ATOM 2950 N N . VAL B 1 190 ? 4.91 -15.234 1.318 1 96.88 190 VAL B N 1
ATOM 2951 C CA . VAL B 1 190 ? 4.277 -14.477 0.247 1 96.88 190 VAL B CA 1
ATOM 2952 C C . VAL B 1 190 ? 5.094 -14.609 -1.037 1 96.88 190 VAL B C 1
ATOM 2954 O O . VAL B 1 190 ? 4.531 -14.797 -2.119 1 96.88 190 VAL B O 1
ATOM 2957 N N . PHE B 1 191 ? 6.414 -14.555 -0.872 1 97.19 191 PHE B N 1
ATOM 2958 C CA . PHE B 1 191 ? 7.25 -14.695 -2.059 1 97.19 191 PHE B CA 1
ATOM 2959 C C . PHE B 1 191 ? 7.125 -16.094 -2.643 1 97.19 191 PHE B C 1
ATOM 2961 O O . PHE B 1 191 ? 7.16 -16.281 -3.861 1 97.19 191 PHE B O 1
ATOM 2968 N N . ALA B 1 192 ? 7.031 -17.141 -1.819 1 96.31 192 ALA B N 1
ATOM 2969 C CA . ALA B 1 192 ? 6.895 -18.516 -2.295 1 96.31 192 ALA B CA 1
ATOM 2970 C C . ALA B 1 192 ? 5.672 -18.656 -3.193 1 96.31 192 ALA B C 1
ATOM 2972 O O . ALA B 1 192 ? 5.715 -19.375 -4.203 1 96.31 192 ALA B O 1
ATOM 2973 N N . ILE B 1 193 ? 4.629 -18.031 -2.848 1 96.06 193 ILE B N 1
ATOM 2974 C CA . ILE B 1 193 ? 3.414 -18.094 -3.652 1 96.06 193 ILE B CA 1
ATOM 2975 C C . ILE B 1 193 ? 3.623 -17.328 -4.957 1 96.06 193 ILE B C 1
ATOM 2977 O O . ILE B 1 193 ? 3.219 -17.781 -6.027 1 96.06 193 ILE B O 1
ATOM 2981 N N . TYR B 1 194 ? 4.211 -16.109 -4.883 1 97.12 194 TYR B N 1
ATOM 2982 C CA . TYR B 1 194 ? 4.555 -15.352 -6.082 1 97.12 194 TYR B CA 1
ATOM 2983 C C . TYR B 1 194 ? 5.418 -16.188 -7.027 1 97.12 194 TYR B C 1
ATOM 2985 O O . TYR B 1 194 ? 5.16 -16.234 -8.234 1 97.12 194 TYR B O 1
ATOM 2993 N N . ARG B 1 195 ? 6.445 -16.812 -6.426 1 96 195 ARG B N 1
ATOM 2994 C CA . ARG B 1 195 ? 7.367 -17.656 -7.188 1 96 195 ARG B CA 1
ATOM 2995 C C . ARG B 1 195 ? 6.617 -18.75 -7.941 1 96 195 ARG B C 1
ATOM 2997 O O . ARG B 1 195 ? 6.891 -18.984 -9.117 1 96 195 ARG B O 1
ATOM 3004 N N . ARG B 1 196 ? 5.699 -19.391 -7.293 1 93.88 196 ARG B N 1
ATOM 3005 C CA . ARG B 1 196 ? 4.895 -20.422 -7.934 1 93.88 196 ARG B CA 1
ATOM 3006 C C . ARG B 1 196 ? 4.07 -19.844 -9.078 1 93.88 196 ARG B C 1
ATOM 3008 O O . ARG B 1 196 ? 3.869 -20.5 -10.102 1 93.88 196 ARG B O 1
ATOM 3015 N N . GLY B 1 197 ? 3.611 -18.625 -8.891 1 95.19 197 GLY B N 1
ATOM 3016 C CA . GLY B 1 197 ? 2.756 -17.984 -9.875 1 95.19 197 GLY B CA 1
ATOM 3017 C C . GLY B 1 197 ? 3.48 -17.641 -11.164 1 95.19 197 GLY B C 1
ATOM 3018 O O . GLY B 1 197 ? 2.863 -17.562 -12.227 1 95.19 197 GLY B O 1
ATOM 3019 N N . ILE B 1 198 ? 4.754 -17.453 -11.031 1 94.31 198 ILE B N 1
ATOM 3020 C CA . ILE B 1 198 ? 5.488 -17.031 -12.227 1 94.31 198 ILE B CA 1
ATOM 3021 C C . ILE B 1 198 ? 6.258 -18.234 -12.797 1 94.31 198 ILE B C 1
ATOM 3023 O O . ILE B 1 198 ? 6.801 -18.156 -13.898 1 94.31 198 ILE B O 1
ATOM 3027 N N . GLY B 1 199 ? 6.301 -19.219 -12 1 90.12 199 GLY B N 1
ATOM 3028 C CA . GLY B 1 199 ? 7.09 -20.375 -12.398 1 90.12 199 GLY B CA 1
ATOM 3029 C C . GLY B 1 199 ? 6.453 -21.172 -13.523 1 90.12 199 GLY B C 1
ATOM 3030 O O . GLY B 1 199 ? 5.293 -20.953 -13.867 1 90.12 199 GLY B O 1
ATOM 3031 N N . ARG B 1 200 ? 7.242 -22.078 -14.117 1 78.75 200 ARG B N 1
ATOM 3032 C CA . ARG B 1 200 ? 6.793 -22.953 -15.195 1 78.75 200 ARG B CA 1
ATOM 3033 C C . ARG B 1 200 ? 5.797 -24 -14.68 1 78.75 200 ARG B C 1
ATOM 3035 O O . ARG B 1 200 ? 5.945 -24.5 -13.562 1 78.75 200 ARG B O 1
ATOM 3042 N N . ALA B 1 201 ? 4.465 -23.797 -15.117 1 62.66 201 ALA B N 1
ATOM 3043 C CA . ALA B 1 201 ? 3.52 -24.859 -14.789 1 62.66 201 ALA B CA 1
ATOM 3044 C C . ALA B 1 201 ? 4.117 -26.234 -15.078 1 62.66 201 ALA B C 1
ATOM 3046 O O . ALA B 1 201 ? 4.75 -26.438 -16.125 1 62.66 201 ALA B O 1
ATOM 3047 N N . LEU B 1 202 ? 4.695 -26.969 -14.141 1 49.72 202 LEU B N 1
ATOM 3048 C CA . LEU B 1 202 ? 5.117 -28.312 -14.508 1 49.72 202 LEU B CA 1
ATOM 3049 C C . LEU B 1 202 ? 4.004 -29.062 -15.234 1 49.72 202 LEU B C 1
ATOM 3051 O O . LEU B 1 202 ? 2.82 -28.812 -14.992 1 49.72 202 LEU B O 1
#

Organism: NCBI:txid164759

Foldseek 3Di:
DPPPDDDPPLVRVLVLLLVLLLVVLLPDQSVPDDLCNSCVSSVHHSVVVCVNPVDPLSSLQSNLVVCLVVLVVQLVVQLVPADALLSSLLSSLVSNLVVCLVRVSSLSSLVSVVPDPDDGPSVVSVVVSLVVQLVVQLVSLVRCLVVQFWAVPDPSSVLSVVSVVLSVVLSVVCVVVVHSVSSVVCSVVSVVVSSVVGGHPD/DPPPDDDDPLVRVLVLLLVLLLVVLLPDQSVPDDLCNSCVSSVHHSVVVCVNPVDPLSSLQSNLVVCLVVLVVQLVVQLVPADALLRSLLSSLVSNLVVCLVRVSSLSSLVSVVPDPDDGPSVVSVVVSLVVQLVVQLVSLVRCLVVQFWAVPDPSSVLSVVSVVLSVVLSVVCVVVVHSVSSVVCSVVSVVVSSVVGGHPD

Nearest PDB structures (foldseek):
  5hbu-assembly1_D  TM=8.775E-01  e=1.474E-07  Escherichia coli K-12
  4gck-assembly1_D  TM=8.729E-01  e=4.275E-07  Klebsiella pneumoniae 342
  4gfk-assembly1_A  TM=8.519E-01  e=2.510E-07  Vibrio cholerae O1 biovar El Tor str. N16961
  4gcl-assembly1_A  TM=8.548E-01  e=3.356E-07  Escherichia coli UTI89
  4w97-assembly1_A  TM=8.124E-01  e=2.903E-07  Mycobacterium tuberculosis H37Rv

pLDDT: mean 88.73, std 12.31, range [32.59, 98.25]

Secondary structure (DSSP, 8-state):
-----S---HHHHHHHHHHHHHHHHTTS-GGG--HHHHHHHHTS-HHHHHHH-SSHHHHHHHHHHHHHHHHHHHHHHHHHT-SSHHHHHHHHHHHHHHHHHH-THHHHHHHHHHTSSS--HHHHHHHHHHHHHHHHHHHHHHHHHHTTSB-TT--HHHHHHH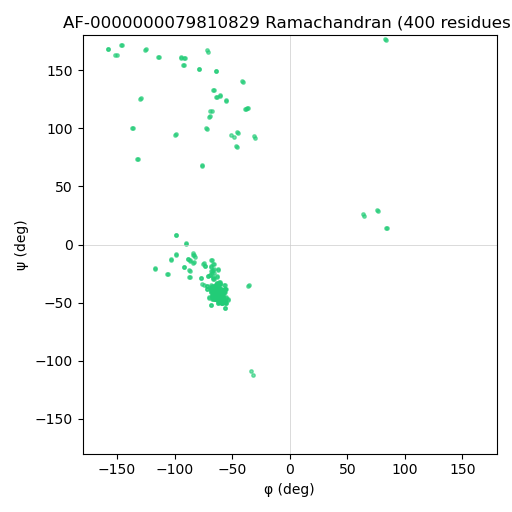HHHHHHHHHHHHHHHT-THHHHHHHHHHHHHHHHHHB---/-----S---HHHHHHHHHHHHHHHHTTS-GGG--HHHHHHHHTS-HHHHHHH-SSHHHHHHHHHHHHHHHHHHHHHHHHHT-SSHHHHHHHHHHHHHHHHHH-THHHHHHHHHHTSSS--HHHHHHHHHHHHHHHHHHHHHHHHHHTTSB-TT--HHHHHHHHHHHHHHHHHHHHHHT-THHHHHHHHHHHHHHHHHHB---

Solvent-accessible surface area (backbone atoms only — not comparable to full-atom values): 21068 Å² total; per-residue (Å²): 131,84,72,74,81,80,78,60,54,73,66,52,46,51,50,51,50,34,51,43,49,38,55,48,26,56,74,40,40,50,89,69,64,43,68,61,55,45,16,55,73,70,73,46,51,52,68,63,50,46,73,77,29,90,41,73,65,51,46,47,38,49,34,50,50,49,51,46,51,54,52,52,51,47,31,50,52,32,34,70,70,35,91,42,45,67,49,12,52,51,36,24,52,51,44,50,52,49,51,43,63,74,37,60,7,50,61,45,45,54,54,53,47,57,50,45,77,74,91,45,68,50,44,51,50,52,46,48,44,51,52,53,50,40,50,54,43,29,49,41,45,50,51,16,27,74,71,63,61,22,28,80,82,57,58,42,67,33,51,28,53,42,52,55,9,41,53,47,14,39,50,51,53,16,57,63,67,74,34,63,64,51,33,65,68,45,44,61,51,32,47,53,33,52,49,47,23,47,28,51,80,93,132,85,72,74,82,81,80,59,56,72,68,52,45,51,51,50,50,35,50,42,49,37,55,49,25,56,76,41,41,51,90,71,62,43,67,58,56,45,16,56,73,70,72,46,51,51,68,63,50,46,75,77,28,91,42,74,64,51,46,47,36,50,34,50,50,49,51,46,52,53,52,51,52,48,31,50,53,32,34,72,72,35,91,42,44,66,49,12,53,51,35,24,52,50,44,52,53,50,51,42,63,74,38,60,6,49,63,46,43,55,54,52,48,58,50,44,78,76,90,45,70,50,46,52,50,52,46,48,44,52,51,55,50,39,50,53,44,29,50,40,45,51,50,16,27,74,71,64,62,24,29,78,82,56,57,40,65,33,52,28,52,42,52,54,10,40,53,47,13,39,52,50,53,15,56,62,67,74,34,61,66,51,33,65,69,45,46,61,52,31,47,53,32,53,50,48,23,49,28,51,80,94